Protein AF-A0A815UBK5-F1 (afdb_monomer_lite)

Radius of gyration: 27.31 Å; chains: 1; bounding box: 58×76×91 Å

pLDDT: mean 83.79, std 19.72, range [23.56, 98.69]

Sequence (539 aa):
SSTKTDGIHIIHLRDVESFDSLILNPIPQLNQYRNLRLEEVIRASEMRSKLSLESMNLNDQDMEIVVKLGIVEKQCMILNLTDNAITSVGASILSQVFLDNQTFKSLILDRNRILDAGVEFIARGLANANLCFRTLYLDSVGMSDTSCEYLAEMIRRNHGIIYLWLNNNEISDRGVQVLFETIKSCDCGIVMITLSGNTLITDASVDIICSAMFENRAFHQIHICNCGLSTAGKERLQVAAQQTSFILYVISQQVIKQLLPKNSVNLSSISDKATSTLKKSFKLISWNIDAFDTRNPKIFNERINGVVNVIKQEKPDAIFFQEVIPTLLDILKTHLCDYDFYAGNLKNYFVTIFTRRDVFQIQNHSVLSYPWTTMNKNLLTVNGIYRNSIEIDLMTSHLESCDSAVKERIQQLKFCFQKMMNAPKNRIVLFDGDLNLHDHELQQAGNIPAGIYDLWVEMGKKEEYTYTWDMQTNTNLNSSFPRNGFLPRHRFDRLYFRPATTSKIDFKPISFKLQGREMIQPIQRFCSDHWAIQVEFQL

Secondary structure (DSSP, 8-state):
------------TTS-S-GGGS-----S---S---HHHHHHHHHSPTTSEEE-TTS---TTHHHHIIIIIIIIS--SEEE--SS--BHHHHHHHHTTTTT-SS--EEE-TTSB-HHHHHHHHHHHHSSS--S--EEE-TTS--BHHHHHHHHHHHHH-SS--EEE-TTSB--HHHHHHHHHHHHHS-----EEE-TT-TT--GGGHHHHHHHHHH-SS--EEE-TTSS--HHHHHHHHHHHHHHT-EEE---SS--------------------------EEEEEEEE--TT-TTSHHHHHHHHHHHHHHHHHH--SEEEEEEE-HHHHHHHHHH-TTEEEEES-SSSSEEEEEEETTTEEEEEEEEEE-TT-SS--EEEEEEEEETTTEEEEEEEEEPPPSGGGHHHHHHHHHHHHHHHHHS-TTSEEEEEEE----HHHHHHTTSSPTT-EEHHHHTT--GGGS-SEETTT--TTTTTS-SSS---EE--EEEEEE--SS-----EEEEEEEE--SPBTTTTB-S-SBPEEEEEEE-

InterPro domains:
  IPR001611 Leucine-rich repeat [PF13516] (78-92)
  IPR001611 Leucine-rich repeat [PF13516] (101-123)
  IPR005135 Endonuclease/exonuclease/phosphatase [PF03372] (285-530)
  IPR032675 Leucine-rich repeat domain superfamily [G3DSA:3.80.10.10] (13-277)
  IPR036691 Endonuclease/exonuclease/phosphatase superfamily [G3DSA:3.60.10.10] (279-539)
  IPR036691 Endonuclease/exonuclease/phosphatase superfamily [SSF56219] (273-539)
  IPR051547 Tyrosyl-DNA phosphodiesterase 2-like [PTHR15822] (233-538)

Foldseek 3Di:
DDDDDDDDDDDDPVPDPDPPPPPDDDDPDDDDDDDPVLLVLLVPDAALEERACAPVQDELVCLLVCCVRVCPVSVHQEYHHAQYAYELNSLLSNLVPLQPRQRHAEYAHHNYQHELSSLLSNLVSQLHDRLRHEEYACAHNQYELSSLQSNLSSQQRHQNYAEYEHEQYQYALNSLLSNLVSLLPHQHNHQEYEHANNQRYELSNLVSLLSSLPRHPNHAEYAHEAYVYDPVSVVSNVVSCVVRVGHYHYYHPDDDDDDDDDDDDDDDDDDDDDDDPDQDKAKEKEDAQQQPPCVDVVVNVLLLVLVLVLCVVVVHQKYKYWFDAQVSVVVCCVSVVQWDKDWLDHHGTTMMMTGRPVFWDWPDKDWAFQPPDPPRKTKIWIWTGGNNAATEIEIEIQADADPVCLVRLLVVVLVVLVVCVPPDLSYKYKYKYLSNDDPVSCVVSVHRDPQKDWVCVVVPVDVQQAFQQWQVQFPQCCVVPPPPDDTDTHPRITMMIHDRPPDPDPWAWDDWDWDQSDQRPPVRHTSHSGTMIMIMTGD

Structure (mmCIF, N/CA/C/O backbone):
data_AF-A0A815UBK5-F1
#
_entry.id   AF-A0A815UBK5-F1
#
loop_
_atom_site.group_PDB
_atom_site.id
_atom_site.type_symbol
_atom_site.label_atom_id
_atom_site.label_alt_id
_atom_site.label_comp_id
_atom_site.label_asym_id
_atom_site.label_entity_id
_atom_site.label_seq_id
_atom_site.pdbx_PDB_ins_code
_atom_site.Cartn_x
_atom_site.Cartn_y
_atom_site.Cartn_z
_atom_site.occupancy
_atom_site.B_iso_or_equiv
_atom_site.auth_seq_id
_atom_site.auth_comp_id
_atom_site.auth_asym_id
_atom_site.auth_atom_id
_atom_site.pdbx_PDB_model_num
ATOM 1 N N . SER A 1 1 ? 8.873 -41.253 -50.469 1.00 33.25 1 SER A N 1
ATOM 2 C CA . SER A 1 1 ? 7.427 -40.963 -50.443 1.00 33.25 1 SER A CA 1
ATOM 3 C C . SER A 1 1 ? 7.086 -40.403 -49.076 1.00 33.25 1 SER A C 1
ATOM 5 O O . SER A 1 1 ? 7.572 -40.900 -48.072 1.00 33.25 1 SER A O 1
ATOM 7 N N . SER A 1 2 ? 6.365 -39.290 -49.073 1.00 37.53 2 SER A N 1
ATOM 8 C CA . SER A 1 2 ? 5.993 -38.466 -47.924 1.00 37.53 2 SER A CA 1
ATOM 9 C C . SER A 1 2 ? 5.093 -39.173 -46.910 1.00 37.53 2 SER A C 1
ATOM 11 O O . SER A 1 2 ? 4.140 -39.811 -47.340 1.00 37.53 2 SER A O 1
ATOM 13 N N . THR A 1 3 ? 5.276 -38.869 -45.623 1.00 29.05 3 THR A N 1
ATOM 14 C CA . THR A 1 3 ? 4.242 -38.220 -44.787 1.00 29.05 3 THR A CA 1
ATOM 15 C C . THR A 1 3 ? 4.910 -37.508 -43.609 1.00 29.05 3 THR A C 1
ATOM 17 O O . THR A 1 3 ? 5.535 -38.142 -42.766 1.00 29.05 3 THR A O 1
ATOM 20 N N . LYS A 1 4 ? 4.780 -36.176 -43.593 1.00 39.66 4 LYS A N 1
ATOM 21 C CA . LYS A 1 4 ? 5.020 -35.301 -42.443 1.00 39.66 4 LYS A CA 1
ATOM 22 C C . LYS A 1 4 ? 3.903 -35.504 -41.419 1.00 39.66 4 LYS A C 1
ATOM 24 O O . LYS A 1 4 ? 2.737 -35.453 -41.801 1.00 39.66 4 LYS A O 1
ATOM 29 N N . THR A 1 5 ? 4.267 -35.589 -40.148 1.00 29.84 5 THR A N 1
ATOM 30 C CA . THR A 1 5 ? 3.458 -35.079 -39.036 1.00 29.84 5 THR A CA 1
ATOM 31 C C . THR A 1 5 ? 4.419 -34.398 -38.074 1.00 29.84 5 THR A C 1
ATOM 33 O O . THR A 1 5 ? 5.302 -35.054 -37.522 1.00 29.84 5 THR A O 1
ATOM 36 N N . ASP A 1 6 ? 4.274 -33.080 -37.948 1.00 37.19 6 ASP A N 1
ATOM 37 C CA . ASP A 1 6 ? 4.970 -32.238 -36.981 1.00 37.19 6 ASP A CA 1
ATOM 38 C C . ASP A 1 6 ? 4.629 -32.725 -35.565 1.00 37.19 6 ASP A C 1
ATOM 40 O O . ASP A 1 6 ? 3.493 -32.606 -35.108 1.00 37.19 6 ASP A O 1
ATOM 44 N N . GLY A 1 7 ? 5.604 -33.343 -34.901 1.00 26.84 7 GLY A N 1
ATOM 45 C CA . GLY A 1 7 ? 5.496 -33.816 -33.527 1.00 26.84 7 GLY A CA 1
ATOM 46 C C . GLY A 1 7 ? 6.380 -32.969 -32.626 1.00 26.84 7 GLY A C 1
ATOM 47 O O . GLY A 1 7 ? 7.603 -33.058 -32.694 1.00 26.84 7 GLY A O 1
ATOM 48 N N . ILE A 1 8 ? 5.759 -32.156 -31.774 1.00 28.23 8 ILE A N 1
ATOM 49 C CA . ILE A 1 8 ? 6.412 -31.574 -30.601 1.00 28.23 8 ILE A CA 1
ATOM 50 C C . ILE A 1 8 ? 6.897 -32.751 -29.745 1.00 28.23 8 ILE A C 1
ATOM 52 O O . ILE A 1 8 ? 6.090 -33.532 -29.240 1.00 28.23 8 ILE A O 1
ATOM 56 N N . HIS A 1 9 ? 8.214 -32.911 -29.618 1.00 25.73 9 HIS A N 1
ATOM 57 C CA . HIS A 1 9 ? 8.801 -33.886 -28.707 1.00 25.73 9 HIS A CA 1
ATOM 58 C C . HIS A 1 9 ? 8.561 -33.422 -27.266 1.00 25.73 9 HIS A C 1
ATOM 60 O O . HIS A 1 9 ? 9.238 -32.525 -26.770 1.00 25.73 9 HIS A O 1
ATOM 66 N N . ILE A 1 10 ? 7.583 -34.034 -26.596 1.00 31.75 10 ILE A N 1
ATOM 67 C CA . ILE A 1 10 ? 7.387 -33.902 -25.150 1.00 31.75 10 ILE A CA 1
ATOM 68 C C . ILE A 1 10 ? 8.516 -34.686 -24.473 1.00 31.75 10 ILE A C 1
ATOM 70 O O . ILE A 1 10 ? 8.535 -35.915 -24.517 1.00 31.75 10 ILE A O 1
ATOM 74 N N . ILE A 1 11 ? 9.473 -33.975 -23.877 1.00 29.89 11 ILE A N 1
ATOM 75 C CA . ILE A 1 11 ? 10.521 -34.567 -23.038 1.00 29.89 11 ILE A CA 1
ATOM 76 C C . ILE A 1 11 ? 10.026 -34.512 -21.590 1.00 29.89 11 ILE A C 1
ATOM 78 O O . ILE A 1 11 ? 9.785 -33.430 -21.055 1.00 29.89 11 ILE A O 1
ATOM 82 N N . HIS A 1 12 ? 9.854 -35.673 -20.956 1.00 31.09 12 HIS A N 1
ATOM 83 C CA . HIS A 1 12 ? 9.477 -35.760 -19.547 1.00 31.09 12 HIS A CA 1
ATOM 84 C C . HIS A 1 12 ? 10.667 -35.417 -18.633 1.00 31.09 12 HIS A C 1
ATOM 86 O O . HIS A 1 12 ? 11.776 -35.917 -18.794 1.00 31.09 12 HIS A O 1
ATOM 92 N N . LEU A 1 13 ? 10.410 -34.594 -17.613 1.00 37.12 13 LEU A N 1
ATOM 93 C CA . LEU A 1 13 ? 11.385 -34.043 -16.655 1.00 37.12 13 LEU A CA 1
ATOM 94 C C . LEU A 1 13 ? 12.160 -35.064 -15.799 1.00 37.12 13 LEU A C 1
ATOM 96 O O . LEU A 1 13 ? 13.042 -34.664 -15.042 1.00 37.12 13 LEU A O 1
ATOM 100 N N . ARG A 1 14 ? 11.855 -36.363 -15.886 1.00 34.41 14 ARG A N 1
ATOM 101 C CA . ARG A 1 14 ? 12.592 -37.405 -15.149 1.00 34.41 14 ARG A CA 1
ATOM 102 C C . ARG A 1 14 ? 13.853 -37.889 -15.871 1.00 34.41 14 ARG A C 1
ATOM 104 O O . ARG A 1 14 ? 14.652 -38.564 -15.239 1.00 34.41 14 ARG A O 1
ATOM 111 N N . ASP A 1 15 ? 14.055 -37.490 -17.128 1.00 33.88 15 ASP A N 1
ATOM 112 C CA . ASP A 1 15 ? 15.105 -38.052 -17.990 1.00 33.88 15 ASP A CA 1
ATOM 113 C C . ASP A 1 15 ? 16.275 -37.084 -18.276 1.00 33.88 15 ASP A C 1
ATOM 115 O O . ASP A 1 15 ? 17.105 -37.354 -19.142 1.00 33.88 15 ASP A O 1
ATOM 119 N N . VAL A 1 16 ? 16.375 -35.945 -17.575 1.00 38.38 16 VAL A N 1
ATOM 120 C CA . VAL A 1 16 ? 17.451 -34.955 -17.793 1.00 38.38 16 VAL A CA 1
ATOM 121 C C . VAL A 1 16 ? 18.429 -34.965 -16.615 1.00 38.38 16 VAL A C 1
ATOM 123 O O . VAL A 1 16 ? 18.288 -34.187 -15.674 1.00 38.38 16 VAL A O 1
ATOM 126 N N . GLU A 1 17 ? 19.424 -35.858 -16.663 1.00 34.22 17 GLU A N 1
ATOM 127 C CA . GLU A 1 17 ? 20.476 -35.974 -15.634 1.00 34.22 17 GLU A CA 1
ATOM 128 C C . GLU A 1 17 ? 21.618 -34.948 -15.772 1.00 34.22 17 GLU A C 1
ATOM 130 O O . GLU A 1 17 ? 22.369 -34.746 -14.820 1.00 34.22 17 GLU A O 1
ATOM 135 N N . SER A 1 18 ? 21.749 -34.226 -16.889 1.00 38.25 18 SER A N 1
ATOM 136 C CA . SER A 1 18 ? 22.650 -33.069 -16.969 1.00 38.25 18 SER A CA 1
ATOM 137 C C . SER A 1 18 ? 22.278 -32.121 -18.111 1.00 38.25 18 SER A C 1
ATOM 139 O O . SER A 1 18 ? 21.811 -32.531 -19.174 1.00 38.25 18 SER A O 1
ATOM 141 N N . PHE A 1 19 ? 22.479 -30.821 -17.879 1.00 36.62 19 PHE A N 1
ATOM 142 C CA . PHE A 1 19 ? 22.160 -29.738 -18.819 1.00 36.62 19 PHE A CA 1
ATOM 143 C C . PHE A 1 19 ? 23.211 -29.566 -19.934 1.00 36.62 19 PHE A C 1
ATOM 145 O O . PHE A 1 19 ? 23.045 -28.720 -20.811 1.00 36.62 19 PHE A O 1
ATOM 152 N N . ASP A 1 20 ? 24.273 -30.377 -19.936 1.00 36.56 20 ASP A N 1
ATOM 153 C CA . ASP A 1 20 ? 25.423 -30.204 -20.833 1.00 36.56 20 ASP A CA 1
ATOM 154 C C . ASP A 1 20 ? 25.115 -30.519 -22.307 1.00 36.56 20 ASP A C 1
ATOM 156 O O . ASP A 1 20 ? 25.893 -30.165 -23.188 1.00 36.56 20 ASP A O 1
ATOM 160 N N . SER A 1 21 ? 23.978 -31.154 -22.611 1.00 33.16 21 SER A N 1
ATOM 161 C CA . SER A 1 21 ? 23.647 -31.611 -23.972 1.00 33.16 21 SER A CA 1
ATOM 162 C C . SER A 1 21 ? 22.614 -30.760 -24.724 1.00 33.16 21 SER A C 1
ATOM 164 O O . SER A 1 21 ? 22.373 -31.015 -25.902 1.00 33.16 21 SER A O 1
ATOM 166 N N . LEU A 1 22 ? 22.035 -29.726 -24.096 1.00 36.78 22 LEU A N 1
ATOM 167 C CA . LEU A 1 22 ? 21.108 -28.784 -24.757 1.00 36.78 22 LEU A CA 1
ATOM 168 C C . LEU A 1 22 ? 21.723 -27.410 -25.050 1.00 36.78 22 LEU A C 1
ATOM 170 O O . LEU A 1 22 ? 21.086 -26.568 -25.683 1.00 36.78 22 LEU A O 1
ATOM 174 N N . ILE A 1 23 ? 22.989 -27.202 -24.687 1.00 47.25 23 ILE A N 1
ATOM 175 C CA . ILE A 1 23 ? 23.801 -26.176 -25.334 1.00 47.25 23 ILE A CA 1
ATOM 176 C C . ILE A 1 23 ? 24.146 -26.729 -26.711 1.00 47.25 23 ILE A C 1
ATOM 178 O O . ILE A 1 23 ? 25.115 -27.462 -26.815 1.00 47.25 23 ILE A O 1
ATOM 182 N N . LEU A 1 24 ? 23.350 -26.435 -27.741 1.00 38.69 24 LEU A N 1
ATOM 183 C CA . LEU A 1 24 ? 23.782 -26.453 -29.145 1.00 38.69 24 LEU A CA 1
ATOM 184 C C . LEU A 1 24 ? 22.654 -25.944 -30.051 1.00 38.69 24 LEU A C 1
ATOM 186 O O . LEU A 1 24 ? 21.791 -26.687 -30.508 1.00 38.69 24 LEU A O 1
ATOM 190 N N . ASN A 1 25 ? 22.709 -24.655 -30.366 1.00 28.88 25 ASN A N 1
ATOM 191 C CA . ASN A 1 25 ? 23.180 -24.252 -31.687 1.00 28.88 25 ASN A CA 1
ATOM 192 C C . ASN A 1 25 ? 23.743 -22.824 -31.596 1.00 28.88 25 ASN A C 1
ATOM 194 O O . ASN A 1 25 ? 23.091 -21.958 -31.011 1.00 28.88 25 ASN A O 1
ATOM 198 N N . PRO A 1 26 ? 24.937 -22.546 -32.153 1.00 35.50 26 PRO A N 1
ATOM 199 C CA . PRO A 1 26 ? 25.364 -21.174 -32.386 1.00 35.50 26 PRO A CA 1
ATOM 200 C C . PRO A 1 26 ? 24.273 -20.475 -33.194 1.00 35.50 26 PRO A C 1
ATOM 202 O O . PRO A 1 26 ? 23.787 -21.049 -34.172 1.00 35.50 26 PRO A O 1
ATOM 205 N N . ILE A 1 27 ? 23.902 -19.264 -32.771 1.00 39.62 27 ILE A N 1
ATOM 206 C CA . ILE A 1 27 ? 22.969 -18.376 -33.474 1.00 39.62 27 ILE A CA 1
ATOM 207 C C . ILE A 1 27 ? 23.257 -18.482 -34.983 1.00 39.62 27 ILE A C 1
ATOM 209 O O . ILE A 1 27 ? 24.378 -18.154 -35.397 1.00 39.62 27 ILE A O 1
ATOM 213 N N . PRO A 1 28 ? 22.311 -18.979 -35.806 1.00 36.09 28 PRO A N 1
ATOM 214 C CA . PRO A 1 28 ? 22.480 -19.013 -37.249 1.00 36.09 28 PRO A CA 1
ATOM 215 C C . PRO A 1 28 ? 22.823 -17.602 -37.721 1.00 36.09 28 PRO A C 1
ATOM 217 O O . PRO A 1 28 ? 22.098 -16.665 -37.406 1.00 36.09 28 PRO A O 1
ATOM 220 N N . GLN A 1 29 ? 23.973 -17.474 -38.388 1.00 38.41 29 GLN A N 1
ATOM 221 C CA . GLN A 1 29 ? 24.566 -16.256 -38.953 1.00 38.41 29 GLN A CA 1
ATOM 222 C C . GLN A 1 29 ? 23.706 -14.985 -38.823 1.00 38.41 29 GLN A C 1
ATOM 224 O O . GLN A 1 29 ? 22.768 -14.777 -39.592 1.00 38.41 29 GLN A O 1
ATOM 229 N N . LEU A 1 30 ? 24.100 -14.112 -37.883 1.00 42.03 30 LEU A N 1
ATOM 230 C CA . LEU A 1 30 ? 23.620 -12.735 -37.777 1.00 42.03 30 LEU A CA 1
ATOM 231 C C . LEU A 1 30 ? 23.659 -12.060 -39.150 1.00 42.03 30 LEU A C 1
ATOM 233 O O . LEU A 1 30 ? 24.739 -11.745 -39.648 1.00 42.03 30 LEU A O 1
ATOM 237 N N . ASN A 1 31 ? 22.492 -11.761 -39.710 1.00 48.78 31 ASN A N 1
ATOM 238 C CA . ASN A 1 31 ? 22.325 -10.640 -40.621 1.00 48.78 31 ASN A CA 1
ATOM 239 C C . ASN A 1 31 ? 20.870 -10.133 -40.606 1.00 48.78 31 ASN A C 1
ATOM 241 O O . ASN A 1 31 ? 19.940 -10.884 -40.874 1.00 48.78 31 ASN A O 1
ATOM 245 N N . GLN A 1 32 ? 20.747 -8.818 -40.364 1.00 58.00 32 GLN A N 1
ATOM 246 C CA . GLN A 1 32 ? 19.681 -7.870 -40.748 1.00 58.00 32 GLN A CA 1
ATOM 247 C C . GLN A 1 32 ? 18.592 -7.392 -39.771 1.00 58.00 32 GLN A C 1
ATOM 249 O O . GLN A 1 32 ? 18.001 -6.360 -40.092 1.00 58.00 32 GLN A O 1
ATOM 254 N N . TYR A 1 33 ? 18.350 -7.969 -38.589 1.00 74.94 33 TYR A N 1
ATOM 255 C CA . TYR A 1 33 ? 17.406 -7.316 -37.663 1.00 74.94 33 TYR A CA 1
ATOM 256 C C . TYR A 1 33 ? 18.089 -6.214 -36.845 1.00 74.94 33 TYR A C 1
ATOM 258 O O . TYR A 1 33 ? 19.048 -6.467 -36.116 1.00 74.94 33 TYR A O 1
ATOM 266 N N . ARG A 1 34 ? 17.609 -4.973 -36.976 1.00 81.94 34 ARG A N 1
ATOM 267 C CA . ARG A 1 34 ? 18.038 -3.840 -36.149 1.00 81.94 34 ARG A CA 1
ATOM 268 C C . ARG A 1 34 ? 16.855 -2.974 -35.763 1.00 81.94 34 ARG A C 1
ATOM 270 O O . ARG A 1 34 ? 16.088 -2.544 -36.619 1.00 81.94 34 ARG A O 1
ATOM 277 N N . ASN A 1 35 ? 16.807 -2.617 -34.488 1.00 90.44 35 ASN A N 1
ATOM 278 C CA . ASN A 1 35 ? 15.912 -1.604 -33.956 1.00 90.44 35 ASN A CA 1
ATOM 279 C C . ASN A 1 35 ? 16.760 -0.464 -33.379 1.00 90.44 35 ASN A C 1
ATOM 281 O O . ASN A 1 35 ? 17.141 -0.477 -32.211 1.00 90.44 35 ASN A O 1
ATOM 285 N N . LEU A 1 36 ? 17.103 0.513 -34.228 1.00 92.00 36 LEU A N 1
ATOM 286 C CA . LEU A 1 36 ? 18.008 1.614 -33.865 1.00 92.00 36 LEU A CA 1
ATOM 287 C C . LEU A 1 36 ? 17.514 2.395 -32.649 1.00 92.00 36 LEU A C 1
ATOM 289 O O . LEU A 1 36 ? 18.303 2.707 -31.764 1.00 92.00 36 LEU A O 1
ATOM 293 N N . ARG A 1 37 ? 16.203 2.645 -32.581 1.00 94.69 37 ARG A N 1
ATOM 294 C CA . ARG A 1 37 ? 15.581 3.357 -31.464 1.00 94.69 37 ARG A CA 1
ATOM 295 C C . ARG A 1 37 ? 15.763 2.595 -30.153 1.00 94.69 37 ARG A C 1
ATOM 297 O O . ARG A 1 37 ? 16.124 3.198 -29.148 1.00 94.69 37 ARG A O 1
ATOM 304 N N . LEU A 1 38 ? 15.528 1.283 -30.157 1.00 96.56 38 LEU A N 1
ATOM 305 C CA . LEU A 1 38 ? 15.757 0.439 -28.984 1.00 96.56 38 LEU A CA 1
ATOM 306 C C . LEU A 1 38 ? 17.233 0.453 -28.574 1.00 96.56 38 LEU A C 1
ATOM 308 O O . LEU A 1 38 ? 17.546 0.648 -27.402 1.00 96.56 38 LEU A O 1
ATOM 312 N N . GLU A 1 39 ? 18.144 0.291 -29.535 1.00 95.38 39 GLU A N 1
ATOM 313 C CA . GLU A 1 39 ? 19.577 0.326 -29.251 1.00 95.38 39 GLU A CA 1
ATOM 314 C C . GLU A 1 39 ? 20.022 1.672 -28.658 1.00 95.38 39 GLU A C 1
ATOM 316 O O . GLU A 1 39 ? 20.823 1.687 -27.728 1.00 95.38 39 GLU A O 1
ATOM 321 N N . GLU A 1 40 ? 19.523 2.797 -29.174 1.00 94.38 40 GLU A N 1
ATOM 322 C CA . GLU A 1 40 ? 19.809 4.139 -28.652 1.00 94.38 40 GLU A CA 1
ATOM 323 C C . GLU A 1 40 ? 19.308 4.305 -27.217 1.00 94.38 40 GLU A C 1
ATOM 325 O O . GLU A 1 40 ? 20.066 4.757 -26.358 1.00 94.38 40 GLU A O 1
ATOM 330 N N . VAL A 1 41 ? 18.073 3.874 -26.934 1.00 95.81 41 VAL A N 1
ATOM 331 C CA . VAL A 1 41 ? 17.493 3.913 -25.582 1.00 95.81 41 VAL A CA 1
ATOM 332 C C . VAL A 1 41 ? 18.330 3.088 -24.604 1.00 95.81 41 VAL A C 1
ATOM 334 O O . VAL A 1 41 ? 18.673 3.576 -23.527 1.00 95.81 41 VAL A O 1
ATOM 337 N N . ILE A 1 42 ? 18.724 1.867 -24.981 1.00 95.69 42 ILE A N 1
ATOM 338 C CA . ILE A 1 42 ? 19.561 1.018 -24.125 1.00 95.69 42 ILE A CA 1
ATOM 339 C C . ILE A 1 42 ? 20.961 1.621 -23.965 1.00 95.69 42 ILE A C 1
ATOM 341 O O . ILE A 1 42 ? 21.503 1.649 -22.865 1.00 95.69 42 ILE A O 1
ATOM 345 N N . ARG A 1 43 ? 21.575 2.147 -25.031 1.00 93.81 43 ARG A N 1
ATOM 346 C CA . ARG A 1 43 ? 22.909 2.765 -24.937 1.00 93.81 43 ARG A CA 1
ATOM 347 C C . ARG A 1 43 ? 22.914 4.004 -24.050 1.00 93.81 43 ARG A C 1
ATOM 349 O O . ARG A 1 43 ? 23.898 4.200 -23.334 1.00 93.81 43 ARG A O 1
ATOM 356 N N . ALA A 1 44 ? 21.839 4.785 -24.065 1.00 93.12 44 ALA A N 1
ATOM 357 C CA . ALA A 1 44 ? 21.658 5.939 -23.193 1.00 93.12 44 ALA A CA 1
ATOM 358 C C . ALA A 1 44 ? 21.387 5.552 -21.728 1.00 93.12 44 ALA A C 1
ATOM 360 O O . ALA A 1 44 ? 21.581 6.383 -20.844 1.00 93.12 44 ALA A O 1
ATOM 361 N N . SER A 1 45 ? 20.972 4.310 -21.448 1.00 91.06 45 SER A N 1
ATOM 362 C CA . SER A 1 45 ? 20.707 3.867 -20.079 1.00 91.06 45 SER A CA 1
ATOM 363 C C . SER A 1 45 ? 21.992 3.691 -19.268 1.00 91.06 45 SER A C 1
ATOM 365 O O . SER A 1 45 ? 23.058 3.333 -19.785 1.00 91.06 45 SER A O 1
ATOM 367 N N . GLU A 1 46 ? 21.884 3.886 -17.958 1.00 91.00 46 GLU A N 1
ATOM 368 C CA . GLU A 1 46 ? 22.991 3.668 -17.031 1.00 91.00 46 GLU A CA 1
ATOM 369 C C . GLU A 1 46 ? 23.315 2.173 -16.882 1.00 91.00 46 GLU A C 1
ATOM 371 O O . GLU A 1 46 ? 22.432 1.312 -16.954 1.00 91.00 46 GLU A O 1
ATOM 376 N N . MET A 1 47 ? 24.590 1.861 -16.645 1.00 92.44 47 MET A N 1
ATOM 377 C CA . MET A 1 47 ? 25.038 0.509 -16.295 1.00 92.44 47 MET A CA 1
ATOM 378 C C . MET A 1 47 ? 24.435 0.082 -14.952 1.00 92.44 47 MET A C 1
ATOM 380 O O . MET A 1 47 ? 24.335 0.901 -14.042 1.00 92.44 47 MET A O 1
ATOM 384 N N . ARG A 1 48 ? 24.099 -1.204 -14.791 1.00 89.06 48 ARG A N 1
ATOM 385 C CA . ARG A 1 48 ? 23.618 -1.781 -13.517 1.00 89.06 48 ARG A CA 1
ATOM 386 C C . ARG A 1 48 ? 22.441 -1.020 -12.907 1.00 89.06 48 ARG A C 1
ATOM 388 O O . ARG A 1 48 ? 22.328 -0.882 -11.694 1.00 89.06 48 ARG A O 1
ATOM 395 N N . SER A 1 49 ? 21.557 -0.523 -13.761 1.00 87.25 49 SER A N 1
ATOM 396 C CA . SER A 1 49 ? 20.396 0.265 -13.365 1.00 87.25 49 SER A CA 1
ATOM 397 C C . SER A 1 49 ? 19.094 -0.455 -13.727 1.00 87.25 49 SER A C 1
ATOM 399 O O . SER A 1 49 ? 19.095 -1.600 -14.200 1.00 87.25 49 SER A O 1
ATOM 401 N N . LYS A 1 50 ? 17.963 0.208 -13.472 1.00 90.81 50 LYS A N 1
ATOM 402 C CA . LYS A 1 50 ? 16.667 -0.198 -14.016 1.00 90.81 50 LYS A CA 1
ATOM 403 C C . LYS A 1 50 ? 16.600 0.220 -15.486 1.00 90.81 50 LYS A C 1
ATOM 405 O O . LYS A 1 50 ? 16.680 1.406 -15.789 1.00 90.81 50 LYS A O 1
ATOM 410 N N . LEU A 1 51 ? 16.359 -0.740 -16.372 1.00 94.56 51 LEU A N 1
ATOM 411 C CA . LEU A 1 51 ? 16.077 -0.513 -17.783 1.00 94.56 51 LEU A CA 1
ATOM 412 C C . LEU A 1 51 ? 14.567 -0.641 -18.017 1.00 94.56 51 LEU A C 1
ATOM 414 O O . LEU A 1 51 ? 13.997 -1.719 -17.848 1.00 94.56 51 LEU A O 1
ATOM 418 N N . SER A 1 52 ? 13.912 0.469 -18.365 1.00 94.88 52 SER A N 1
ATOM 419 C CA . SER A 1 52 ? 12.473 0.489 -18.646 1.00 94.88 52 SER A CA 1
ATOM 420 C C . SER A 1 52 ? 12.208 0.639 -20.136 1.00 94.88 52 SER A C 1
ATOM 422 O O . SER A 1 52 ? 12.579 1.650 -20.722 1.00 94.88 52 SER A O 1
ATOM 424 N N . LEU A 1 53 ? 11.550 -0.363 -20.713 1.00 96.38 53 LEU A N 1
ATOM 425 C CA . LEU A 1 53 ? 11.186 -0.485 -22.125 1.00 96.38 53 LEU A CA 1
ATOM 426 C C . LEU A 1 53 ? 9.671 -0.727 -22.286 1.00 96.38 53 LEU A C 1
ATOM 428 O O . LEU A 1 53 ? 9.222 -1.459 -23.166 1.00 96.38 53 LEU A O 1
ATOM 432 N N . GLU A 1 54 ? 8.883 -0.152 -21.380 1.00 94.94 54 GLU A N 1
ATOM 433 C CA . GLU A 1 54 ? 7.426 -0.293 -21.338 1.00 94.94 54 GLU A CA 1
ATOM 434 C C . GLU A 1 54 ? 6.751 0.421 -22.514 1.00 94.94 54 GLU A C 1
ATOM 436 O O . GLU A 1 54 ? 7.159 1.526 -22.885 1.00 94.94 54 GLU A O 1
ATOM 441 N N . SER A 1 55 ? 5.725 -0.214 -23.090 1.00 93.25 55 SER A N 1
ATOM 442 C CA . SER A 1 55 ? 4.903 0.345 -24.174 1.00 93.25 55 SER A CA 1
ATOM 443 C C . SER A 1 55 ? 5.718 0.851 -25.373 1.00 93.25 55 SER A C 1
ATOM 445 O O . SER A 1 55 ? 5.371 1.840 -26.023 1.00 93.25 55 SER A O 1
ATOM 447 N N . MET A 1 56 ? 6.827 0.172 -25.686 1.00 94.56 56 MET A N 1
ATOM 448 C CA . MET A 1 56 ? 7.715 0.520 -26.800 1.00 94.56 56 MET A CA 1
ATOM 449 C C . MET A 1 56 ? 7.360 -0.199 -28.108 1.00 94.56 56 MET A C 1
ATOM 451 O O . MET A 1 56 ? 8.040 0.012 -29.114 1.00 94.56 56 MET A O 1
ATOM 455 N N . ASN A 1 57 ? 6.286 -0.996 -28.109 1.00 93.88 57 ASN A N 1
ATOM 456 C CA . ASN A 1 57 ? 5.855 -1.824 -29.236 1.00 93.88 57 ASN A CA 1
ATOM 457 C C . ASN A 1 57 ? 6.958 -2.799 -29.699 1.00 93.88 57 ASN A C 1
ATOM 459 O O . ASN A 1 57 ? 7.180 -2.988 -30.895 1.00 93.88 57 ASN A O 1
ATOM 463 N N . LEU A 1 58 ? 7.678 -3.376 -28.733 1.00 96.69 58 LEU A N 1
ATOM 464 C CA . LEU A 1 58 ? 8.715 -4.378 -28.976 1.00 96.69 58 LEU A CA 1
ATOM 465 C C . LEU A 1 58 ? 8.092 -5.732 -29.318 1.00 96.69 58 LEU A C 1
ATOM 467 O O . LEU A 1 58 ? 7.043 -6.082 -28.783 1.00 96.69 58 LEU A O 1
ATOM 471 N N . ASN A 1 59 ? 8.755 -6.502 -30.174 1.00 94.50 59 ASN A N 1
ATOM 472 C CA . ASN A 1 59 ? 8.369 -7.867 -30.543 1.00 94.50 59 ASN A CA 1
ATOM 473 C C . ASN A 1 59 ? 9.453 -8.880 -30.125 1.00 94.50 59 ASN A C 1
ATOM 475 O O . ASN A 1 59 ? 10.462 -8.523 -29.520 1.00 94.50 59 ASN A O 1
ATOM 479 N N . ASP A 1 60 ? 9.268 -10.154 -30.465 1.00 94.56 60 ASP A N 1
ATOM 480 C CA . ASP A 1 60 ? 10.195 -11.224 -30.077 1.00 94.56 60 ASP A CA 1
ATOM 481 C C . ASP A 1 60 ? 11.632 -11.030 -30.597 1.00 94.56 60 ASP A C 1
ATOM 483 O O . ASP A 1 60 ? 12.580 -11.334 -29.876 1.00 94.56 60 ASP A O 1
ATOM 487 N N . GLN A 1 61 ? 11.824 -10.475 -31.801 1.00 92.31 61 GLN A N 1
ATOM 488 C CA . GLN A 1 61 ? 13.159 -10.243 -32.377 1.00 92.31 61 GLN A CA 1
ATOM 489 C C . GLN A 1 61 ? 13.931 -9.153 -31.622 1.00 92.31 61 GLN A C 1
ATOM 491 O O . GLN A 1 61 ? 15.156 -9.209 -31.513 1.00 92.31 61 GLN A O 1
ATOM 496 N N . ASP A 1 62 ? 13.225 -8.182 -31.035 1.00 96.38 62 ASP A N 1
ATOM 497 C CA . ASP A 1 62 ? 13.842 -7.147 -30.203 1.00 96.38 62 ASP A CA 1
ATOM 498 C C . ASP A 1 62 ? 14.500 -7.731 -28.948 1.00 96.38 62 ASP A C 1
ATOM 500 O O . ASP A 1 62 ? 15.439 -7.136 -28.411 1.00 96.38 62 ASP A O 1
ATOM 504 N N . MET A 1 63 ? 14.055 -8.903 -28.480 1.00 96.06 63 MET A N 1
ATOM 505 C CA . MET A 1 63 ? 14.597 -9.518 -27.269 1.00 96.06 63 MET A CA 1
ATOM 506 C C . MET A 1 63 ? 16.058 -9.930 -27.435 1.00 96.06 63 MET A C 1
ATOM 508 O O . MET A 1 63 ? 16.797 -9.889 -26.456 1.00 96.06 63 MET A O 1
ATOM 512 N N . GLU A 1 64 ? 16.528 -10.211 -28.654 1.00 92.38 64 GLU A N 1
ATOM 513 C CA . GLU A 1 64 ? 17.957 -10.433 -28.908 1.00 92.38 64 GLU A CA 1
ATOM 514 C C . GLU A 1 64 ? 18.785 -9.175 -28.601 1.00 92.38 64 GLU A C 1
ATOM 516 O O . GLU A 1 64 ? 19.850 -9.249 -27.981 1.00 92.38 64 GLU A O 1
ATOM 521 N N . ILE A 1 65 ? 18.273 -7.998 -28.978 1.00 93.62 65 ILE A N 1
ATOM 522 C CA . ILE A 1 65 ? 18.910 -6.705 -28.701 1.00 93.62 65 ILE A CA 1
ATOM 523 C C . ILE A 1 65 ? 18.847 -6.403 -27.201 1.00 93.62 65 ILE A C 1
ATOM 525 O O . ILE A 1 65 ? 19.851 -5.982 -26.624 1.00 93.62 65 ILE A O 1
ATOM 529 N N . VAL A 1 66 ? 17.701 -6.641 -26.555 1.00 95.81 66 VAL A N 1
ATOM 530 C CA . VAL A 1 66 ? 17.531 -6.442 -25.104 1.00 95.81 66 VAL A CA 1
ATOM 531 C C . VAL A 1 66 ? 18.472 -7.343 -24.310 1.00 95.81 66 VAL A C 1
ATOM 533 O O . VAL A 1 66 ? 19.130 -6.872 -23.382 1.00 95.81 66 VAL A O 1
ATOM 536 N N . VAL A 1 67 ? 18.590 -8.615 -24.690 1.00 92.25 67 VAL A N 1
ATOM 537 C CA . VAL A 1 67 ? 19.515 -9.560 -24.063 1.00 92.25 67 VAL A CA 1
ATOM 538 C C . VAL A 1 67 ? 20.952 -9.084 -24.238 1.00 92.25 67 VAL A C 1
ATOM 540 O O . VAL A 1 67 ? 21.669 -8.913 -23.250 1.00 92.25 67 VAL A O 1
ATOM 543 N N . LYS A 1 68 ? 21.368 -8.807 -25.477 1.00 90.69 68 LYS A N 1
ATOM 544 C CA . LYS A 1 68 ? 22.749 -8.427 -25.778 1.00 90.69 68 LYS A CA 1
ATOM 545 C C . LYS A 1 68 ? 23.138 -7.101 -25.126 1.00 90.69 68 LYS A C 1
ATOM 547 O O . LYS A 1 68 ? 24.114 -7.033 -24.386 1.00 90.69 68 LYS A O 1
ATOM 552 N N . LEU A 1 69 ? 22.387 -6.039 -25.397 1.00 93.44 69 LEU A N 1
ATOM 553 C CA . LEU A 1 69 ? 22.757 -4.696 -24.961 1.00 93.44 69 LEU A CA 1
ATOM 554 C C . LEU A 1 69 ? 22.296 -4.417 -23.527 1.00 93.44 69 LEU A C 1
ATOM 556 O O . LEU A 1 69 ? 23.044 -3.843 -22.745 1.00 93.44 69 LEU A O 1
ATOM 560 N N . GLY A 1 70 ? 21.074 -4.805 -23.163 1.00 92.06 70 GLY A N 1
ATOM 561 C CA . GLY A 1 70 ? 20.483 -4.476 -21.863 1.00 92.06 70 GLY A CA 1
ATOM 562 C C . GLY A 1 70 ? 20.972 -5.383 -20.735 1.00 92.06 70 GLY A C 1
ATOM 563 O O . GLY A 1 70 ? 21.448 -4.906 -19.703 1.00 92.06 70 GLY A O 1
ATOM 564 N N . ILE A 1 71 ? 20.874 -6.698 -20.932 1.00 90.12 71 ILE A N 1
ATOM 565 C CA . ILE A 1 71 ? 21.188 -7.674 -19.881 1.00 90.12 71 ILE A CA 1
ATOM 566 C C . ILE A 1 71 ? 22.692 -7.964 -19.821 1.00 90.12 71 ILE A C 1
ATOM 568 O O . ILE A 1 71 ? 23.258 -7.961 -18.728 1.00 90.12 71 ILE A O 1
ATOM 572 N N . VAL A 1 72 ? 23.348 -8.198 -20.961 1.00 87.81 72 VAL A N 1
ATOM 573 C CA . VAL A 1 72 ? 24.769 -8.586 -20.996 1.00 87.81 72 VAL A CA 1
ATOM 574 C C . VAL A 1 72 ? 25.690 -7.369 -20.905 1.00 87.81 72 VAL A C 1
ATOM 576 O O . VAL A 1 72 ? 26.485 -7.285 -19.970 1.00 87.81 72 VAL A O 1
ATOM 579 N N . GLU A 1 73 ? 25.583 -6.407 -21.827 1.00 89.25 73 GLU A N 1
ATOM 580 C CA . GLU A 1 73 ? 26.481 -5.241 -21.837 1.00 89.25 73 GLU A CA 1
ATOM 581 C C . GLU A 1 73 ? 26.169 -4.265 -20.696 1.00 89.25 73 GLU A C 1
ATOM 583 O O . GLU A 1 73 ? 27.053 -3.936 -19.907 1.00 89.25 73 GLU A O 1
ATOM 588 N N . LYS A 1 74 ? 24.912 -3.819 -20.565 1.00 90.56 74 LYS A N 1
ATOM 589 C CA . LYS A 1 74 ? 24.509 -2.854 -19.529 1.00 90.56 74 LYS A CA 1
ATOM 590 C C . LYS A 1 74 ? 24.352 -3.470 -18.142 1.00 90.56 74 LYS A C 1
ATOM 592 O O . LYS A 1 74 ? 24.262 -2.718 -17.169 1.00 90.56 74 LYS A O 1
ATOM 597 N N . GLN A 1 75 ? 24.353 -4.801 -18.025 1.00 89.56 75 GLN A N 1
ATOM 598 C CA . GLN A 1 75 ? 24.167 -5.519 -16.758 1.00 89.56 75 GLN A CA 1
ATOM 599 C C . GLN A 1 75 ? 22.941 -5.017 -15.984 1.00 89.56 75 GLN A C 1
ATOM 601 O O . GLN A 1 75 ? 23.021 -4.798 -14.772 1.00 89.56 75 GLN A O 1
ATOM 606 N N . CYS A 1 76 ? 21.829 -4.739 -16.680 1.00 90.25 76 CYS A N 1
ATOM 607 C CA . CYS A 1 76 ? 20.651 -4.159 -16.042 1.00 90.25 76 CYS A CA 1
ATOM 608 C C . CYS A 1 76 ? 20.189 -5.027 -14.862 1.00 90.25 76 CYS A C 1
ATOM 610 O O . CYS A 1 76 ? 20.173 -6.255 -14.938 1.00 90.25 76 CYS A O 1
ATOM 612 N N . MET A 1 77 ? 19.804 -4.386 -13.761 1.00 90.38 77 MET A N 1
ATOM 613 C CA . MET A 1 77 ? 19.378 -5.093 -12.550 1.00 90.38 77 MET A CA 1
ATOM 614 C C . MET A 1 77 ? 17.872 -5.353 -12.540 1.00 90.38 77 MET A C 1
ATOM 616 O O . MET A 1 77 ? 17.414 -6.321 -11.940 1.00 90.38 77 MET A O 1
ATOM 620 N N . ILE A 1 78 ? 17.099 -4.478 -13.183 1.00 92.19 78 ILE A N 1
ATOM 621 C CA . ILE A 1 78 ? 15.642 -4.573 -13.294 1.00 92.19 78 ILE A CA 1
ATOM 622 C C . ILE A 1 78 ? 15.283 -4.274 -14.742 1.00 92.19 78 ILE A C 1
ATOM 624 O O . ILE A 1 78 ? 15.679 -3.226 -15.249 1.00 92.19 78 ILE A O 1
ATOM 628 N N . LEU A 1 79 ? 14.521 -5.157 -15.379 1.00 95.69 79 LEU A N 1
ATOM 629 C CA . LEU A 1 79 ? 14.066 -4.993 -16.755 1.00 95.69 79 LEU A CA 1
ATOM 630 C C . LEU A 1 79 ? 12.541 -4.910 -16.774 1.00 95.69 79 LEU A C 1
ATOM 632 O O . LEU A 1 79 ? 11.864 -5.848 -16.353 1.00 95.69 79 LEU A O 1
ATOM 636 N N . ASN A 1 80 ? 12.016 -3.779 -17.245 1.00 96.94 80 ASN A N 1
ATOM 637 C CA . ASN A 1 80 ? 10.586 -3.581 -17.450 1.00 96.94 80 ASN A CA 1
ATOM 638 C C . ASN A 1 80 ? 10.248 -3.672 -18.938 1.00 96.94 80 ASN A C 1
ATOM 640 O O . ASN A 1 80 ? 10.641 -2.792 -19.697 1.00 96.94 80 ASN A O 1
ATOM 644 N N . LEU A 1 81 ? 9.521 -4.717 -19.328 1.00 97.81 81 LEU A N 1
ATOM 645 C CA . LEU A 1 81 ? 9.050 -4.977 -20.691 1.00 97.81 81 LEU A CA 1
ATOM 646 C C . LEU A 1 81 ? 7.521 -4.944 -20.787 1.00 97.81 81 LEU A C 1
ATOM 648 O O . LEU A 1 81 ? 6.945 -5.479 -21.734 1.00 97.81 81 LEU A O 1
ATOM 652 N N . THR A 1 82 ? 6.865 -4.324 -19.810 1.00 96.19 82 THR A N 1
ATOM 653 C CA . THR A 1 82 ? 5.407 -4.257 -19.729 1.00 96.19 82 THR A CA 1
ATOM 654 C C . THR A 1 82 ? 4.776 -3.717 -21.015 1.00 96.19 82 THR A C 1
ATOM 656 O O . THR A 1 82 ? 5.308 -2.782 -21.612 1.00 96.19 82 THR A O 1
ATOM 659 N N . ASP A 1 83 ? 3.622 -4.265 -21.400 1.00 91.38 83 ASP A N 1
ATOM 660 C CA . ASP A 1 83 ? 2.782 -3.746 -22.492 1.00 91.38 83 ASP A CA 1
ATOM 661 C C . ASP A 1 83 ? 3.516 -3.673 -23.846 1.00 91.38 83 ASP A C 1
ATOM 663 O O . ASP A 1 83 ? 3.579 -2.638 -24.506 1.00 91.38 83 ASP A O 1
ATOM 667 N N . ASN A 1 84 ? 4.122 -4.788 -24.256 1.00 96.88 84 ASN A N 1
ATOM 668 C CA . ASN A 1 84 ? 4.740 -4.962 -25.570 1.00 96.88 84 ASN A CA 1
ATOM 669 C C . ASN A 1 84 ? 4.077 -6.140 -26.318 1.00 96.88 84 ASN A C 1
ATOM 671 O O . ASN A 1 84 ? 3.102 -6.736 -25.861 1.00 96.88 84 ASN A O 1
ATOM 675 N N . ALA A 1 85 ? 4.591 -6.478 -27.500 1.00 96.12 85 ALA A N 1
ATOM 676 C CA . ALA A 1 85 ? 4.135 -7.602 -28.315 1.00 96.12 85 ALA A CA 1
ATOM 677 C C . ALA A 1 85 ? 5.045 -8.836 -28.151 1.00 96.12 85 ALA A C 1
ATOM 679 O O . ALA A 1 85 ? 5.334 -9.532 -29.125 1.00 96.12 85 ALA A O 1
ATOM 680 N N . ILE A 1 86 ? 5.519 -9.094 -26.927 1.00 97.06 86 ILE A N 1
ATOM 681 C CA . ILE A 1 86 ? 6.376 -10.244 -26.620 1.00 97.06 86 ILE A CA 1
ATOM 682 C C . ILE A 1 86 ? 5.499 -11.487 -26.447 1.00 97.06 86 ILE A C 1
ATOM 684 O O . ILE A 1 86 ? 4.477 -11.459 -25.755 1.00 97.06 86 ILE A O 1
ATOM 688 N N . THR A 1 87 ? 5.903 -12.584 -27.076 1.00 97.06 87 THR A N 1
ATOM 689 C CA . THR A 1 87 ? 5.240 -13.886 -27.001 1.00 97.06 87 THR A CA 1
ATOM 690 C C . THR A 1 87 ? 6.122 -14.918 -26.297 1.00 97.06 87 THR A C 1
ATOM 692 O O . THR A 1 87 ? 7.202 -14.613 -25.781 1.00 97.06 87 THR A O 1
ATOM 695 N N . SER A 1 88 ? 5.685 -16.180 -26.289 1.00 94.00 88 SER A N 1
ATOM 696 C CA . SER A 1 88 ? 6.507 -17.311 -25.838 1.00 94.00 88 SER A CA 1
ATOM 697 C C . SER A 1 88 ? 7.896 -17.382 -26.497 1.00 94.00 88 SER A C 1
ATOM 699 O O . SER A 1 88 ? 8.851 -17.809 -25.848 1.00 94.00 88 SER A O 1
ATOM 701 N N . VAL A 1 89 ? 8.047 -16.911 -27.744 1.00 93.62 89 VAL A N 1
ATOM 702 C CA . VAL A 1 89 ? 9.342 -16.895 -28.443 1.00 93.62 89 VAL A CA 1
ATOM 703 C C . VAL A 1 89 ? 10.291 -15.887 -27.798 1.00 93.62 89 VAL A C 1
ATOM 705 O O . VAL A 1 89 ? 11.406 -16.257 -27.435 1.00 93.62 89 VAL A O 1
ATOM 708 N N . GLY A 1 90 ? 9.858 -14.646 -27.570 1.00 94.06 90 GLY A N 1
ATOM 709 C CA . GLY A 1 90 ? 10.677 -13.647 -26.888 1.00 94.06 90 GLY A CA 1
ATOM 710 C C . GLY A 1 90 ? 10.996 -14.044 -25.445 1.00 94.06 90 GLY A C 1
ATOM 711 O O . GLY A 1 90 ? 12.126 -13.855 -24.998 1.00 94.06 90 GLY A O 1
ATOM 712 N N . ALA A 1 91 ? 10.061 -14.695 -24.742 1.00 95.25 91 ALA A N 1
ATOM 713 C CA . ALA A 1 91 ? 10.320 -15.273 -23.421 1.00 95.25 91 ALA A CA 1
ATOM 714 C C . ALA A 1 91 ? 11.431 -16.342 -23.448 1.00 95.25 91 ALA A C 1
ATOM 716 O O . ALA A 1 91 ? 12.296 -16.340 -22.571 1.00 95.25 91 ALA A O 1
ATOM 717 N N . SER A 1 92 ? 11.462 -17.196 -24.478 1.00 93.31 92 SER A N 1
ATOM 718 C CA . SER A 1 92 ? 12.522 -18.199 -24.670 1.00 93.31 92 SER A CA 1
ATOM 719 C C . SER A 1 92 ? 13.899 -17.584 -24.949 1.00 93.31 92 SER A C 1
ATOM 721 O O . SER A 1 92 ? 14.923 -18.144 -24.558 1.00 93.31 92 SER A O 1
ATOM 723 N N . ILE A 1 93 ? 13.946 -16.417 -25.600 1.00 92.25 93 ILE A N 1
ATOM 724 C CA . ILE A 1 93 ? 15.189 -15.669 -25.837 1.00 92.25 93 ILE A CA 1
ATOM 725 C C . ILE A 1 93 ? 15.683 -15.070 -24.517 1.00 92.25 93 ILE A C 1
ATOM 727 O O . ILE A 1 93 ? 16.852 -15.217 -24.162 1.00 92.25 93 ILE A O 1
ATOM 731 N N . LEU A 1 94 ? 14.782 -14.454 -23.746 1.00 91.69 94 LEU A N 1
ATOM 732 C CA . LEU A 1 94 ? 15.104 -13.878 -22.439 1.00 91.69 94 LEU A CA 1
ATOM 733 C C . LEU A 1 94 ? 15.597 -14.937 -21.440 1.00 91.69 94 LEU A C 1
ATOM 735 O O . LEU A 1 94 ? 16.522 -14.664 -20.678 1.00 91.69 94 LEU A O 1
ATOM 739 N N . SER A 1 95 ? 15.023 -16.145 -21.443 1.00 88.94 95 SER A N 1
ATOM 740 C CA . SER A 1 95 ? 15.356 -17.177 -20.453 1.00 88.94 95 SER A CA 1
ATOM 741 C C . SER A 1 95 ? 16.773 -17.735 -20.568 1.00 88.94 95 SER A C 1
ATOM 743 O O . SER A 1 95 ? 17.314 -18.241 -19.586 1.00 88.94 95 SER A O 1
ATOM 745 N N . GLN A 1 96 ? 17.395 -17.627 -21.744 1.00 82.81 96 GLN A N 1
ATOM 746 C CA . GLN A 1 96 ? 18.733 -18.172 -22.003 1.00 82.81 96 GLN A CA 1
ATOM 747 C C . GLN A 1 96 ? 19.829 -17.509 -21.161 1.00 82.81 96 GLN A C 1
ATOM 749 O O . GLN A 1 96 ? 20.867 -18.118 -20.926 1.00 82.81 96 GLN A O 1
ATOM 754 N N . VAL A 1 97 ? 19.606 -16.285 -20.675 1.00 80.56 97 VAL A N 1
ATOM 755 C CA . VAL A 1 97 ? 20.618 -15.528 -19.920 1.00 80.56 97 VAL A CA 1
ATOM 756 C C . VAL A 1 97 ? 20.444 -15.577 -18.406 1.00 80.56 97 VAL A C 1
ATOM 758 O O . VAL A 1 97 ? 21.199 -14.926 -17.688 1.00 80.56 97 VAL A O 1
ATOM 761 N N . PHE A 1 98 ? 19.479 -16.339 -17.889 1.00 80.25 98 PHE A N 1
ATOM 762 C CA . PHE A 1 98 ? 19.229 -16.395 -16.446 1.00 80.25 98 PHE A CA 1
ATOM 763 C C . PHE A 1 98 ? 20.249 -17.239 -15.676 1.00 80.25 98 PHE A C 1
ATOM 765 O O . PHE A 1 98 ? 20.527 -16.908 -14.525 1.00 80.25 98 PHE A O 1
ATOM 772 N N . LEU A 1 99 ? 20.836 -18.269 -16.294 1.00 71.88 99 LEU A N 1
ATOM 773 C CA . LEU A 1 99 ? 21.728 -19.215 -15.611 1.00 71.88 99 LEU A CA 1
ATOM 774 C C . LEU A 1 99 ? 22.996 -18.541 -15.054 1.00 71.88 99 LEU A C 1
ATOM 776 O O . LEU A 1 99 ? 23.340 -18.740 -13.892 1.00 71.88 99 LEU A O 1
ATOM 780 N N . ASP A 1 100 ? 23.637 -17.684 -15.853 1.00 70.56 100 ASP A N 1
ATOM 781 C CA . ASP A 1 100 ? 24.956 -17.118 -15.532 1.00 70.56 100 ASP A CA 1
ATOM 782 C C . ASP A 1 100 ? 24.912 -15.650 -15.068 1.00 70.56 100 ASP A C 1
ATOM 784 O O . ASP A 1 100 ? 25.945 -15.045 -14.760 1.00 70.56 100 ASP A O 1
ATOM 788 N N . ASN A 1 101 ? 23.726 -15.032 -15.001 1.00 73.25 101 ASN A N 1
ATOM 789 C CA . ASN A 1 101 ? 23.614 -13.609 -14.684 1.00 73.25 101 ASN A CA 1
ATOM 790 C C . ASN A 1 101 ? 23.523 -13.336 -13.174 1.00 73.25 101 ASN A C 1
ATOM 792 O O . ASN A 1 101 ? 22.478 -13.496 -12.554 1.00 73.25 101 ASN A O 1
ATOM 796 N N . GLN A 1 102 ? 24.600 -12.806 -12.598 1.00 78.56 102 GLN A N 1
ATOM 797 C CA . GLN A 1 102 ? 24.699 -12.496 -11.162 1.00 78.56 102 GLN A CA 1
ATOM 798 C C . GLN A 1 102 ? 24.176 -11.097 -10.775 1.00 78.56 102 GLN A C 1
ATOM 800 O O . GLN A 1 102 ? 24.249 -10.687 -9.617 1.00 78.56 102 GLN A O 1
ATOM 805 N N . THR A 1 103 ? 23.685 -10.310 -11.734 1.00 80.81 103 THR A N 1
ATOM 806 C CA . THR A 1 103 ? 23.245 -8.920 -11.503 1.00 80.81 103 THR A CA 1
ATOM 807 C C . THR A 1 103 ? 21.742 -8.724 -11.634 1.00 80.81 103 THR A C 1
ATOM 809 O O . THR A 1 103 ? 21.200 -7.781 -11.055 1.00 80.81 103 THR A O 1
ATOM 812 N N . PHE A 1 104 ? 21.067 -9.599 -12.376 1.00 84.94 104 PHE A N 1
ATOM 813 C CA . PHE A 1 104 ? 19.678 -9.432 -12.765 1.00 84.94 104 PHE A CA 1
ATOM 814 C C . PHE A 1 104 ? 18.736 -9.874 -11.643 1.00 84.94 104 PHE A C 1
ATOM 816 O O . PHE A 1 104 ? 18.718 -11.032 -11.235 1.00 84.94 104 PHE A O 1
ATOM 823 N N . LYS A 1 105 ? 17.976 -8.917 -11.104 1.00 88.75 105 LYS A N 1
ATOM 824 C CA . LYS A 1 105 ? 17.161 -9.087 -9.894 1.00 88.75 105 LYS A CA 1
ATOM 825 C C . LYS A 1 105 ? 15.673 -9.196 -10.181 1.00 88.75 105 LYS A C 1
ATOM 827 O O . LYS A 1 105 ? 14.975 -9.861 -9.415 1.00 88.75 105 LYS A O 1
ATOM 832 N N . SER A 1 106 ? 15.182 -8.520 -11.219 1.00 92.25 106 SER A N 1
ATOM 833 C CA . SER A 1 106 ? 13.745 -8.473 -11.487 1.00 92.25 106 SER A CA 1
ATOM 834 C C . SER A 1 106 ? 13.413 -8.363 -12.968 1.00 92.25 106 SER A C 1
ATOM 836 O O . SER A 1 106 ? 13.979 -7.523 -13.671 1.00 92.25 106 SER A O 1
ATOM 838 N N . LEU A 1 107 ? 12.414 -9.134 -13.393 1.00 95.69 107 LEU A N 1
ATOM 839 C CA . LEU A 1 107 ? 11.830 -9.089 -14.733 1.00 95.69 107 LEU A CA 1
ATOM 840 C C . LEU A 1 107 ? 10.338 -8.773 -14.633 1.00 95.69 107 LEU A C 1
ATOM 842 O O . LEU A 1 107 ? 9.619 -9.455 -13.900 1.00 95.69 107 LEU A O 1
ATOM 846 N N . ILE A 1 108 ? 9.893 -7.754 -15.368 1.00 97.31 108 ILE A N 1
ATOM 847 C CA . ILE A 1 108 ? 8.484 -7.371 -15.478 1.00 97.31 108 ILE A CA 1
ATOM 848 C C . ILE A 1 108 ? 8.030 -7.618 -16.918 1.00 97.31 108 ILE A C 1
ATOM 850 O O . ILE A 1 108 ? 8.527 -6.954 -17.830 1.00 97.31 108 ILE A O 1
ATOM 854 N N . LEU A 1 109 ? 7.118 -8.574 -17.115 1.00 97.44 109 LEU A N 1
ATOM 855 C CA . LEU A 1 109 ? 6.563 -8.957 -18.423 1.00 97.44 109 LEU A CA 1
ATOM 856 C C . LEU A 1 109 ? 5.060 -8.685 -18.534 1.00 97.44 109 LEU A C 1
ATOM 858 O O . LEU A 1 109 ? 4.416 -9.165 -19.467 1.00 97.44 109 LEU A O 1
ATOM 862 N N . ASP A 1 110 ? 4.504 -7.920 -17.600 1.00 95.81 110 ASP A N 1
ATOM 863 C CA . ASP A 1 110 ? 3.069 -7.681 -17.500 1.00 95.81 110 ASP A CA 1
ATOM 864 C C . ASP A 1 110 ? 2.459 -7.229 -18.835 1.00 95.81 110 ASP A C 1
ATOM 866 O O . ASP A 1 110 ? 3.085 -6.509 -19.617 1.00 95.81 110 ASP A O 1
ATOM 870 N N . ARG A 1 111 ? 1.214 -7.631 -19.101 1.00 91.94 111 ARG A N 1
ATOM 871 C CA . ARG A 1 111 ? 0.471 -7.250 -20.319 1.00 91.94 111 ARG A CA 1
ATOM 872 C C . ARG A 1 111 ? 1.175 -7.636 -21.638 1.00 91.94 111 ARG A C 1
ATOM 874 O O . ARG A 1 111 ? 1.035 -6.937 -22.635 1.00 91.94 111 ARG A O 1
ATOM 881 N N . ASN A 1 112 ? 1.911 -8.748 -21.661 1.00 96.50 112 ASN A N 1
ATOM 882 C CA . ASN A 1 112 ? 2.429 -9.385 -22.882 1.00 96.50 112 ASN A CA 1
ATOM 883 C C . ASN A 1 112 ? 1.764 -10.749 -23.093 1.00 96.50 112 ASN A C 1
ATOM 885 O O . ASN A 1 112 ? 1.362 -11.393 -22.134 1.00 96.50 112 ASN A O 1
ATOM 889 N N . ARG A 1 113 ? 1.696 -11.265 -24.323 1.00 95.50 113 ARG A N 1
ATOM 890 C CA . ARG A 1 113 ? 1.048 -12.562 -24.602 1.00 95.50 113 ARG A CA 1
ATOM 891 C C . ARG A 1 113 ? 2.028 -13.734 -24.456 1.00 95.50 113 ARG A C 1
ATOM 893 O O . ARG A 1 113 ? 2.295 -14.453 -25.418 1.00 95.50 113 ARG A O 1
ATOM 900 N N . ILE A 1 114 ? 2.573 -13.912 -23.253 1.00 97.81 114 ILE A N 1
ATOM 901 C CA . ILE A 1 114 ? 3.614 -14.914 -22.961 1.00 97.81 114 ILE A CA 1
ATOM 902 C C . ILE A 1 114 ? 3.059 -16.346 -23.023 1.00 97.81 114 ILE A C 1
ATOM 904 O O . ILE A 1 114 ? 3.709 -17.213 -23.610 1.00 97.81 114 ILE A O 1
ATOM 908 N N . LEU A 1 115 ? 1.840 -16.562 -22.504 1.00 97.56 115 LEU A N 1
ATOM 909 C CA . LEU A 1 115 ? 1.149 -17.860 -22.430 1.00 97.56 115 LEU A CA 1
ATOM 910 C C . LEU A 1 115 ? 1.947 -18.946 -21.680 1.00 97.56 115 LEU A C 1
ATOM 912 O O . LEU A 1 115 ? 3.075 -18.728 -21.236 1.00 97.56 115 LEU A O 1
ATOM 916 N N . ASP A 1 116 ? 1.372 -20.145 -21.563 1.00 98.00 116 ASP A N 1
ATOM 917 C CA . ASP A 1 116 ? 1.982 -21.238 -20.794 1.00 98.00 116 ASP A CA 1
ATOM 918 C C . ASP A 1 116 ? 3.367 -21.656 -21.296 1.00 98.00 116 ASP A C 1
ATOM 920 O O . ASP A 1 116 ? 4.285 -21.844 -20.501 1.00 98.00 116 ASP A O 1
ATOM 924 N N . ALA A 1 117 ? 3.552 -21.723 -22.617 1.00 95.62 117 ALA A N 1
ATOM 925 C CA . ALA A 1 117 ? 4.840 -22.074 -23.210 1.00 95.62 117 ALA A CA 1
ATOM 926 C C . ALA A 1 117 ? 5.940 -21.057 -22.856 1.00 95.62 117 ALA A C 1
ATOM 928 O O . ALA A 1 117 ? 7.077 -21.433 -22.586 1.00 95.62 117 ALA A O 1
ATOM 929 N N . GLY A 1 118 ? 5.618 -19.760 -22.827 1.00 96.81 118 GLY A N 1
ATOM 930 C CA . GLY A 1 118 ? 6.585 -18.734 -22.445 1.00 96.81 118 GLY A CA 1
ATOM 931 C C . GLY A 1 118 ? 6.929 -18.778 -20.955 1.00 96.81 118 GLY A C 1
ATOM 932 O O . GLY A 1 118 ? 8.097 -18.623 -20.592 1.00 96.81 118 GLY A O 1
ATOM 933 N N . VAL A 1 119 ? 5.938 -19.040 -20.095 1.00 98.12 119 VAL A N 1
ATOM 934 C CA . VAL A 1 119 ? 6.166 -19.216 -18.654 1.00 98.12 119 VAL A CA 1
ATOM 935 C C . VAL A 1 119 ? 7.008 -20.461 -18.380 1.00 98.12 119 VAL A C 1
ATOM 937 O O . VAL A 1 119 ? 7.881 -20.394 -17.519 1.00 98.12 119 VAL A O 1
ATOM 940 N N . GLU A 1 120 ? 6.837 -21.550 -19.138 1.00 97.38 120 GLU A N 1
ATOM 941 C CA . GLU A 1 120 ? 7.713 -22.726 -19.059 1.00 97.38 120 GLU A CA 1
ATOM 942 C C . GLU A 1 120 ? 9.184 -22.342 -19.262 1.00 97.38 120 GLU A C 1
ATOM 944 O O . GLU A 1 120 ? 10.030 -22.672 -18.429 1.00 97.38 120 GLU A O 1
ATOM 949 N N . PHE A 1 121 ? 9.502 -21.620 -20.343 1.00 94.94 121 PHE A N 1
ATOM 950 C CA . PHE A 1 121 ? 10.878 -21.206 -20.631 1.00 94.94 121 PHE A CA 1
ATOM 951 C C . PHE A 1 121 ? 11.467 -20.353 -19.505 1.00 94.94 121 PHE A C 1
ATOM 953 O O . PHE A 1 121 ? 12.590 -20.601 -19.060 1.00 94.94 121 PHE A O 1
ATOM 960 N N . ILE A 1 122 ? 10.695 -19.387 -19.000 1.00 94.44 122 ILE A N 1
ATOM 961 C CA . ILE A 1 122 ? 11.111 -18.525 -17.888 1.00 94.44 122 ILE A CA 1
ATOM 962 C C . ILE A 1 122 ? 11.341 -19.354 -16.620 1.00 94.44 122 ILE A C 1
ATOM 964 O O . ILE A 1 122 ? 12.400 -19.243 -16.003 1.00 94.44 122 ILE A O 1
ATOM 968 N N . ALA A 1 123 ? 10.384 -20.208 -16.252 1.00 93.88 123 ALA A N 1
ATOM 969 C CA . ALA A 1 123 ? 10.451 -21.047 -15.062 1.00 93.88 123 ALA A CA 1
ATOM 970 C C . ALA A 1 123 ? 11.651 -22.001 -15.117 1.00 93.88 123 ALA A C 1
ATOM 972 O O . ALA A 1 123 ? 12.397 -22.104 -14.146 1.00 93.88 123 ALA A O 1
ATOM 973 N N . ARG A 1 124 ? 11.901 -22.636 -16.269 1.00 89.12 124 ARG A N 1
ATOM 974 C CA . ARG A 1 124 ? 13.061 -23.516 -16.481 1.00 89.12 124 ARG A CA 1
ATOM 975 C C . ARG A 1 124 ? 14.382 -22.759 -16.419 1.00 89.12 124 ARG A C 1
ATOM 977 O O . ARG A 1 124 ? 15.318 -23.245 -15.791 1.00 89.12 124 ARG A O 1
ATOM 984 N N . GLY A 1 125 ? 14.457 -21.573 -17.025 1.00 87.69 125 GLY A N 1
ATOM 985 C CA . GLY A 1 125 ? 15.648 -20.723 -16.961 1.00 87.69 125 GLY A CA 1
ATOM 986 C C . GLY A 1 125 ? 15.966 -20.263 -15.535 1.00 87.69 125 GLY A C 1
ATOM 987 O O . GLY A 1 125 ? 17.132 -20.193 -15.156 1.00 87.69 125 GLY A O 1
ATOM 988 N N . LEU A 1 126 ? 14.936 -20.000 -14.725 1.00 88.69 126 LEU A N 1
ATOM 989 C CA . LEU A 1 126 ? 15.080 -19.596 -13.326 1.00 88.69 126 LEU A CA 1
ATOM 990 C C . LEU A 1 126 ? 15.236 -20.774 -12.356 1.00 88.69 126 LEU A C 1
ATOM 992 O O . LEU A 1 126 ? 15.733 -20.573 -11.254 1.00 88.69 126 LEU A O 1
ATOM 996 N N . ALA A 1 127 ? 14.853 -21.997 -12.722 1.00 86.00 127 ALA A N 1
ATOM 997 C CA . ALA A 1 127 ? 14.923 -23.160 -11.835 1.00 86.00 127 ALA A CA 1
ATOM 998 C C . ALA A 1 127 ? 16.357 -23.502 -11.380 1.00 86.00 127 ALA A C 1
ATOM 1000 O O . ALA A 1 127 ? 16.538 -24.138 -10.343 1.00 86.00 127 ALA A O 1
ATOM 1001 N N . ASN A 1 128 ? 17.379 -23.062 -12.120 1.00 71.00 128 ASN A N 1
ATOM 1002 C CA . ASN A 1 128 ? 18.779 -23.357 -11.832 1.00 71.00 128 ASN A CA 1
ATOM 1003 C C . ASN A 1 128 ? 19.465 -22.191 -11.093 1.00 71.00 128 ASN A C 1
ATOM 1005 O O . ASN A 1 128 ? 19.693 -21.143 -11.685 1.00 71.00 128 ASN A O 1
ATOM 1009 N N . ALA A 1 129 ? 19.788 -22.408 -9.808 1.00 55.66 129 ALA A N 1
ATOM 1010 C CA . ALA A 1 129 ? 20.788 -21.767 -8.923 1.00 55.66 129 ALA A CA 1
ATOM 1011 C C . ALA A 1 129 ? 21.075 -20.241 -8.981 1.00 55.66 129 ALA A C 1
ATOM 1013 O O . ALA A 1 129 ? 21.983 -19.777 -8.285 1.00 55.66 129 ALA A O 1
ATOM 1014 N N . ASN A 1 130 ? 20.320 -19.422 -9.715 1.00 63.03 130 ASN A N 1
ATOM 1015 C CA . ASN A 1 130 ? 20.471 -17.972 -9.676 1.00 63.03 130 ASN A CA 1
ATOM 1016 C C . ASN A 1 130 ? 19.806 -17.408 -8.413 1.00 63.03 130 ASN A C 1
ATOM 1018 O O . ASN A 1 130 ? 18.609 -17.112 -8.375 1.00 63.03 130 ASN A O 1
ATOM 1022 N N . LEU A 1 131 ? 20.614 -17.246 -7.365 1.00 65.31 131 LEU A N 1
ATOM 1023 C CA . LEU A 1 131 ? 20.204 -16.665 -6.090 1.00 65.31 131 LEU A CA 1
ATOM 1024 C C . LEU A 1 131 ? 20.185 -15.131 -6.099 1.00 65.31 131 LEU A C 1
ATOM 1026 O O . LEU A 1 131 ? 19.981 -14.547 -5.037 1.00 65.31 131 LEU A O 1
ATOM 1030 N N . CYS A 1 132 ? 20.404 -14.450 -7.225 1.00 78.31 132 CYS A N 1
ATOM 1031 C CA . CYS A 1 132 ? 20.317 -12.987 -7.318 1.00 78.31 132 CYS A CA 1
ATOM 1032 C C . CYS A 1 132 ? 18.941 -12.509 -7.788 1.00 78.31 132 CYS A C 1
ATOM 1034 O O . CYS A 1 132 ? 18.519 -11.413 -7.405 1.00 78.31 132 CYS A O 1
ATOM 1036 N N . PHE A 1 133 ? 18.232 -13.334 -8.558 1.00 86.56 133 PHE A N 1
ATOM 1037 C CA . PHE A 1 133 ? 16.887 -13.038 -9.029 1.00 86.56 133 PHE A CA 1
ATOM 1038 C C . PHE A 1 133 ? 15.886 -13.085 -7.867 1.00 86.56 133 PHE A C 1
ATOM 1040 O O . PHE A 1 133 ? 15.869 -14.039 -7.096 1.00 86.56 133 PHE A O 1
ATOM 1047 N N . ARG A 1 134 ? 15.074 -12.035 -7.700 1.00 87.44 134 ARG A N 1
ATOM 1048 C CA . ARG A 1 134 ? 14.212 -11.809 -6.524 1.00 87.44 134 ARG A CA 1
ATOM 1049 C C . ARG A 1 134 ? 12.738 -11.669 -6.871 1.00 87.44 134 ARG A C 1
ATOM 1051 O O . ARG A 1 134 ? 11.906 -12.067 -6.059 1.00 87.44 134 ARG A O 1
ATOM 1058 N N . THR A 1 135 ? 12.406 -11.048 -8.004 1.00 88.19 135 THR A N 1
ATOM 1059 C CA . THR A 1 135 ? 11.012 -10.702 -8.332 1.00 88.19 135 THR A CA 1
ATOM 1060 C C . THR A 1 135 ? 10.667 -11.000 -9.781 1.00 88.19 135 THR A C 1
ATOM 1062 O O . THR A 1 135 ? 11.330 -10.494 -10.684 1.00 88.19 135 THR A O 1
ATOM 1065 N N . LEU A 1 136 ? 9.586 -11.744 -9.995 1.00 95.94 136 LEU A N 1
ATOM 1066 C CA . LEU A 1 136 ? 9.028 -12.009 -11.317 1.00 95.94 136 LEU A CA 1
ATOM 1067 C C . LEU A 1 136 ? 7.607 -11.443 -11.392 1.00 95.94 136 LEU A C 1
ATOM 1069 O O . LEU A 1 136 ? 6.790 -11.751 -10.521 1.00 95.94 136 LEU A O 1
ATOM 1073 N N . TYR A 1 137 ? 7.332 -10.630 -12.415 1.00 97.06 137 TYR A N 1
ATOM 1074 C CA . TYR A 1 137 ? 5.985 -10.135 -12.700 1.00 97.06 137 TYR A CA 1
ATOM 1075 C C . TYR A 1 137 ? 5.452 -10.721 -14.010 1.00 97.06 137 TYR A C 1
ATOM 1077 O O . TYR A 1 137 ? 6.096 -10.599 -15.057 1.00 97.06 137 TYR A O 1
ATOM 1085 N N . LEU A 1 138 ? 4.303 -11.389 -13.908 1.00 97.88 138 LEU A N 1
ATOM 1086 C CA . LEU A 1 138 ? 3.576 -12.083 -14.968 1.00 97.88 138 LEU A CA 1
ATOM 1087 C C . LEU A 1 138 ? 2.081 -11.721 -14.902 1.00 97.88 138 LEU A C 1
ATOM 1089 O O . LEU A 1 138 ? 1.209 -12.576 -15.076 1.00 97.88 138 LEU A O 1
ATOM 1093 N N . ASP A 1 139 ? 1.758 -10.458 -14.630 1.00 95.06 139 ASP A N 1
ATOM 1094 C CA . ASP A 1 139 ? 0.369 -10.015 -14.576 1.00 95.06 139 ASP A CA 1
ATOM 1095 C C . ASP A 1 139 ? -0.219 -9.915 -15.994 1.00 95.06 139 ASP A C 1
ATOM 1097 O O . ASP A 1 139 ? 0.348 -9.278 -16.883 1.00 95.06 139 ASP A O 1
ATOM 1101 N N . SER A 1 140 ? -1.412 -10.476 -16.209 1.00 94.69 140 SER A N 1
ATOM 1102 C CA . SER A 1 140 ? -2.121 -10.440 -17.502 1.00 94.69 140 SER A CA 1
ATOM 1103 C C . SER A 1 140 ? -1.303 -11.000 -18.672 1.00 94.69 140 SER A C 1
ATOM 1105 O O . SER A 1 140 ? -1.279 -10.398 -19.748 1.00 94.69 140 SER A O 1
ATOM 1107 N N . VAL A 1 141 ? -0.622 -12.136 -18.470 1.00 96.75 141 VAL A N 1
ATOM 1108 C CA . VAL A 1 141 ? 0.207 -12.765 -19.515 1.00 96.75 141 VAL A CA 1
ATOM 1109 C C . VAL A 1 141 ? -0.466 -13.919 -20.262 1.00 96.75 141 VAL A C 1
ATOM 1111 O O . VAL A 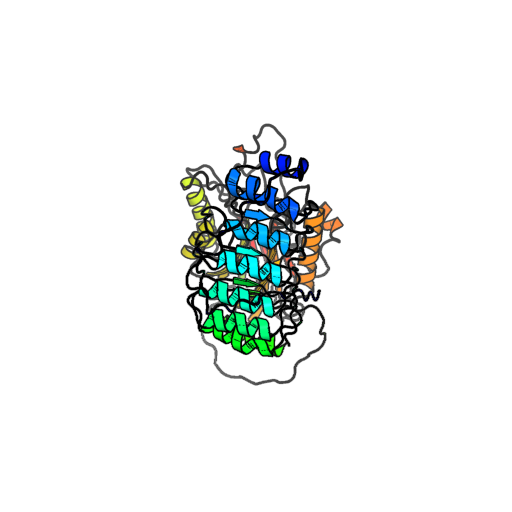1 141 ? 0.123 -14.510 -21.173 1.00 96.75 141 VAL A O 1
ATOM 1114 N N . GLY A 1 142 ? -1.708 -14.233 -19.884 1.00 95.75 142 GLY A N 1
ATOM 1115 C CA . GLY A 1 142 ? -2.504 -15.312 -20.472 1.00 95.75 142 GLY A CA 1
ATOM 1116 C C . GLY A 1 142 ? -2.023 -16.703 -20.060 1.00 95.75 142 GLY A C 1
ATOM 1117 O O . GLY A 1 142 ? -2.078 -17.626 -20.867 1.00 95.75 142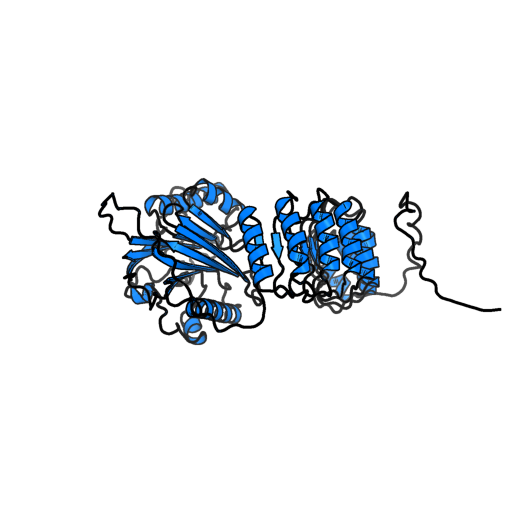 GLY A O 1
ATOM 1118 N N . MET A 1 143 ? -1.489 -16.837 -18.843 1.00 97.62 143 MET A N 1
ATOM 1119 C CA . MET A 1 143 ? -1.119 -18.139 -18.278 1.00 97.62 143 MET A CA 1
ATOM 1120 C C . MET A 1 143 ? -2.317 -18.850 -17.634 1.00 97.62 143 MET A C 1
ATOM 1122 O O . MET A 1 143 ? -3.233 -18.194 -17.135 1.00 97.62 143 MET A O 1
ATOM 1126 N N . SER A 1 144 ? -2.271 -20.181 -17.610 1.00 97.56 144 SER A N 1
ATOM 1127 C CA . SER A 1 144 ? -3.276 -21.076 -17.029 1.00 97.56 144 SER A CA 1
ATOM 1128 C C . SER A 1 144 ? -2.689 -21.944 -15.903 1.00 97.56 144 SER A C 1
ATOM 1130 O O . SER A 1 144 ? -1.540 -21.767 -15.486 1.00 97.56 144 SER A O 1
ATOM 1132 N N . ASP A 1 145 ? -3.456 -22.928 -15.423 1.00 98.31 145 ASP A N 1
ATOM 1133 C CA . ASP A 1 145 ? -2.997 -23.920 -14.440 1.00 98.31 145 ASP A CA 1
ATOM 1134 C C . ASP A 1 145 ? -1.750 -24.696 -14.894 1.00 98.31 145 ASP A C 1
ATOM 1136 O O . ASP A 1 145 ? -0.958 -25.124 -14.055 1.00 98.31 145 ASP A O 1
ATOM 1140 N N . THR A 1 146 ? -1.528 -24.860 -16.204 1.00 98.00 146 THR A N 1
ATOM 1141 C CA . THR A 1 146 ? -0.314 -25.509 -16.723 1.00 98.00 146 THR A CA 1
ATOM 1142 C C . THR A 1 146 ? 0.941 -24.725 -16.337 1.00 98.00 146 THR A C 1
ATOM 1144 O O . THR A 1 146 ? 1.926 -25.310 -15.890 1.00 98.00 146 THR A O 1
ATOM 1147 N N . SER A 1 147 ? 0.899 -23.393 -16.394 1.00 98.06 147 SER A N 1
ATOM 1148 C CA . SER A 1 147 ? 2.004 -22.562 -15.908 1.00 98.06 147 SER A CA 1
ATOM 1149 C C . SER A 1 147 ? 2.265 -22.711 -14.412 1.00 98.06 147 SER A C 1
ATOM 1151 O O . SER A 1 147 ? 3.414 -22.608 -13.979 1.00 98.06 147 SER A O 1
ATOM 1153 N N . CYS A 1 148 ? 1.232 -22.968 -13.606 1.00 98.31 148 CYS A N 1
ATOM 1154 C CA . CYS A 1 148 ? 1.394 -23.218 -12.175 1.00 98.31 148 CYS A CA 1
ATOM 1155 C C . CYS A 1 148 ? 2.233 -24.478 -11.901 1.00 98.31 148 CYS A C 1
ATOM 1157 O O . CYS A 1 148 ? 2.999 -24.483 -10.939 1.00 98.31 148 CYS A O 1
ATOM 1159 N N . GLU A 1 149 ? 2.158 -25.507 -12.755 1.00 97.62 149 GLU A N 1
ATOM 1160 C CA . GLU A 1 149 ? 2.998 -26.712 -12.655 1.00 97.62 149 GLU A CA 1
ATOM 1161 C C . GLU A 1 149 ? 4.484 -26.382 -12.884 1.00 97.62 149 GLU A C 1
ATOM 1163 O O . GLU A 1 149 ? 5.340 -26.786 -12.088 1.00 97.62 149 GLU A O 1
ATOM 1168 N N . TYR A 1 150 ? 4.791 -25.566 -13.897 1.00 97.62 150 TYR A N 1
ATOM 1169 C CA . TYR A 1 150 ? 6.158 -25.110 -14.175 1.00 97.62 150 TYR A CA 1
ATOM 1170 C C . TYR A 1 150 ? 6.707 -24.187 -13.082 1.00 97.62 150 TYR A C 1
ATOM 1172 O O . TYR A 1 150 ? 7.844 -24.349 -12.631 1.00 97.62 150 TYR A O 1
ATOM 1180 N N . LEU A 1 151 ? 5.896 -23.240 -12.604 1.00 97.62 151 LEU A N 1
ATOM 1181 C CA . LEU A 1 151 ? 6.274 -22.351 -11.505 1.00 97.62 151 LEU A CA 1
ATOM 1182 C C . LEU A 1 151 ? 6.491 -23.125 -10.201 1.00 97.62 151 LEU A C 1
ATOM 1184 O O . LEU A 1 151 ? 7.434 -22.827 -9.474 1.00 97.62 151 LEU A O 1
ATOM 1188 N N . ALA A 1 152 ? 5.680 -24.145 -9.913 1.00 96.62 152 ALA A N 1
ATOM 1189 C CA . ALA A 1 152 ? 5.885 -25.020 -8.764 1.00 96.62 152 ALA A CA 1
ATOM 1190 C C . ALA A 1 152 ? 7.226 -25.765 -8.844 1.00 96.62 152 ALA A C 1
ATOM 1192 O O . ALA A 1 152 ? 7.955 -25.854 -7.856 1.00 96.62 152 ALA A O 1
ATOM 1193 N N . GLU A 1 153 ? 7.602 -26.275 -10.017 1.00 93.75 153 GLU A N 1
ATOM 1194 C CA . GLU A 1 153 ? 8.922 -26.882 -10.183 1.00 93.75 153 GLU A CA 1
ATOM 1195 C C . GLU A 1 153 ? 10.065 -25.877 -9.987 1.00 93.75 153 GLU A C 1
ATOM 1197 O O . GLU A 1 153 ? 11.042 -26.192 -9.305 1.00 93.75 153 GLU A O 1
ATOM 1202 N N . MET A 1 154 ? 9.925 -24.662 -10.516 1.00 94.00 154 MET A N 1
ATOM 1203 C CA . MET A 1 154 ? 10.885 -23.583 -10.286 1.00 94.00 154 MET A CA 1
ATOM 1204 C C . MET A 1 154 ? 11.012 -23.256 -8.789 1.00 94.00 154 MET A C 1
ATOM 1206 O O . MET A 1 154 ? 12.130 -23.175 -8.289 1.00 94.00 154 MET A O 1
ATOM 1210 N N . ILE A 1 155 ? 9.899 -23.126 -8.059 1.00 93.25 155 ILE A N 1
ATOM 1211 C CA . ILE A 1 155 ? 9.877 -22.840 -6.611 1.00 93.25 155 ILE A CA 1
ATOM 1212 C C . ILE A 1 155 ? 10.582 -23.943 -5.806 1.00 93.25 155 ILE A C 1
ATOM 1214 O O . ILE A 1 155 ? 11.277 -23.636 -4.840 1.00 93.25 155 ILE A O 1
ATOM 1218 N N . ARG A 1 156 ? 10.461 -25.217 -6.214 1.00 91.19 156 ARG A N 1
ATOM 1219 C CA . ARG A 1 156 ? 11.162 -26.338 -5.555 1.00 91.19 156 ARG A CA 1
ATOM 1220 C C . ARG A 1 156 ? 12.682 -26.258 -5.665 1.00 91.19 156 ARG A C 1
ATOM 1222 O O . ARG A 1 156 ? 13.370 -26.804 -4.809 1.00 91.19 156 ARG A O 1
ATOM 1229 N N . ARG A 1 157 ? 13.200 -25.656 -6.739 1.00 88.50 157 ARG A N 1
ATOM 1230 C CA . ARG A 1 157 ? 14.636 -25.655 -7.062 1.00 88.50 157 ARG A CA 1
ATOM 1231 C C . ARG A 1 157 ? 15.309 -24.304 -6.799 1.00 88.50 157 ARG A C 1
ATOM 1233 O O . ARG A 1 157 ? 16.507 -24.263 -6.529 1.00 88.50 157 ARG A O 1
ATOM 1240 N N . ASN A 1 158 ? 14.560 -23.202 -6.867 1.00 85.44 158 ASN A N 1
ATOM 1241 C CA . ASN A 1 158 ? 15.074 -21.847 -6.697 1.00 85.44 158 ASN A CA 1
ATOM 1242 C C . ASN A 1 158 ? 14.596 -21.218 -5.375 1.00 85.44 158 ASN A C 1
ATOM 1244 O O . ASN A 1 158 ? 13.416 -20.926 -5.190 1.00 85.44 158 ASN A O 1
ATOM 1248 N N . HIS A 1 159 ? 15.552 -20.915 -4.491 1.00 84.81 159 HIS A N 1
ATOM 1249 C CA . HIS A 1 159 ? 15.314 -20.246 -3.202 1.00 84.81 159 HIS A CA 1
ATOM 1250 C C . HIS A 1 159 ? 15.613 -18.733 -3.218 1.00 84.81 159 HIS A C 1
ATOM 1252 O O . HIS A 1 159 ? 15.512 -18.063 -2.194 1.00 84.81 159 HIS A O 1
ATOM 1258 N N . GLY A 1 160 ? 16.024 -18.183 -4.361 1.00 84.44 160 GLY A N 1
ATOM 1259 C CA . GLY A 1 160 ? 16.308 -16.762 -4.550 1.00 84.44 160 GLY A CA 1
ATOM 1260 C C . GLY A 1 160 ? 15.067 -15.918 -4.845 1.00 84.44 160 GLY A C 1
ATOM 1261 O O . GLY A 1 160 ? 15.049 -14.735 -4.492 1.00 84.44 160 GLY A O 1
ATOM 1262 N N . ILE A 1 161 ? 14.038 -16.500 -5.465 1.00 89.75 161 ILE A N 1
ATOM 1263 C CA . ILE A 1 161 ? 12.796 -15.793 -5.795 1.00 89.75 161 ILE A CA 1
ATOM 1264 C C . ILE A 1 161 ? 11.986 -15.560 -4.519 1.00 89.75 161 ILE A C 1
ATOM 1266 O O . ILE A 1 161 ? 11.697 -16.493 -3.777 1.00 89.75 161 ILE A O 1
ATOM 1270 N N . ILE A 1 162 ? 11.607 -14.301 -4.293 1.00 88.62 162 ILE A N 1
ATOM 1271 C CA . ILE A 1 162 ? 10.902 -13.841 -3.089 1.00 88.62 162 ILE A CA 1
ATOM 1272 C C . ILE A 1 162 ? 9.478 -13.379 -3.408 1.00 88.62 162 ILE A C 1
ATOM 1274 O O . ILE A 1 162 ? 8.567 -13.568 -2.601 1.00 88.62 162 ILE A O 1
ATOM 1278 N N . TYR A 1 163 ? 9.282 -12.762 -4.574 1.00 88.38 163 TYR A N 1
ATOM 1279 C CA . TYR A 1 163 ? 8.029 -12.113 -4.952 1.00 88.38 163 TYR A CA 1
ATOM 1280 C C . TYR A 1 163 ? 7.561 -12.622 -6.322 1.00 88.38 163 TYR A C 1
ATOM 1282 O O . TYR A 1 163 ? 8.290 -12.481 -7.309 1.00 88.38 163 TYR A O 1
ATOM 1290 N N . LEU A 1 164 ? 6.342 -13.162 -6.385 1.00 96.06 164 LEU A N 1
ATOM 1291 C CA . LEU A 1 164 ? 5.694 -13.596 -7.628 1.00 96.06 164 LEU A CA 1
ATOM 1292 C C . LEU A 1 164 ? 4.390 -12.833 -7.857 1.00 96.06 164 LEU A C 1
ATOM 1294 O O . LEU A 1 164 ? 3.507 -12.837 -6.995 1.00 96.06 164 LEU A O 1
ATOM 1298 N N . TRP A 1 165 ? 4.267 -12.208 -9.029 1.00 95.56 165 TRP A N 1
ATOM 1299 C CA . TRP A 1 165 ? 3.048 -11.521 -9.448 1.00 95.56 165 TRP A CA 1
ATOM 1300 C C . TRP A 1 165 ? 2.375 -12.258 -10.595 1.00 95.56 165 TRP A C 1
ATOM 1302 O O . TRP A 1 165 ? 2.994 -12.441 -11.638 1.00 95.56 165 TRP A O 1
ATOM 1312 N N . LEU A 1 166 ? 1.152 -12.739 -10.357 1.00 98.00 166 LEU A N 1
ATOM 1313 C CA . LEU A 1 166 ? 0.395 -13.626 -11.243 1.00 98.00 166 LEU A CA 1
ATOM 1314 C C . LEU A 1 166 ? -1.048 -13.117 -11.452 1.00 98.00 166 LEU A C 1
ATOM 1316 O O . LEU A 1 166 ? -1.966 -13.907 -11.690 1.00 98.00 166 LEU A O 1
ATOM 1320 N N . ASN A 1 167 ? -1.284 -11.811 -11.317 1.00 93.81 167 ASN A N 1
ATOM 1321 C CA . ASN A 1 167 ? -2.622 -11.223 -11.362 1.00 93.81 167 ASN A CA 1
ATOM 1322 C C . ASN A 1 167 ? -3.269 -11.327 -12.743 1.00 93.81 167 ASN A C 1
ATOM 1324 O O . ASN A 1 167 ? -2.590 -11.272 -13.765 1.00 93.81 167 ASN A O 1
ATOM 1328 N N . ASN A 1 168 ? -4.603 -11.343 -12.767 1.00 93.62 168 ASN A N 1
ATOM 1329 C CA . ASN A 1 168 ? -5.425 -11.254 -13.976 1.00 93.62 168 ASN A CA 1
ATOM 1330 C C . ASN A 1 168 ? -5.026 -12.285 -15.051 1.00 93.62 168 ASN A C 1
ATOM 1332 O O . ASN A 1 168 ? -4.878 -11.942 -16.223 1.00 93.62 168 ASN A O 1
ATOM 1336 N N . ASN A 1 169 ? -4.822 -13.535 -14.643 1.00 97.75 169 ASN A N 1
ATOM 1337 C CA . ASN A 1 169 ? -4.574 -14.666 -15.532 1.00 97.75 169 ASN A CA 1
ATOM 1338 C C . ASN A 1 169 ? -5.762 -15.649 -15.482 1.00 97.75 169 ASN A C 1
ATOM 1340 O O . ASN A 1 169 ? -6.826 -15.339 -14.938 1.00 97.75 169 ASN A O 1
ATOM 1344 N N . GLU A 1 170 ? -5.594 -16.833 -16.068 1.00 97.06 170 GLU A N 1
ATOM 1345 C CA . GLU A 1 170 ? -6.605 -17.894 -16.125 1.00 97.06 170 GLU A CA 1
ATOM 1346 C C . GLU A 1 170 ? -6.311 -19.003 -15.096 1.00 97.06 170 GLU A C 1
ATOM 1348 O O . GLU A 1 170 ? -6.517 -20.186 -15.359 1.00 97.06 170 GLU A O 1
ATOM 1353 N N . ILE A 1 171 ? -5.803 -18.626 -13.915 1.00 98.44 171 ILE A N 1
ATOM 1354 C CA . ILE A 1 171 ? -5.485 -19.570 -12.835 1.00 98.44 171 ILE A CA 1
ATOM 1355 C C . ILE A 1 171 ? -6.777 -19.975 -12.117 1.00 98.44 171 ILE A C 1
ATOM 1357 O O . ILE A 1 171 ? -7.544 -19.116 -11.673 1.00 98.44 171 ILE A O 1
ATOM 1361 N N . SER A 1 172 ? -7.003 -21.281 -11.983 1.00 98.56 172 SER A N 1
ATOM 1362 C CA . SER A 1 172 ? -8.129 -21.870 -11.259 1.00 98.56 172 SER A CA 1
ATOM 1363 C C . SER A 1 172 ? -7.707 -22.432 -9.899 1.00 98.56 172 SER A C 1
ATOM 1365 O O . SER A 1 172 ? -6.535 -22.388 -9.511 1.00 98.56 172 SER A O 1
ATOM 1367 N N . ASP A 1 173 ? -8.663 -23.018 -9.174 1.00 98.62 173 ASP A N 1
ATOM 1368 C CA . ASP A 1 173 ? -8.385 -23.768 -7.947 1.00 98.62 173 ASP A CA 1
ATOM 1369 C C . ASP A 1 173 ? -7.316 -24.858 -8.127 1.00 98.62 173 ASP A C 1
ATOM 1371 O O . ASP A 1 173 ? -6.525 -25.103 -7.216 1.00 98.62 173 ASP A O 1
ATOM 1375 N N . ARG A 1 174 ? -7.228 -25.485 -9.311 1.00 98.44 174 ARG A N 1
ATOM 1376 C CA . ARG A 1 174 ? -6.191 -26.488 -9.596 1.00 98.44 174 ARG A CA 1
ATOM 1377 C C . ARG A 1 174 ? -4.796 -25.863 -9.598 1.00 98.44 174 ARG A C 1
ATOM 1379 O O . ARG A 1 174 ? -3.882 -26.433 -9.003 1.00 98.44 174 ARG A O 1
ATOM 1386 N N . GLY A 1 175 ? -4.613 -24.716 -10.250 1.00 98.38 175 GLY A N 1
ATOM 1387 C CA . GLY A 1 175 ? -3.328 -24.020 -10.271 1.00 98.38 175 GLY A CA 1
ATOM 1388 C C . GLY A 1 175 ? -2.904 -23.552 -8.878 1.00 98.38 175 GLY A C 1
ATOM 1389 O O . GLY A 1 175 ? -1.741 -23.708 -8.496 1.00 98.38 175 GLY A O 1
ATOM 1390 N N . VAL A 1 176 ? -3.857 -23.063 -8.075 1.00 98.56 176 VAL A N 1
ATOM 1391 C CA . VAL A 1 176 ? -3.616 -22.709 -6.667 1.00 98.56 176 VAL A CA 1
ATOM 1392 C C . VAL A 1 176 ? -3.208 -23.931 -5.849 1.00 98.56 176 VAL A C 1
ATOM 1394 O O . VAL A 1 176 ? -2.220 -23.853 -5.121 1.00 98.56 176 VAL A O 1
ATOM 1397 N N . GLN A 1 177 ? -3.897 -25.065 -6.003 1.00 98.38 177 GLN A N 1
ATOM 1398 C CA . GLN A 1 177 ? -3.545 -26.310 -5.317 1.00 98.38 177 GLN A CA 1
ATOM 1399 C C . GLN A 1 177 ? -2.078 -26.684 -5.568 1.00 98.38 177 GLN A C 1
ATOM 1401 O O . GLN A 1 177 ? -1.322 -26.879 -4.620 1.00 98.38 177 GLN A O 1
ATOM 1406 N N . VAL A 1 178 ? -1.646 -26.696 -6.832 1.00 98.12 178 VAL A N 1
ATOM 1407 C CA . VAL A 1 178 ? -0.273 -27.059 -7.221 1.00 98.12 178 VAL A CA 1
ATOM 1408 C C . VAL A 1 178 ? 0.772 -26.110 -6.621 1.00 98.12 178 VAL A C 1
ATOM 1410 O O . VAL A 1 178 ? 1.788 -26.558 -6.073 1.00 98.12 178 VAL A O 1
ATOM 1413 N N . LEU A 1 179 ? 0.536 -24.795 -6.700 1.00 97.69 179 LEU A N 1
ATOM 1414 C CA . LEU A 1 179 ? 1.457 -23.796 -6.153 1.00 97.69 179 LEU A CA 1
ATOM 1415 C C . LEU A 1 179 ? 1.553 -23.895 -4.628 1.00 97.69 179 LEU A C 1
ATOM 1417 O O . LEU A 1 179 ? 2.655 -23.901 -4.080 1.00 97.69 179 LEU A O 1
ATOM 1421 N N . PHE A 1 180 ? 0.420 -23.994 -3.935 1.00 97.00 180 PHE A N 1
ATOM 1422 C CA . PHE A 1 180 ? 0.382 -23.914 -2.477 1.00 97.00 180 PHE A CA 1
ATOM 1423 C C . PHE A 1 180 ? 0.716 -25.238 -1.793 1.00 97.00 180 PHE A C 1
ATOM 1425 O O . PHE A 1 180 ? 1.322 -25.201 -0.726 1.00 97.00 180 PHE A O 1
ATOM 1432 N N . GLU A 1 181 ? 0.457 -26.396 -2.409 1.00 97.00 181 GLU A N 1
ATOM 1433 C CA . GLU A 1 181 ? 1.053 -27.667 -1.966 1.00 97.00 181 GLU A CA 1
ATOM 1434 C C . GLU A 1 181 ? 2.579 -27.604 -2.022 1.00 97.00 181 GLU A C 1
ATOM 1436 O O . GLU A 1 181 ? 3.270 -28.075 -1.116 1.00 97.00 181 GLU A O 1
ATOM 1441 N N . THR A 1 182 ? 3.119 -26.975 -3.066 1.00 95.88 182 THR A N 1
ATOM 1442 C CA . THR A 1 182 ? 4.562 -26.803 -3.215 1.00 95.88 182 THR A CA 1
ATOM 1443 C C . THR A 1 182 ? 5.119 -25.859 -2.155 1.00 95.88 182 THR A C 1
ATOM 1445 O O . THR A 1 182 ? 6.047 -26.236 -1.448 1.00 95.88 182 THR A O 1
ATOM 1448 N N . ILE A 1 183 ? 4.529 -24.674 -1.981 1.00 94.50 183 ILE A N 1
ATOM 1449 C CA . ILE A 1 183 ? 4.951 -23.708 -0.952 1.00 94.50 183 ILE A CA 1
ATOM 1450 C C . ILE A 1 183 ? 4.851 -24.334 0.438 1.00 94.50 183 ILE A C 1
ATOM 1452 O O . ILE A 1 183 ? 5.786 -24.250 1.218 1.00 94.50 183 ILE A O 1
ATOM 1456 N N . LYS A 1 184 ? 3.758 -25.033 0.744 1.00 92.81 184 LYS A N 1
ATOM 1457 C CA . LYS A 1 184 ? 3.592 -25.753 2.011 1.00 92.81 184 LYS A CA 1
ATOM 1458 C C . LYS A 1 184 ? 4.704 -26.782 2.261 1.00 92.81 184 LYS A C 1
ATOM 1460 O O . LYS A 1 184 ? 5.139 -26.928 3.397 1.00 92.81 184 LYS A O 1
ATOM 1465 N N . SER A 1 185 ? 5.132 -27.519 1.234 1.00 89.06 185 SER A N 1
ATOM 1466 C CA . SER A 1 185 ? 5.999 -28.699 1.390 1.00 89.06 185 SER A CA 1
ATOM 1467 C C . SER A 1 185 ? 7.499 -28.444 1.230 1.00 89.06 185 SER A C 1
ATOM 1469 O O . SER A 1 185 ? 8.286 -29.330 1.567 1.00 89.06 185 SER A O 1
ATOM 1471 N N . CYS A 1 186 ? 7.917 -27.278 0.732 1.00 85.94 186 CYS A N 1
ATOM 1472 C CA . CYS A 1 186 ? 9.333 -26.959 0.542 1.00 85.94 186 CYS A CA 1
ATOM 1473 C C . CYS A 1 186 ? 9.757 -25.663 1.244 1.00 85.94 186 CYS A C 1
ATOM 1475 O O . CYS A 1 186 ? 8.990 -24.706 1.346 1.00 85.94 186 CYS A O 1
ATOM 1477 N N . ASP A 1 187 ? 11.019 -25.612 1.677 1.00 82.19 187 ASP A N 1
ATOM 1478 C CA . ASP A 1 187 ? 11.658 -24.407 2.218 1.00 82.19 187 ASP A CA 1
ATOM 1479 C C . ASP A 1 187 ? 12.002 -23.423 1.082 1.00 82.19 187 ASP A C 1
ATOM 1481 O O . ASP A 1 187 ? 13.164 -23.156 0.773 1.00 82.19 187 ASP A O 1
ATOM 1485 N N . CYS A 1 188 ? 10.986 -22.909 0.388 1.00 84.69 188 CYS A N 1
ATOM 1486 C CA . CYS A 1 188 ? 11.162 -21.935 -0.686 1.00 84.69 188 CYS A CA 1
ATOM 1487 C C . CYS A 1 188 ? 11.428 -20.515 -0.158 1.00 84.69 188 CYS A C 1
ATOM 1489 O O . CYS A 1 188 ? 11.013 -20.155 0.941 1.00 84.69 188 CYS A O 1
ATOM 1491 N N . GLY A 1 189 ? 12.051 -19.667 -0.985 1.00 85.38 189 GLY A N 1
ATOM 1492 C CA . GLY A 1 189 ? 12.296 -18.250 -0.669 1.00 85.38 189 GLY A CA 1
ATOM 1493 C C . GLY A 1 189 ? 11.080 -17.329 -0.826 1.00 85.38 189 GLY A C 1
ATOM 1494 O O . GLY A 1 189 ? 11.189 -16.127 -0.579 1.00 85.38 189 GLY A O 1
ATOM 1495 N N . ILE A 1 190 ? 9.932 -17.868 -1.248 1.00 92.31 190 ILE A N 1
ATOM 1496 C CA . ILE A 1 190 ? 8.735 -17.093 -1.572 1.00 92.31 190 ILE A CA 1
ATOM 1497 C C . ILE A 1 190 ? 8.145 -16.471 -0.307 1.00 92.31 190 ILE A C 1
ATOM 1499 O O . ILE A 1 190 ? 7.625 -17.166 0.559 1.00 92.31 190 ILE A O 1
ATOM 1503 N N . VAL A 1 191 ? 8.166 -15.141 -0.245 1.00 88.06 191 VAL A N 1
ATOM 1504 C CA . VAL A 1 191 ? 7.535 -14.358 0.826 1.00 88.06 191 VAL A CA 1
ATOM 1505 C C . VAL A 1 191 ? 6.146 -13.889 0.417 1.00 88.06 191 VAL A C 1
ATOM 1507 O O . VAL A 1 191 ? 5.254 -13.814 1.263 1.00 88.06 191 VAL A O 1
ATOM 1510 N N . MET A 1 192 ? 5.950 -13.585 -0.871 1.00 87.88 192 MET A N 1
ATOM 1511 C CA . MET A 1 192 ? 4.702 -13.027 -1.380 1.00 87.88 192 MET A CA 1
ATOM 1512 C C . MET A 1 192 ? 4.299 -13.607 -2.734 1.00 87.88 192 MET A C 1
ATOM 1514 O O . MET A 1 192 ? 5.100 -13.612 -3.672 1.00 87.88 192 MET A O 1
ATOM 1518 N N . ILE A 1 193 ? 3.018 -13.964 -2.853 1.00 95.44 193 ILE A N 1
ATOM 1519 C CA . ILE A 1 193 ? 2.359 -14.247 -4.133 1.00 95.44 193 ILE A CA 1
ATOM 1520 C C . ILE A 1 193 ? 1.123 -13.359 -4.285 1.00 95.44 193 ILE A C 1
ATOM 1522 O O . ILE A 1 193 ? 0.345 -13.193 -3.345 1.00 95.44 193 ILE A O 1
ATOM 1526 N N . THR A 1 194 ? 0.918 -12.806 -5.479 1.00 90.50 194 THR A N 1
ATOM 1527 C CA . THR A 1 194 ? -0.331 -12.127 -5.836 1.00 90.50 194 THR A CA 1
ATOM 1528 C C . THR A 1 194 ? -1.046 -12.834 -6.985 1.00 90.50 194 THR A C 1
ATOM 1530 O O . THR A 1 194 ? -0.444 -13.160 -8.001 1.00 90.50 194 THR A O 1
ATOM 1533 N N . LEU A 1 195 ? -2.327 -13.124 -6.765 1.00 96.69 195 LEU A N 1
ATOM 1534 C CA . LEU A 1 195 ? -3.256 -13.889 -7.601 1.00 96.69 195 LEU A CA 1
ATOM 1535 C C . LEU A 1 195 ? -4.529 -13.081 -7.887 1.00 96.69 195 LEU A C 1
ATOM 1537 O O . LEU A 1 195 ? -5.547 -13.634 -8.300 1.00 96.69 195 LEU A O 1
ATOM 1541 N N . SER A 1 196 ? -4.513 -11.774 -7.644 1.00 89.50 196 SER A N 1
ATOM 1542 C CA . SER A 1 196 ? -5.705 -10.944 -7.763 1.00 89.50 196 SER A CA 1
ATOM 1543 C C . SER A 1 196 ? -6.251 -10.939 -9.193 1.00 89.50 196 SER A C 1
ATOM 1545 O O . SER A 1 196 ? -5.495 -10.895 -10.154 1.00 89.50 196 SER A O 1
ATOM 1547 N N . GLY A 1 197 ? -7.572 -10.969 -9.352 1.00 86.31 197 GLY A N 1
ATOM 1548 C CA . GLY A 1 197 ? -8.239 -10.973 -10.657 1.00 86.31 197 GLY A CA 1
ATOM 1549 C C . GLY A 1 197 ? -8.285 -12.330 -11.365 1.00 86.31 197 GLY A C 1
ATOM 1550 O O . GLY A 1 197 ? -8.849 -12.413 -12.452 1.00 86.31 197 GLY A O 1
ATOM 1551 N N . ASN A 1 198 ? -7.760 -13.402 -10.760 1.00 94.56 198 ASN A N 1
ATOM 1552 C CA . ASN A 1 198 ? -7.967 -14.770 -11.241 1.00 94.56 198 ASN A CA 1
ATOM 1553 C C . ASN A 1 198 ? -9.353 -15.263 -10.786 1.00 94.56 198 ASN A C 1
ATOM 1555 O O . ASN A 1 198 ? -9.534 -15.832 -9.710 1.00 94.56 198 ASN A O 1
ATOM 1559 N N . THR A 1 199 ? -10.372 -14.976 -11.595 1.00 93.94 199 THR A N 1
ATOM 1560 C CA . THR A 1 199 ? -11.786 -15.192 -11.224 1.00 93.94 199 THR A CA 1
ATOM 1561 C C . THR A 1 199 ? -12.179 -16.661 -11.032 1.00 93.94 199 THR A C 1
ATOM 1563 O O . THR A 1 199 ? -13.183 -16.925 -10.374 1.00 93.94 199 THR A O 1
ATOM 1566 N N . LEU A 1 200 ? -11.382 -17.606 -11.544 1.00 97.19 200 LEU A N 1
ATOM 1567 C CA . LEU A 1 200 ? -11.598 -19.052 -11.413 1.00 97.19 200 LEU A CA 1
ATOM 1568 C C . LEU A 1 200 ? -11.106 -19.632 -10.074 1.00 97.19 200 LEU A C 1
ATOM 1570 O O . LEU A 1 200 ? -11.283 -20.823 -9.836 1.00 97.19 200 LEU A O 1
ATOM 1574 N N . ILE A 1 201 ? -10.498 -18.817 -9.205 1.00 97.62 201 ILE A N 1
ATOM 1575 C CA . ILE A 1 201 ? -10.117 -19.218 -7.845 1.00 97.62 201 ILE A CA 1
ATOM 1576 C C . ILE A 1 201 ? -11.330 -19.071 -6.923 1.00 97.62 201 ILE A C 1
ATOM 1578 O O . ILE A 1 201 ? -11.810 -17.956 -6.703 1.00 97.62 201 ILE A O 1
ATOM 1582 N N . THR A 1 202 ? -11.810 -20.179 -6.367 1.00 97.12 202 THR A N 1
ATOM 1583 C CA . THR A 1 202 ? -13.019 -20.263 -5.540 1.00 97.12 202 THR A CA 1
ATOM 1584 C C . THR A 1 202 ? -12.710 -20.755 -4.124 1.00 97.12 202 THR A C 1
ATOM 1586 O O . THR A 1 202 ? -11.556 -20.877 -3.709 1.00 97.12 202 THR A O 1
ATOM 1589 N N . ASP A 1 203 ? -13.754 -21.023 -3.335 1.00 96.75 203 ASP A N 1
ATOM 1590 C CA . ASP A 1 203 ? -13.623 -21.516 -1.961 1.00 96.75 203 ASP A CA 1
ATOM 1591 C C . ASP A 1 203 ? -12.891 -22.865 -1.865 1.00 96.75 203 ASP A C 1
ATOM 1593 O O . ASP A 1 203 ? -12.372 -23.191 -0.797 1.00 96.75 203 ASP A O 1
ATOM 1597 N N . ALA A 1 204 ? -12.796 -23.624 -2.964 1.00 97.56 204 ALA A N 1
ATOM 1598 C CA . ALA A 1 204 ? -12.022 -24.864 -3.011 1.00 97.56 204 ALA A CA 1
ATOM 1599 C C . ALA A 1 204 ? -10.523 -24.638 -2.727 1.00 97.56 204 ALA A C 1
ATOM 1601 O O . ALA A 1 204 ? -9.869 -25.513 -2.167 1.00 97.56 204 ALA A O 1
ATOM 1602 N N . SER A 1 205 ? -9.996 -23.446 -3.022 1.00 97.69 205 SER A N 1
ATOM 1603 C CA . SER A 1 205 ? -8.609 -23.066 -2.726 1.00 97.69 205 SER A CA 1
ATOM 1604 C C . SER A 1 205 ? -8.347 -22.667 -1.268 1.00 97.69 205 SER A C 1
ATOM 1606 O O . SER A 1 205 ? -7.193 -22.535 -0.859 1.00 97.69 205 SER A O 1
ATOM 1608 N N . VAL A 1 206 ? -9.386 -22.424 -0.462 1.00 96.06 206 VAL A N 1
ATOM 1609 C CA . VAL A 1 206 ? -9.221 -21.826 0.877 1.00 96.06 206 VAL A CA 1
ATOM 1610 C C . VAL A 1 206 ? -8.397 -22.719 1.798 1.00 96.06 206 VAL A C 1
ATOM 1612 O O . VAL A 1 206 ? -7.526 -22.222 2.509 1.00 96.06 206 VAL A O 1
ATOM 1615 N N . ASP A 1 207 ? -8.642 -24.027 1.775 1.00 96.25 207 ASP A N 1
ATOM 1616 C CA . ASP A 1 207 ? -7.992 -24.967 2.691 1.00 96.25 207 ASP A CA 1
ATOM 1617 C C . ASP A 1 207 ? -6.485 -25.035 2.446 1.00 96.25 207 ASP A C 1
ATOM 1619 O O . ASP A 1 207 ? -5.701 -24.932 3.391 1.00 96.25 207 ASP A O 1
ATOM 1623 N N . ILE A 1 208 ? -6.073 -25.136 1.179 1.00 97.88 208 ILE A N 1
ATOM 1624 C CA . ILE A 1 208 ? -4.657 -25.236 0.829 1.00 97.88 208 ILE A CA 1
ATOM 1625 C C . ILE A 1 208 ? -3.909 -23.924 1.091 1.00 97.88 208 ILE A C 1
ATOM 1627 O O . ILE A 1 208 ? -2.778 -23.950 1.582 1.00 97.88 208 ILE A O 1
ATOM 1631 N N . ILE A 1 209 ? -4.557 -22.776 0.854 1.00 96.56 209 ILE A N 1
ATOM 1632 C CA . ILE A 1 209 ? -3.994 -21.462 1.180 1.00 96.56 209 ILE A CA 1
ATOM 1633 C C . ILE A 1 209 ? -3.795 -21.334 2.694 1.00 96.56 209 ILE A C 1
ATOM 1635 O O . ILE A 1 209 ? -2.706 -20.963 3.132 1.00 96.56 209 ILE A O 1
ATOM 1639 N N . CYS A 1 210 ? -4.808 -21.683 3.495 1.00 92.12 210 CYS A N 1
ATOM 1640 C CA . CYS A 1 210 ? -4.704 -21.690 4.953 1.00 92.12 210 CYS A CA 1
ATOM 1641 C C . CYS A 1 210 ? -3.557 -22.592 5.420 1.00 92.12 210 CYS A C 1
ATOM 1643 O O . CYS A 1 210 ? -2.713 -22.145 6.191 1.00 92.12 210 CYS A O 1
ATOM 1645 N N . SER A 1 211 ? -3.475 -23.836 4.935 1.00 93.38 211 SER A N 1
ATOM 1646 C CA . SER A 1 211 ? -2.381 -24.742 5.303 1.00 93.38 211 SER A CA 1
ATOM 1647 C C . SER A 1 211 ? -1.005 -24.146 5.005 1.00 93.38 211 SER A C 1
ATOM 1649 O O . SER A 1 211 ? -0.125 -24.208 5.858 1.00 93.38 211 SER A O 1
ATOM 1651 N N . ALA A 1 212 ? -0.815 -23.513 3.845 1.00 92.81 212 ALA A N 1
ATOM 1652 C CA . ALA A 1 212 ? 0.452 -22.861 3.525 1.00 92.81 212 ALA A CA 1
ATOM 1653 C C . ALA A 1 212 ? 0.783 -21.695 4.479 1.00 92.81 212 ALA A C 1
ATOM 1655 O O . ALA A 1 212 ? 1.946 -21.544 4.842 1.00 92.81 212 ALA A O 1
ATOM 1656 N N . MET A 1 213 ? -0.213 -20.911 4.920 1.00 88.44 213 MET A N 1
ATOM 1657 C CA . MET A 1 213 ? -0.022 -19.827 5.903 1.00 88.44 213 MET A CA 1
ATOM 1658 C C . MET A 1 213 ? 0.455 -20.338 7.269 1.00 88.44 213 MET A C 1
ATOM 1660 O O . MET A 1 213 ? 1.201 -19.643 7.952 1.00 88.44 213 MET A O 1
ATOM 1664 N N . PHE A 1 214 ? -0.008 -21.517 7.695 1.00 83.00 214 PHE A N 1
ATOM 1665 C CA . PHE A 1 214 ? 0.361 -22.096 8.992 1.00 83.00 214 PHE A CA 1
ATOM 1666 C C . PHE A 1 214 ? 1.679 -22.872 8.951 1.00 83.00 214 PHE A C 1
ATOM 1668 O O . PHE A 1 214 ? 2.394 -22.919 9.951 1.00 83.00 214 PHE A O 1
ATOM 1675 N N . GLU A 1 215 ? 1.974 -23.532 7.831 1.00 87.69 215 GLU A N 1
ATOM 1676 C CA . GLU A 1 215 ? 3.047 -24.527 7.758 1.00 87.69 215 GLU A CA 1
ATOM 1677 C C . GLU A 1 215 ? 4.341 -23.979 7.143 1.00 87.69 215 GLU A C 1
ATOM 1679 O O . GLU A 1 215 ? 5.425 -24.422 7.528 1.00 87.69 215 GLU A O 1
ATOM 1684 N N . ASN A 1 216 ? 4.266 -22.996 6.236 1.00 84.88 216 ASN A N 1
ATOM 1685 C CA . ASN A 1 216 ? 5.460 -22.406 5.635 1.00 84.88 216 ASN A CA 1
ATOM 1686 C C . ASN A 1 216 ? 5.971 -21.207 6.459 1.00 84.88 216 ASN A C 1
ATOM 1688 O O . ASN A 1 216 ? 5.222 -20.297 6.795 1.00 84.88 216 ASN A O 1
ATOM 1692 N N . ARG A 1 217 ? 7.277 -21.188 6.760 1.00 81.19 217 ARG A N 1
ATOM 1693 C CA . ARG A 1 217 ? 7.916 -20.157 7.605 1.00 81.19 217 ARG A CA 1
ATOM 1694 C C . ARG A 1 217 ? 8.381 -18.909 6.859 1.00 81.19 217 ARG A C 1
ATOM 1696 O O . ARG A 1 217 ? 8.727 -17.926 7.504 1.00 81.19 217 ARG A O 1
ATOM 1703 N N . ALA A 1 218 ? 8.504 -18.973 5.539 1.00 79.12 218 ALA A N 1
ATOM 1704 C CA . ALA A 1 218 ? 8.996 -17.884 4.698 1.00 79.12 218 ALA A CA 1
ATOM 1705 C C . ALA A 1 218 ? 7.854 -17.123 4.014 1.00 79.12 218 ALA A C 1
ATOM 1707 O O . ALA A 1 218 ? 7.986 -15.928 3.752 1.00 79.12 218 ALA A O 1
ATOM 1708 N N . PHE A 1 219 ? 6.732 -17.789 3.762 1.00 86.06 219 PHE A N 1
ATOM 1709 C CA . PHE A 1 219 ? 5.551 -17.225 3.136 1.00 86.06 219 PHE A CA 1
ATOM 1710 C C . PHE A 1 219 ? 4.758 -16.403 4.153 1.00 86.06 219 PHE A C 1
ATOM 1712 O O . PHE A 1 219 ? 4.320 -16.928 5.170 1.00 86.06 219 PHE A O 1
ATOM 1719 N N . HIS A 1 220 ? 4.580 -15.108 3.885 1.00 80.06 220 HIS A N 1
ATOM 1720 C CA . HIS A 1 220 ? 3.938 -14.183 4.831 1.00 80.06 220 HIS A CA 1
ATOM 1721 C C . HIS A 1 220 ? 2.871 -13.294 4.196 1.00 80.06 220 HIS A C 1
ATOM 1723 O O . HIS A 1 220 ? 2.185 -12.572 4.919 1.00 80.06 220 HIS A O 1
ATOM 1729 N N . GLN A 1 221 ? 2.749 -13.275 2.864 1.00 79.94 221 GLN A N 1
ATOM 1730 C CA . GLN A 1 221 ? 1.855 -12.344 2.189 1.00 79.94 221 GLN A CA 1
ATOM 1731 C C . GLN A 1 221 ? 1.160 -12.953 0.968 1.00 79.94 221 GLN A C 1
ATOM 1733 O O . GLN A 1 221 ? 1.801 -13.492 0.068 1.00 79.94 221 GLN A O 1
ATOM 1738 N N . ILE A 1 222 ? -0.161 -12.784 0.891 1.00 88.25 222 ILE A N 1
ATOM 1739 C CA . ILE A 1 222 ? -0.964 -13.173 -0.272 1.00 88.25 222 ILE A CA 1
ATOM 1740 C C . ILE A 1 222 ? -1.935 -12.063 -0.658 1.00 88.25 222 ILE A C 1
ATOM 1742 O O . ILE A 1 222 ? -2.573 -11.429 0.185 1.00 88.25 222 ILE A O 1
ATOM 1746 N N . HIS A 1 223 ? -2.048 -11.824 -1.958 1.00 83.00 223 HIS A N 1
ATOM 1747 C CA . HIS A 1 223 ? -3.051 -10.940 -2.542 1.00 83.00 223 HIS A CA 1
ATOM 1748 C C . HIS A 1 223 ? -3.964 -11.775 -3.435 1.00 83.00 223 HIS A C 1
ATOM 1750 O O . HIS A 1 223 ? -3.497 -12.391 -4.382 1.00 83.00 223 HIS A O 1
ATOM 1756 N N . ILE A 1 224 ? -5.256 -11.811 -3.139 1.00 89.12 224 ILE A N 1
ATOM 1757 C CA . ILE A 1 224 ? -6.256 -12.651 -3.816 1.00 89.12 224 ILE A CA 1
ATOM 1758 C C . ILE A 1 224 ? -7.563 -11.865 -4.033 1.00 89.12 224 ILE A C 1
ATOM 1760 O O . ILE A 1 224 ? -8.683 -12.375 -3.962 1.00 89.12 224 ILE A O 1
ATOM 1764 N N . CYS A 1 225 ? -7.430 -10.558 -4.272 1.00 82.44 225 CYS A N 1
ATOM 1765 C CA . CYS A 1 225 ? -8.557 -9.677 -4.562 1.00 82.44 225 CYS A CA 1
ATOM 1766 C C . CYS A 1 225 ? -9.222 -10.060 -5.891 1.00 82.44 225 CYS A C 1
ATOM 1768 O O . CYS A 1 225 ? -8.569 -10.541 -6.804 1.00 82.44 225 CYS A O 1
ATOM 1770 N N . ASN A 1 226 ? -10.519 -9.807 -6.044 1.00 81.19 226 ASN A N 1
ATOM 1771 C CA . ASN A 1 226 ? -11.276 -10.029 -7.281 1.00 81.19 226 ASN A CA 1
ATOM 1772 C C . ASN A 1 226 ? -11.197 -11.471 -7.823 1.00 81.19 226 ASN A C 1
ATOM 1774 O O . ASN A 1 226 ? -11.287 -11.683 -9.027 1.00 81.19 226 ASN A O 1
ATOM 1778 N N . CYS A 1 227 ? -11.038 -12.449 -6.929 1.00 90.06 227 CYS A N 1
ATOM 1779 C CA . CYS A 1 227 ? -11.190 -13.874 -7.223 1.00 90.06 227 CYS A CA 1
ATOM 1780 C C . CYS A 1 227 ? -12.637 -14.331 -6.971 1.00 90.06 227 CYS A C 1
ATOM 1782 O O . CYS A 1 227 ? -13.409 -13.630 -6.307 1.00 90.06 227 CYS A O 1
ATOM 1784 N N . GLY A 1 228 ? -12.992 -15.524 -7.444 1.00 90.06 228 GLY A N 1
ATOM 1785 C CA . GLY A 1 228 ? -14.297 -16.176 -7.264 1.00 90.06 228 GLY A CA 1
ATOM 1786 C C . GLY A 1 228 ? -14.601 -16.677 -5.841 1.00 90.06 228 GLY A C 1
ATOM 1787 O O . GLY A 1 228 ? -15.422 -17.575 -5.672 1.00 90.06 228 GLY A O 1
ATOM 1788 N N . LEU A 1 229 ? -13.962 -16.110 -4.812 1.00 87.56 229 LEU A N 1
ATOM 1789 C CA . LEU A 1 229 ? -14.161 -16.468 -3.405 1.00 87.56 229 LEU A CA 1
ATOM 1790 C C . LEU A 1 229 ? -15.502 -15.942 -2.870 1.00 87.56 229 LEU A C 1
ATOM 1792 O O . LEU A 1 229 ? -15.810 -14.742 -2.973 1.00 87.56 229 LEU A O 1
ATOM 1796 N N . SER A 1 230 ? -16.261 -16.818 -2.213 1.00 88.06 230 SER A N 1
ATOM 1797 C CA . SER A 1 230 ? -17.471 -16.454 -1.479 1.00 88.06 230 SER A CA 1
ATOM 1798 C C . SER A 1 230 ? -17.130 -15.618 -0.240 1.00 88.06 230 SER A C 1
ATOM 1800 O O . SER A 1 230 ? -15.981 -15.548 0.197 1.00 88.06 230 SER A O 1
ATOM 1802 N N . THR A 1 231 ? -18.126 -14.967 0.365 1.00 78.56 231 THR A N 1
ATOM 1803 C CA . THR A 1 231 ? -17.929 -14.255 1.640 1.00 78.56 231 THR A CA 1
ATOM 1804 C C . THR A 1 231 ? -17.409 -15.191 2.733 1.00 78.56 231 THR A C 1
ATOM 1806 O O . THR A 1 231 ? -16.474 -14.824 3.437 1.00 78.56 231 THR A O 1
ATOM 1809 N N . ALA A 1 232 ? -17.936 -16.417 2.814 1.00 76.38 232 ALA A N 1
ATOM 1810 C CA . ALA A 1 232 ? -17.492 -17.403 3.796 1.00 76.38 232 ALA A CA 1
ATOM 1811 C C . ALA A 1 232 ? -16.034 -17.826 3.553 1.00 76.38 232 ALA A C 1
ATOM 1813 O O . ALA A 1 232 ? -15.250 -17.907 4.497 1.00 76.38 232 ALA A O 1
ATOM 1814 N N . GLY A 1 233 ? -15.633 -18.033 2.293 1.00 81.19 233 GLY A N 1
ATOM 1815 C CA . GLY A 1 233 ? -14.241 -18.323 1.943 1.00 81.19 233 GLY A CA 1
ATOM 1816 C C . GLY A 1 233 ? -13.288 -17.195 2.345 1.00 81.19 233 GLY A C 1
ATOM 1817 O O . GLY A 1 233 ? -12.243 -17.444 2.948 1.00 81.19 233 GLY A O 1
ATOM 1818 N N . LYS A 1 234 ? -13.679 -15.939 2.095 1.00 81.31 234 LYS A N 1
ATOM 1819 C CA . LYS A 1 234 ? -12.913 -14.748 2.503 1.00 81.31 234 LYS A CA 1
ATOM 1820 C C . LYS A 1 234 ? -12.774 -14.642 4.022 1.00 81.31 234 LYS A C 1
ATOM 1822 O O . LYS A 1 234 ? -11.672 -14.398 4.504 1.00 81.31 234 LYS A O 1
ATOM 1827 N N . GLU A 1 235 ? -13.859 -14.850 4.765 1.00 72.19 235 GLU A N 1
ATOM 1828 C CA . GLU A 1 235 ? -13.852 -14.840 6.234 1.00 72.19 235 GLU A CA 1
ATOM 1829 C C . GLU A 1 235 ? -12.919 -15.919 6.796 1.00 72.19 235 GLU A C 1
ATOM 1831 O O . GLU A 1 235 ? -12.119 -15.641 7.688 1.00 72.19 235 GLU A O 1
ATOM 1836 N N . ARG A 1 236 ? -12.946 -17.134 6.235 1.00 83.44 236 ARG A N 1
ATOM 1837 C CA . ARG A 1 236 ? -12.039 -18.218 6.647 1.00 83.44 236 ARG A CA 1
ATOM 1838 C C . ARG A 1 236 ? -10.568 -17.857 6.443 1.00 83.44 236 ARG A C 1
ATOM 1840 O O . ARG A 1 236 ? -9.767 -18.072 7.350 1.00 83.44 236 ARG A O 1
ATOM 1847 N N . LEU A 1 237 ? -10.222 -17.273 5.295 1.00 77.56 237 LEU A N 1
ATOM 1848 C CA . LEU A 1 237 ? -8.862 -16.797 5.025 1.00 77.56 237 LEU A CA 1
ATOM 1849 C C . LEU A 1 237 ? -8.447 -15.685 5.999 1.00 77.56 237 LEU A C 1
ATOM 1851 O O . LEU A 1 237 ? -7.319 -15.684 6.484 1.00 77.56 237 LEU A O 1
ATOM 1855 N N . GLN A 1 238 ? -9.354 -14.759 6.320 1.00 75.62 238 GLN A N 1
ATOM 1856 C CA . GLN A 1 238 ? -9.093 -13.687 7.286 1.00 75.62 238 GLN A CA 1
ATOM 1857 C C . GLN A 1 238 ? -8.834 -14.230 8.692 1.00 75.62 238 GLN A C 1
ATOM 1859 O O . GLN A 1 238 ? -7.878 -13.799 9.335 1.00 75.62 238 GLN A O 1
ATOM 1864 N N . VAL A 1 239 ? -9.636 -15.196 9.152 1.00 66.06 239 VAL A N 1
ATOM 1865 C CA . VAL A 1 239 ? -9.428 -15.855 10.450 1.00 66.06 239 VAL A CA 1
ATOM 1866 C C . VAL A 1 239 ? -8.070 -16.557 10.486 1.00 66.06 239 VAL A C 1
ATOM 1868 O O . VAL A 1 239 ? -7.325 -16.390 11.451 1.00 66.06 239 VAL A O 1
ATOM 1871 N N . ALA A 1 240 ? -7.715 -17.298 9.433 1.00 69.62 240 ALA A N 1
ATOM 1872 C CA . ALA A 1 240 ? -6.419 -17.969 9.349 1.00 69.62 240 ALA A CA 1
ATOM 1873 C C . ALA A 1 240 ? -5.248 -16.973 9.378 1.00 69.62 240 ALA A C 1
ATOM 1875 O O . ALA A 1 240 ? -4.296 -17.163 10.132 1.00 69.62 240 ALA A O 1
ATOM 1876 N N . ALA A 1 241 ? -5.347 -15.874 8.626 1.00 65.75 241 ALA A N 1
ATOM 1877 C CA . ALA A 1 241 ? -4.312 -14.847 8.569 1.00 65.75 241 ALA A CA 1
ATOM 1878 C C . ALA A 1 241 ? -4.110 -14.117 9.911 1.00 65.75 241 ALA A C 1
ATOM 1880 O O . ALA A 1 241 ? -2.980 -13.825 10.305 1.00 65.75 241 ALA A O 1
ATOM 1881 N N . GLN A 1 242 ? -5.195 -13.870 10.655 1.00 62.03 242 GLN A N 1
ATOM 1882 C CA . GLN A 1 242 ? -5.131 -13.289 12.002 1.00 62.03 242 GLN A CA 1
ATOM 1883 C C . GLN A 1 242 ? -4.386 -14.190 12.995 1.00 62.03 242 GLN A C 1
ATOM 1885 O O . GLN A 1 242 ? -3.671 -13.686 13.858 1.00 62.03 242 GLN A O 1
ATOM 1890 N N . GLN A 1 243 ? -4.526 -15.513 12.873 1.00 55.81 243 GLN A N 1
ATOM 1891 C CA . GLN A 1 243 ? -3.870 -16.473 13.767 1.00 55.81 243 GLN A CA 1
ATOM 1892 C C . GLN A 1 243 ? -2.357 -16.587 13.528 1.00 55.81 243 GLN A C 1
ATOM 1894 O O . GLN A 1 243 ? -1.630 -16.996 14.430 1.00 55.81 243 GLN A O 1
ATOM 1899 N N . THR A 1 244 ? -1.877 -16.209 12.342 1.00 53.22 244 THR A N 1
ATOM 1900 C CA . THR A 1 244 ? -0.477 -16.373 11.911 1.00 53.22 244 THR A CA 1
ATOM 1901 C C . THR A 1 244 ? 0.274 -15.054 11.728 1.00 53.22 244 THR A C 1
ATOM 1903 O O . THR A 1 244 ? 1.440 -15.069 11.348 1.00 53.22 244 THR A O 1
ATOM 1906 N N . SER A 1 245 ? -0.351 -13.903 12.015 1.00 56.19 245 SER A N 1
ATOM 1907 C CA . SER A 1 245 ? 0.183 -12.572 11.653 1.00 56.19 245 SER A CA 1
ATOM 1908 C C . SER A 1 245 ? 0.515 -12.446 10.155 1.00 56.19 245 SER A C 1
ATOM 1910 O O . SER A 1 245 ? 1.420 -11.710 9.764 1.00 56.19 245 SER A O 1
ATOM 1912 N N . PHE A 1 246 ? -0.218 -13.181 9.317 1.00 62.41 246 PHE A N 1
ATOM 1913 C CA . PHE A 1 246 ? -0.022 -13.250 7.875 1.00 62.41 246 PHE A CA 1
ATOM 1914 C C . PHE A 1 246 ? -0.723 -12.076 7.180 1.00 62.41 246 PHE A C 1
ATOM 1916 O O . PHE A 1 246 ? -1.834 -11.683 7.542 1.00 62.41 246 PHE A O 1
ATOM 1923 N N . ILE A 1 247 ? -0.090 -11.501 6.159 1.00 60.09 247 ILE A N 1
ATOM 1924 C CA . ILE A 1 247 ? -0.609 -10.339 5.438 1.00 60.09 247 ILE A CA 1
ATOM 1925 C C . ILE A 1 247 ? -1.529 -10.812 4.301 1.00 60.09 247 ILE A C 1
ATOM 1927 O O . ILE A 1 247 ? -1.076 -11.333 3.281 1.00 60.09 247 ILE A O 1
ATOM 1931 N N . LEU A 1 248 ? -2.837 -10.598 4.454 1.00 62.41 248 LEU A N 1
ATOM 1932 C CA . LEU A 1 248 ? -3.859 -11.007 3.487 1.00 62.41 248 LEU A CA 1
ATOM 1933 C C . LEU A 1 248 ? -4.540 -9.797 2.835 1.00 62.41 248 LEU A C 1
ATOM 1935 O O . LEU A 1 248 ? -5.149 -8.976 3.518 1.00 62.41 248 LEU A O 1
ATOM 1939 N N . TYR A 1 249 ? -4.532 -9.745 1.502 1.00 68.31 249 TYR A N 1
ATOM 1940 C CA . TYR A 1 249 ? -5.331 -8.799 0.721 1.00 68.31 249 TYR A CA 1
ATOM 1941 C C . TYR A 1 249 ? -6.425 -9.552 -0.038 1.00 68.31 249 TYR A C 1
ATOM 1943 O O . TYR A 1 249 ? -6.148 -10.223 -1.029 1.00 68.31 249 TYR A O 1
ATOM 1951 N N . VAL A 1 250 ? -7.673 -9.441 0.423 1.00 63.03 250 VAL A N 1
ATOM 1952 C CA . VAL A 1 250 ? -8.841 -10.073 -0.205 1.00 63.03 250 VAL A CA 1
ATOM 1953 C C . VAL A 1 250 ? -10.020 -9.089 -0.247 1.00 63.03 250 VAL A C 1
ATOM 1955 O O . VAL A 1 250 ? -10.592 -8.732 0.777 1.00 63.03 250 VAL A O 1
ATOM 1958 N N . ILE A 1 251 ? -10.369 -8.582 -1.432 1.00 54.97 251 ILE A N 1
ATOM 1959 C CA . ILE A 1 251 ? -11.499 -7.654 -1.664 1.00 54.97 251 ILE A CA 1
ATOM 1960 C C . ILE A 1 251 ? -12.186 -8.058 -2.974 1.00 54.97 251 ILE A C 1
ATOM 1962 O O . ILE A 1 251 ? -11.478 -8.391 -3.915 1.00 54.97 251 ILE A O 1
ATOM 1966 N N . SER A 1 252 ? -13.523 -8.033 -3.078 1.00 39.84 252 SER A N 1
ATOM 1967 C CA . SER A 1 252 ? -14.226 -8.247 -4.360 1.00 39.84 252 SER A CA 1
ATOM 1968 C C . SER A 1 252 ? -14.762 -6.965 -4.993 1.00 39.84 252 SER A C 1
ATOM 1970 O O . SER A 1 252 ? -15.208 -6.045 -4.306 1.00 39.84 252 SER A O 1
ATOM 1972 N N . GLN A 1 253 ? -14.813 -6.957 -6.326 1.00 34.91 253 GLN A N 1
ATOM 1973 C CA . GLN A 1 253 ? -15.783 -6.181 -7.089 1.00 34.91 253 GLN A CA 1
ATOM 1974 C C . GLN A 1 253 ? -17.179 -6.837 -6.966 1.00 34.91 253 GLN A C 1
ATOM 1976 O O . GLN A 1 253 ? -17.299 -8.051 -7.077 1.00 34.91 253 GLN A O 1
ATOM 1981 N N . GLN A 1 254 ? -18.212 -6.005 -6.764 1.00 29.56 254 GLN A N 1
ATOM 1982 C CA . GLN A 1 254 ? -19.672 -6.272 -6.779 1.00 29.56 254 GLN A CA 1
ATOM 1983 C C . GLN A 1 254 ? -20.410 -6.682 -5.468 1.00 29.56 254 GLN A C 1
ATOM 1985 O O . GLN A 1 254 ? -20.425 -7.834 -5.062 1.00 29.56 254 GLN A O 1
ATOM 1990 N N . VAL A 1 255 ? -21.110 -5.661 -4.922 1.00 32.03 255 VAL A N 1
ATOM 1991 C CA . VAL A 1 255 ? -22.436 -5.568 -4.237 1.00 32.03 255 VAL A CA 1
ATOM 1992 C C . VAL A 1 255 ? -22.715 -6.301 -2.907 1.00 32.03 255 VAL A C 1
ATOM 1994 O O . VAL A 1 255 ? -22.478 -7.491 -2.792 1.00 32.03 255 VAL A O 1
ATOM 1997 N N . ILE A 1 256 ? -23.332 -5.554 -1.957 1.00 27.84 256 ILE A N 1
ATOM 1998 C CA . ILE A 1 256 ? -24.503 -5.852 -1.060 1.00 27.84 256 ILE A CA 1
ATOM 1999 C C . ILE A 1 256 ? -24.435 -4.822 0.098 1.00 27.84 256 ILE A C 1
ATOM 2001 O O . ILE A 1 256 ? -23.399 -4.696 0.734 1.00 27.84 256 ILE A O 1
ATOM 2005 N N . LYS A 1 257 ? -25.382 -3.927 0.435 1.00 30.94 257 LYS A N 1
ATOM 2006 C CA . LYS A 1 257 ? -26.859 -3.850 0.399 1.00 30.94 257 LYS A CA 1
ATOM 2007 C C . LYS A 1 257 ? -27.565 -5.050 1.042 1.00 30.94 257 LYS A C 1
ATOM 2009 O O . LYS A 1 257 ? -27.849 -6.015 0.359 1.00 30.94 257 LYS A O 1
ATOM 2014 N N . GLN A 1 258 ? -27.955 -4.844 2.307 1.00 31.61 258 GLN A N 1
ATOM 2015 C CA . GLN A 1 258 ? -28.704 -5.707 3.237 1.00 31.61 258 GLN A CA 1
ATOM 2016 C C . GLN A 1 258 ? -27.858 -6.687 4.052 1.00 31.61 258 GLN A C 1
ATOM 2018 O O . GLN A 1 258 ? -27.396 -7.690 3.536 1.00 31.61 258 GLN A O 1
ATOM 2023 N N . LEU A 1 259 ? -27.753 -6.399 5.354 1.00 23.84 259 LEU A N 1
ATOM 2024 C CA . LEU A 1 259 ? -28.186 -7.285 6.441 1.00 23.84 259 LEU A CA 1
ATOM 2025 C C . LEU A 1 259 ? -28.272 -6.449 7.735 1.00 23.84 259 LEU A C 1
ATOM 2027 O O . LEU A 1 259 ? -27.271 -6.012 8.293 1.00 23.84 259 LEU A O 1
ATOM 2031 N N . LEU A 1 260 ? -29.506 -6.163 8.158 1.00 23.56 260 LEU A N 1
ATOM 2032 C CA . LEU A 1 260 ? -29.841 -5.740 9.522 1.00 23.56 260 LEU A CA 1
ATOM 2033 C C . LEU A 1 260 ? -29.901 -6.984 10.435 1.00 23.56 260 LEU A C 1
ATOM 2035 O O . LEU A 1 260 ? -30.083 -8.096 9.934 1.00 23.56 260 LEU A O 1
ATOM 2039 N N . PRO A 1 261 ? -29.753 -6.814 11.761 1.00 31.50 261 PRO A N 1
ATOM 2040 C CA . PRO A 1 261 ? -29.325 -7.866 12.672 1.00 31.50 261 PRO A CA 1
ATOM 2041 C C . PRO A 1 261 ? -30.482 -8.741 13.161 1.00 31.50 261 PRO A C 1
ATOM 2043 O O . PRO A 1 261 ? -31.588 -8.257 13.406 1.00 31.50 261 PRO A O 1
ATOM 2046 N N . LYS A 1 262 ? -30.191 -10.019 13.419 1.00 28.02 262 LYS A N 1
ATOM 2047 C CA . LYS A 1 262 ? -30.978 -10.871 14.320 1.00 28.02 262 LYS A CA 1
ATOM 2048 C C . LYS A 1 262 ? -30.050 -11.749 15.150 1.00 28.02 262 LYS A C 1
ATOM 2050 O O . LYS A 1 262 ? -29.619 -12.800 14.699 1.00 28.02 262 LYS A O 1
ATOM 2055 N N . ASN A 1 263 ? -29.756 -11.290 16.360 1.00 27.66 263 ASN A N 1
ATOM 2056 C CA . ASN A 1 263 ? -30.129 -11.954 17.612 1.00 27.66 263 ASN A CA 1
ATOM 2057 C C . ASN A 1 263 ? -29.175 -11.541 18.732 1.00 27.66 263 ASN A C 1
ATOM 2059 O O . ASN A 1 263 ? -27.969 -11.757 18.695 1.00 27.66 263 ASN A O 1
ATOM 2063 N N . SER A 1 264 ? -29.794 -10.934 19.735 1.00 27.48 264 SER A N 1
ATOM 2064 C CA . SER A 1 264 ? -29.281 -10.652 21.063 1.00 27.48 264 SER A CA 1
ATOM 2065 C C . SER A 1 264 ? -28.771 -11.916 21.754 1.00 27.48 264 SER A C 1
ATOM 2067 O O . SER A 1 264 ? -29.540 -12.861 21.937 1.00 27.48 264 SER A O 1
ATOM 2069 N N . VAL A 1 265 ? -27.532 -11.879 22.244 1.00 26.45 265 VAL A N 1
ATOM 2070 C CA . VAL A 1 265 ? -27.122 -12.685 23.396 1.00 26.45 265 VAL A CA 1
ATOM 2071 C C . VAL A 1 265 ? -26.741 -11.733 24.521 1.00 26.45 265 VAL A C 1
ATOM 2073 O O . VAL A 1 265 ? -25.981 -10.784 24.352 1.00 26.45 265 VAL A O 1
ATOM 2076 N N . ASN A 1 266 ? -27.384 -11.982 25.651 1.00 27.36 266 ASN A N 1
ATOM 2077 C CA . ASN A 1 266 ? -27.354 -11.225 26.883 1.00 27.36 266 ASN A CA 1
ATOM 2078 C C . ASN A 1 266 ? -26.103 -11.634 27.678 1.00 27.36 266 ASN A C 1
ATOM 2080 O O . ASN A 1 266 ? -25.957 -12.810 27.999 1.00 27.36 266 ASN A O 1
ATOM 2084 N N . LEU A 1 267 ? -25.220 -10.690 28.005 1.00 26.38 267 LEU A N 1
ATOM 2085 C CA . LEU A 1 267 ? -24.121 -10.889 28.959 1.00 26.38 267 LEU A CA 1
ATOM 2086 C C . LEU A 1 267 ? -24.130 -9.738 29.967 1.00 26.38 267 LEU A C 1
ATOM 2088 O O . LEU A 1 267 ? -23.293 -8.840 29.968 1.00 26.38 267 LEU A O 1
ATOM 2092 N N . SER A 1 268 ? -25.135 -9.773 30.837 1.00 25.61 268 SER A N 1
ATOM 2093 C CA . SER A 1 268 ? -25.107 -9.083 32.118 1.00 25.61 268 SER A CA 1
ATOM 2094 C C . SER A 1 268 ? -24.290 -9.913 33.106 1.00 25.61 268 SER A C 1
ATOM 2096 O O . SER A 1 268 ? -24.791 -10.926 33.583 1.00 25.61 268 SER A O 1
ATOM 2098 N N . SER A 1 269 ? -23.062 -9.482 33.398 1.00 28.20 269 SER A N 1
ATOM 2099 C CA . SER A 1 269 ? -22.441 -9.464 34.736 1.00 28.20 269 SER A CA 1
ATOM 2100 C C . SER A 1 269 ? -20.920 -9.539 34.615 1.00 28.20 269 SER A C 1
ATOM 2102 O O . SER A 1 269 ? -20.385 -10.609 34.356 1.00 28.20 269 SER A O 1
ATOM 2104 N N . ILE A 1 270 ? -20.234 -8.424 34.858 1.00 29.44 270 ILE A N 1
ATOM 2105 C CA . ILE A 1 270 ? -19.114 -8.329 35.805 1.00 29.44 270 ILE A CA 1
ATOM 2106 C C . ILE A 1 270 ? -19.061 -6.860 36.231 1.00 29.44 270 ILE A C 1
ATOM 2108 O O . ILE A 1 270 ? -19.043 -5.943 35.414 1.00 29.44 270 ILE A O 1
ATOM 2112 N N . SER A 1 271 ? -19.160 -6.680 37.539 1.00 29.73 271 SER A N 1
ATOM 2113 C CA . SER A 1 271 ? -19.305 -5.432 38.273 1.00 29.73 271 SER A CA 1
ATOM 2114 C C . SER A 1 271 ? -18.072 -4.534 38.222 1.00 29.73 271 SER A C 1
ATOM 2116 O O . SER A 1 271 ? -16.938 -5.009 38.284 1.00 29.73 271 SER A O 1
ATOM 2118 N N . ASP A 1 272 ? -18.351 -3.234 38.253 1.00 31.89 272 ASP A N 1
ATOM 2119 C CA . ASP A 1 272 ? -17.439 -2.123 38.500 1.00 31.89 272 ASP A CA 1
ATOM 2120 C C . ASP A 1 272 ? -16.491 -2.324 39.690 1.00 31.89 272 ASP A C 1
ATOM 2122 O O . ASP A 1 272 ? -16.909 -2.751 40.770 1.00 31.89 272 ASP A O 1
ATOM 2126 N N . LYS A 1 273 ? -15.244 -1.858 39.522 1.00 30.30 273 LYS A N 1
ATOM 2127 C CA . LYS A 1 273 ? -14.532 -1.029 40.514 1.00 30.30 273 LYS A CA 1
ATOM 2128 C C . LYS A 1 273 ? -13.225 -0.471 39.942 1.00 30.30 273 LYS A C 1
ATOM 2130 O O . LYS A 1 273 ? -12.242 -1.191 39.831 1.00 30.30 273 LYS A O 1
ATOM 2135 N N . ALA A 1 274 ? -13.226 0.829 39.641 1.00 29.45 274 ALA A N 1
ATOM 2136 C CA . ALA A 1 274 ? -12.208 1.807 40.053 1.00 29.45 274 ALA A CA 1
ATOM 2137 C C . ALA A 1 274 ? -12.504 3.155 39.374 1.00 29.45 274 ALA A C 1
ATOM 2139 O O . ALA A 1 274 ? -12.115 3.419 38.237 1.00 29.45 274 ALA A O 1
ATOM 2140 N N . THR A 1 275 ? -13.212 4.023 40.091 1.00 35.47 275 THR A N 1
ATOM 2141 C CA . THR A 1 275 ? -13.330 5.450 39.787 1.00 35.47 275 THR A CA 1
ATOM 2142 C C . THR A 1 275 ? -11.961 6.117 39.873 1.00 35.47 275 THR A C 1
ATOM 2144 O O . THR A 1 275 ? -11.432 6.340 40.958 1.00 35.47 275 THR A O 1
ATOM 2147 N N . SER A 1 276 ? -11.429 6.478 38.712 1.00 34.62 276 SER A N 1
ATOM 2148 C CA . SER A 1 276 ? -10.446 7.539 38.535 1.00 34.62 276 SER A CA 1
ATOM 2149 C C . SER A 1 276 ? -11.066 8.534 37.558 1.00 34.62 276 SER A C 1
ATOM 2151 O O . SER A 1 276 ? -11.316 8.225 36.391 1.00 34.62 276 SER A O 1
ATOM 2153 N N . THR A 1 277 ? -11.396 9.718 38.064 1.00 40.91 277 THR A N 1
ATOM 2154 C CA . THR A 1 277 ? -11.869 10.888 37.318 1.00 40.91 277 THR A CA 1
ATOM 2155 C C . THR A 1 277 ? -10.714 11.497 36.517 1.00 40.91 277 THR A C 1
ATOM 2157 O O . THR A 1 277 ? -10.350 12.657 36.686 1.00 40.91 277 THR A O 1
ATOM 2160 N N . LEU A 1 278 ? -10.114 10.715 35.617 1.00 44.38 278 LEU A N 1
ATOM 2161 C CA . LEU A 1 278 ? -9.348 11.280 34.515 1.00 44.38 278 LEU A CA 1
ATOM 2162 C C . LEU A 1 278 ? -10.358 11.858 33.525 1.00 44.38 278 LEU A C 1
ATOM 2164 O O . LEU A 1 278 ? -11.228 11.129 33.044 1.00 44.38 278 LEU A O 1
ATOM 2168 N N . LYS A 1 279 ? -10.232 13.148 33.191 1.00 49.41 279 LYS A N 1
ATOM 2169 C CA . LYS A 1 279 ? -10.808 13.678 31.948 1.00 49.41 279 LYS A CA 1
ATOM 2170 C C . LYS A 1 279 ? -10.352 12.745 30.829 1.00 49.41 279 LYS A C 1
ATOM 2172 O O . LYS A 1 279 ? -9.160 12.678 30.536 1.00 49.41 279 LYS A O 1
ATOM 2177 N N . LYS A 1 280 ? -11.269 11.953 30.278 1.00 76.19 280 LYS A N 1
ATOM 2178 C CA . LYS A 1 280 ? -10.949 11.056 29.174 1.00 76.19 280 LYS A CA 1
ATOM 2179 C C . LYS A 1 280 ? -10.940 11.935 27.930 1.00 76.19 280 LYS A C 1
ATOM 2181 O O . LYS A 1 280 ? -12.002 12.283 27.434 1.00 76.19 280 LYS A O 1
ATOM 2186 N N . SER A 1 281 ? -9.765 12.373 27.500 1.00 91.62 281 SER A N 1
ATOM 2187 C CA . SER A 1 281 ? -9.585 12.997 26.193 1.00 91.62 281 SER A CA 1
ATOM 2188 C C . SER A 1 281 ? -8.951 12.005 25.226 1.00 91.62 281 SER A C 1
ATOM 2190 O O . SER A 1 281 ? -8.268 11.070 25.652 1.00 91.62 281 SER A O 1
ATOM 2192 N N . PHE A 1 282 ? -9.228 12.191 23.937 1.00 96.06 282 PHE A N 1
ATOM 2193 C CA . PHE A 1 282 ? -8.532 11.520 22.847 1.00 96.06 282 PHE A CA 1
ATOM 2194 C C . PHE A 1 282 ? -7.525 12.487 22.228 1.00 96.06 282 PHE A C 1
ATOM 2196 O O . PHE A 1 282 ? -7.911 13.578 21.805 1.00 96.06 282 PHE A O 1
ATOM 2203 N N . LYS A 1 283 ? -6.248 12.105 22.157 1.00 97.56 283 LYS A N 1
ATOM 2204 C CA . LYS A 1 283 ? -5.188 12.947 21.574 1.00 97.56 283 LYS A CA 1
ATOM 2205 C C . LYS A 1 283 ? -4.574 12.296 20.339 1.00 97.56 283 LYS A C 1
ATOM 2207 O O . LYS A 1 283 ? -4.247 11.112 20.363 1.00 97.56 283 LYS A O 1
ATOM 2212 N N . LEU A 1 284 ? -4.349 13.088 19.295 1.00 98.44 284 LEU A N 1
ATOM 2213 C CA . LEU A 1 284 ? -3.754 12.635 18.038 1.00 98.44 284 LEU A CA 1
ATOM 2214 C C . LEU A 1 284 ? -2.672 13.603 17.566 1.00 98.44 284 LEU A C 1
ATOM 2216 O O . LEU A 1 284 ? -2.862 14.818 17.647 1.00 98.44 284 LEU A O 1
ATOM 2220 N N . ILE A 1 285 ? -1.553 13.058 17.080 1.00 98.69 285 ILE A N 1
ATOM 2221 C CA . ILE A 1 285 ? -0.488 13.812 16.401 1.00 98.69 285 ILE A CA 1
ATOM 2222 C C . ILE A 1 285 ? -0.335 13.308 14.960 1.00 98.69 285 ILE A C 1
ATOM 2224 O O . ILE A 1 285 ? -0.231 12.106 14.753 1.00 98.69 285 ILE A O 1
ATOM 2228 N N . SER A 1 286 ? -0.313 14.217 13.986 1.00 98.50 286 SER A N 1
ATOM 2229 C CA . SER A 1 286 ? -0.049 13.950 12.565 1.00 98.50 286 SER A CA 1
ATOM 2230 C C . SER A 1 286 ? 1.209 14.687 12.131 1.00 98.50 286 SER A C 1
ATOM 2232 O O . SER A 1 286 ? 1.325 15.883 12.411 1.00 98.50 286 SER A O 1
ATOM 2234 N N . TRP A 1 287 ? 2.142 14.009 11.462 1.00 98.38 287 TRP A N 1
ATOM 2235 C CA . TRP A 1 287 ? 3.424 14.607 11.100 1.00 98.38 287 TRP A CA 1
ATOM 2236 C C . TRP A 1 287 ? 4.070 13.977 9.860 1.00 98.38 287 TRP A C 1
ATOM 2238 O O . TRP A 1 287 ? 4.466 12.809 9.886 1.00 98.38 287 TRP A O 1
ATOM 2248 N N . ASN A 1 288 ? 4.299 14.774 8.815 1.00 97.50 288 ASN A N 1
ATOM 2249 C CA . ASN A 1 288 ? 5.315 14.446 7.821 1.00 97.50 288 ASN A CA 1
ATOM 2250 C C . ASN A 1 288 ? 6.703 14.660 8.448 1.00 97.50 288 ASN A C 1
ATOM 2252 O O . ASN A 1 288 ? 7.041 15.773 8.854 1.00 97.50 288 ASN A O 1
ATOM 2256 N N . ILE A 1 289 ? 7.491 13.592 8.596 1.00 94.00 289 ILE A N 1
ATOM 2257 C CA . ILE A 1 289 ? 8.755 13.632 9.350 1.00 94.00 289 ILE A CA 1
ATOM 2258 C C . ILE A 1 289 ? 10.008 13.783 8.479 1.00 94.00 289 ILE A C 1
ATOM 2260 O O . ILE A 1 289 ? 11.102 13.831 9.045 1.00 94.00 289 ILE A O 1
ATOM 2264 N N . ASP A 1 290 ? 9.861 13.894 7.152 1.00 85.69 290 ASP A N 1
ATOM 2265 C CA . ASP A 1 290 ? 10.950 14.107 6.183 1.00 85.69 290 ASP A CA 1
ATOM 2266 C C . ASP A 1 290 ? 12.171 13.217 6.456 1.00 85.69 290 ASP A C 1
ATOM 2268 O O . ASP A 1 290 ? 13.258 13.655 6.851 1.00 85.69 290 ASP A O 1
ATOM 2272 N N . ALA A 1 291 ? 11.988 11.909 6.288 1.00 75.81 291 ALA A N 1
ATOM 2273 C CA . ALA A 1 291 ? 13.055 10.949 6.544 1.00 75.81 291 ALA A CA 1
ATOM 2274 C C . ALA A 1 291 ? 14.086 10.863 5.404 1.00 75.81 291 ALA A C 1
ATOM 2276 O O . ALA A 1 291 ? 14.922 9.957 5.407 1.00 75.81 291 ALA A O 1
ATOM 2277 N N . PHE A 1 292 ? 14.044 11.762 4.416 1.00 68.25 292 PHE A N 1
ATOM 2278 C CA . PHE A 1 292 ? 14.891 11.675 3.228 1.00 68.25 292 PHE A CA 1
ATOM 2279 C C . PHE A 1 292 ? 16.306 12.227 3.433 1.00 68.25 292 PHE A C 1
ATOM 2281 O O . PHE A 1 292 ? 17.232 11.790 2.740 1.00 68.25 292 PHE A O 1
ATOM 2288 N N . ASP A 1 293 ? 16.531 13.120 4.404 1.00 64.62 293 ASP A N 1
ATOM 2289 C CA . ASP A 1 293 ? 17.867 13.667 4.688 1.00 64.62 293 ASP A CA 1
ATOM 2290 C C . ASP A 1 293 ? 18.745 12.707 5.516 1.00 64.62 293 ASP A C 1
ATOM 2292 O O . ASP A 1 293 ? 19.163 12.984 6.640 1.00 64.62 293 ASP A O 1
ATOM 2296 N N . THR A 1 294 ? 19.051 11.546 4.936 1.00 62.62 294 THR A N 1
ATOM 2297 C CA . THR A 1 294 ? 19.890 10.493 5.542 1.00 62.62 294 THR A CA 1
ATOM 2298 C C . THR A 1 294 ? 21.392 10.704 5.335 1.00 62.62 294 THR A C 1
ATOM 2300 O O . THR A 1 294 ? 22.211 9.963 5.878 1.00 62.62 294 THR A O 1
ATOM 2303 N N . ARG A 1 295 ? 21.786 11.733 4.571 1.00 65.31 295 ARG A N 1
ATOM 2304 C CA . ARG A 1 295 ? 23.186 12.005 4.186 1.00 65.31 295 ARG A CA 1
ATOM 2305 C C . ARG A 1 295 ? 24.099 12.260 5.383 1.00 65.31 295 ARG A C 1
ATOM 2307 O O . ARG A 1 295 ? 25.301 12.021 5.297 1.00 65.31 295 ARG A O 1
ATOM 2314 N N . ASN A 1 296 ? 23.539 12.749 6.490 1.00 74.88 296 ASN A N 1
ATOM 2315 C CA . ASN A 1 296 ? 24.249 12.920 7.750 1.00 74.88 296 ASN A CA 1
ATOM 2316 C C . ASN A 1 296 ? 23.527 12.146 8.870 1.00 74.88 296 ASN A C 1
ATOM 2318 O O . ASN A 1 296 ? 22.578 12.673 9.456 1.00 74.88 296 ASN A O 1
ATOM 2322 N N . PRO A 1 297 ? 23.999 10.933 9.217 1.00 77.12 297 PRO A N 1
ATOM 2323 C CA . PRO A 1 297 ? 23.366 10.085 10.228 1.00 77.12 297 PRO A CA 1
ATOM 2324 C C . PRO A 1 297 ? 23.201 10.754 11.597 1.00 77.12 297 PRO A C 1
ATOM 2326 O O . PRO A 1 297 ? 22.241 10.470 12.306 1.00 77.12 297 PRO A O 1
ATOM 2329 N N . LYS A 1 298 ? 24.106 11.672 11.972 1.00 81.50 298 LYS A N 1
ATOM 2330 C CA . LYS A 1 298 ? 24.001 12.413 13.235 1.00 81.50 298 LYS A CA 1
ATOM 2331 C C . LYS A 1 298 ? 22.815 13.375 13.211 1.00 81.50 298 LYS A C 1
ATOM 2333 O O . LYS A 1 298 ? 22.022 13.373 14.142 1.00 81.50 298 LYS A O 1
ATOM 2338 N N . ILE A 1 299 ? 22.687 14.176 12.151 1.00 84.94 299 ILE A N 1
ATOM 2339 C CA . ILE A 1 299 ? 21.565 15.118 12.001 1.00 84.94 299 ILE A CA 1
ATOM 2340 C C . ILE A 1 299 ? 20.246 14.351 11.922 1.00 84.94 299 ILE A C 1
ATOM 2342 O O . ILE A 1 299 ? 19.294 14.722 12.601 1.00 84.94 299 ILE A O 1
ATOM 2346 N N . PHE A 1 300 ? 20.218 13.266 11.146 1.00 85.75 300 PHE A N 1
ATOM 2347 C CA . PHE A 1 300 ? 19.065 12.381 11.051 1.00 85.75 300 PHE A CA 1
ATOM 2348 C C . PHE A 1 300 ? 18.640 11.873 12.437 1.00 85.75 300 PHE A C 1
ATOM 2350 O O . PHE A 1 300 ? 17.531 12.160 12.873 1.00 85.75 300 PHE A O 1
ATOM 2357 N N . ASN A 1 301 ? 19.532 11.218 13.187 1.00 86.25 301 ASN A N 1
ATOM 2358 C CA . ASN A 1 301 ? 19.194 10.656 14.499 1.00 86.25 301 ASN A CA 1
ATOM 2359 C C . ASN A 1 301 ? 18.727 11.716 15.508 1.00 86.25 301 ASN A C 1
ATOM 2361 O O . ASN A 1 301 ? 17.771 11.480 16.240 1.00 86.25 301 ASN A O 1
ATOM 2365 N N . GLU A 1 302 ? 19.358 12.891 15.537 1.00 89.56 302 GLU A N 1
ATOM 2366 C CA . GLU A 1 302 ? 18.942 13.994 16.413 1.00 89.56 302 GLU A CA 1
ATOM 2367 C C . GLU A 1 302 ? 17.542 14.522 16.055 1.00 89.56 302 GLU A C 1
ATOM 2369 O O . GLU A 1 302 ? 16.726 14.753 16.948 1.00 89.56 302 GLU A O 1
ATOM 2374 N N . ARG A 1 303 ? 17.214 14.640 14.758 1.00 92.19 303 ARG A N 1
ATOM 2375 C CA . ARG A 1 303 ? 15.855 14.984 14.304 1.00 92.19 303 ARG A CA 1
ATOM 2376 C C . ARG A 1 303 ? 14.827 13.958 14.776 1.00 92.19 303 ARG A C 1
ATOM 2378 O O . ARG A 1 303 ? 13.797 14.340 15.330 1.00 92.19 303 ARG A O 1
ATOM 2385 N N . ILE A 1 304 ? 15.126 12.668 14.614 1.00 90.94 304 ILE A N 1
ATOM 2386 C CA . ILE A 1 304 ? 14.236 11.580 15.041 1.00 90.94 304 ILE A CA 1
ATOM 2387 C C . ILE A 1 304 ? 14.075 11.547 16.564 1.00 90.94 304 ILE A C 1
ATOM 2389 O O . ILE A 1 304 ? 12.963 11.367 17.059 1.00 90.94 304 ILE A O 1
ATOM 2393 N N . ASN A 1 305 ? 15.143 11.801 17.324 1.00 90.00 305 ASN A N 1
ATOM 2394 C CA . ASN A 1 305 ? 15.060 11.954 18.777 1.00 90.00 305 ASN A CA 1
ATOM 2395 C C . ASN A 1 305 ? 14.140 13.117 19.169 1.00 90.00 305 ASN A C 1
ATOM 2397 O O . ASN A 1 305 ? 13.342 12.975 20.095 1.00 90.00 305 ASN A O 1
ATOM 2401 N N . GLY A 1 306 ? 14.202 14.240 18.446 1.00 94.06 306 GLY A N 1
ATOM 2402 C CA . GLY A 1 306 ? 13.270 15.356 18.604 1.00 94.06 306 GLY A CA 1
ATOM 2403 C C . GLY A 1 306 ? 11.811 14.930 18.411 1.00 94.06 306 GLY A C 1
ATOM 2404 O O . GLY A 1 306 ? 10.980 15.187 19.284 1.00 94.06 306 GLY A O 1
ATOM 2405 N N . VAL A 1 307 ? 11.515 14.190 17.334 1.00 96.19 307 VAL A N 1
ATOM 2406 C CA . VAL A 1 307 ? 10.178 13.619 17.084 1.00 96.19 307 VAL A CA 1
ATOM 2407 C C . VAL A 1 307 ? 9.735 12.736 18.255 1.00 96.19 307 VAL A C 1
ATOM 2409 O O . VAL A 1 307 ? 8.668 12.949 18.830 1.00 96.19 307 VAL A O 1
ATOM 2412 N N . VAL A 1 308 ? 10.570 11.775 18.661 1.00 95.06 308 VAL A N 1
ATOM 2413 C CA . VAL A 1 308 ? 10.279 10.850 19.769 1.00 95.06 308 VAL A CA 1
ATOM 2414 C C . VAL A 1 308 ? 10.040 11.597 21.085 1.00 95.06 308 VAL A C 1
ATOM 2416 O O . VAL A 1 308 ? 9.149 11.215 21.846 1.00 95.06 308 VAL A O 1
ATOM 2419 N N . ASN A 1 309 ? 10.794 12.662 21.362 1.00 95.19 309 ASN A N 1
ATOM 2420 C CA . ASN A 1 309 ? 10.634 13.465 22.574 1.00 95.19 309 ASN A CA 1
ATOM 2421 C C . ASN A 1 309 ? 9.279 14.177 22.610 1.00 95.19 309 ASN A C 1
ATOM 2423 O O . ASN A 1 309 ? 8.594 14.100 23.631 1.00 95.19 309 ASN A O 1
ATOM 2427 N N . VAL A 1 310 ? 8.852 14.779 21.494 1.00 96.94 310 VAL A N 1
ATOM 2428 C CA . VAL A 1 310 ? 7.514 15.383 21.374 1.00 96.94 310 VAL A CA 1
ATOM 2429 C C . VAL A 1 310 ? 6.431 14.336 21.650 1.00 96.94 310 VAL A C 1
ATOM 2431 O O . VAL A 1 310 ? 5.533 14.574 22.458 1.00 96.94 310 VAL A O 1
ATOM 2434 N N . ILE A 1 311 ? 6.539 13.142 21.055 1.00 97.56 311 ILE A N 1
ATOM 2435 C CA . ILE A 1 311 ? 5.570 12.057 21.274 1.00 97.56 311 ILE A CA 1
ATOM 2436 C C . ILE A 1 311 ? 5.555 11.591 22.737 1.00 97.56 311 ILE A C 1
ATOM 2438 O O . ILE A 1 311 ? 4.482 11.418 23.315 1.00 97.56 311 ILE A O 1
ATOM 2442 N N . LYS A 1 312 ? 6.720 11.413 23.370 1.00 94.44 312 LYS A N 1
ATOM 2443 C CA . LYS A 1 312 ? 6.819 10.999 24.781 1.00 94.44 312 LYS A CA 1
ATOM 2444 C C . LYS A 1 312 ? 6.272 12.046 25.748 1.00 94.44 312 LYS A C 1
ATOM 2446 O O . LYS A 1 312 ? 5.701 11.677 26.776 1.00 94.44 312 LYS A O 1
ATOM 2451 N N . GLN A 1 313 ? 6.447 13.327 25.433 1.00 95.81 313 GLN A N 1
ATOM 2452 C CA . GLN A 1 313 ? 5.921 14.436 26.222 1.00 95.81 313 GLN A CA 1
ATOM 2453 C C . GLN A 1 313 ? 4.400 14.534 26.092 1.00 95.81 313 GLN A C 1
ATOM 2455 O O . GLN A 1 313 ? 3.696 14.654 27.094 1.00 95.81 313 GLN A O 1
ATOM 2460 N N . GLU A 1 314 ? 3.883 14.461 24.867 1.00 95.88 314 GLU A N 1
ATOM 2461 C CA . GLU A 1 314 ? 2.461 14.661 24.602 1.00 95.88 314 GLU A CA 1
ATOM 2462 C C . GLU A 1 314 ? 1.617 13.410 24.856 1.00 95.88 314 GLU A C 1
ATOM 2464 O O . GLU A 1 314 ? 0.435 13.545 25.177 1.00 95.88 314 GLU A O 1
ATOM 2469 N N . LYS A 1 315 ? 2.207 12.212 24.759 1.00 95.56 315 LYS A N 1
ATOM 2470 C CA . LYS A 1 315 ? 1.550 10.907 24.954 1.00 95.56 315 LYS A CA 1
ATOM 2471 C C . LYS A 1 315 ? 0.222 10.780 24.186 1.00 95.56 315 LYS A C 1
ATOM 2473 O O . LYS A 1 315 ? -0.814 10.536 24.813 1.00 95.56 315 LYS A O 1
ATOM 2478 N N . PRO A 1 316 ? 0.214 10.998 22.859 1.00 97.56 316 PRO A N 1
ATOM 2479 C CA . PRO A 1 316 ? -0.999 10.855 22.060 1.00 97.56 316 PRO A CA 1
ATOM 2480 C C . PRO A 1 316 ? -1.567 9.428 22.133 1.00 97.56 316 PRO A C 1
ATOM 2482 O O . PRO A 1 316 ? -0.857 8.470 22.412 1.00 97.56 316 PRO A O 1
ATOM 2485 N N . ASP A 1 317 ? -2.863 9.270 21.891 1.00 97.94 317 ASP A N 1
ATOM 2486 C CA . ASP A 1 317 ? -3.480 7.948 21.764 1.00 97.94 317 ASP A CA 1
ATOM 2487 C C . ASP A 1 317 ? -3.271 7.369 20.354 1.00 97.94 317 ASP A C 1
ATOM 2489 O O . ASP A 1 317 ? -3.163 6.152 20.205 1.00 97.94 317 ASP A O 1
ATOM 2493 N N . ALA A 1 318 ? -3.188 8.229 19.333 1.00 98.31 318 ALA A N 1
ATOM 2494 C CA . ALA A 1 318 ? -2.877 7.857 17.955 1.00 98.31 318 ALA A CA 1
ATOM 2495 C C . ALA A 1 318 ? -1.827 8.793 17.337 1.00 98.31 318 ALA A C 1
ATOM 2497 O O . ALA A 1 318 ? -1.820 9.997 17.603 1.00 98.31 318 ALA A O 1
ATOM 2498 N N . ILE A 1 319 ? -0.947 8.249 16.499 1.00 98.69 319 ILE A N 1
ATOM 2499 C CA . ILE A 1 319 ? 0.093 9.006 15.799 1.00 98.69 319 ILE A CA 1
ATOM 2500 C C . ILE A 1 319 ? 0.070 8.629 14.330 1.00 98.69 319 ILE A C 1
ATOM 2502 O O . ILE A 1 319 ? 0.105 7.446 13.996 1.00 98.69 319 ILE A O 1
ATOM 2506 N N . PHE A 1 320 ? 0.047 9.627 13.464 1.00 98.62 320 PHE A N 1
ATOM 2507 C CA . PHE A 1 320 ? 0.076 9.461 12.024 1.00 98.62 320 PHE A CA 1
ATOM 2508 C C . PHE A 1 320 ? 1.373 10.055 11.491 1.00 98.62 320 PHE A C 1
ATOM 2510 O O . PHE A 1 320 ? 1.682 11.215 11.759 1.00 98.62 320 PHE A O 1
ATOM 2517 N N . PHE A 1 321 ? 2.151 9.246 10.778 1.00 98.19 321 PHE A N 1
ATOM 2518 C CA . PHE A 1 321 ? 3.385 9.703 10.151 1.00 98.19 321 PHE A CA 1
ATOM 2519 C C . PHE A 1 321 ? 3.314 9.561 8.640 1.00 98.19 321 PHE A C 1
ATOM 2521 O O . PHE A 1 321 ? 2.826 8.550 8.129 1.00 98.19 321 PHE A O 1
ATOM 2528 N N . GLN A 1 322 ? 3.871 10.543 7.940 1.00 97.31 322 GLN A N 1
ATOM 2529 C CA . GLN A 1 322 ? 4.150 10.493 6.509 1.00 97.31 322 GLN A CA 1
ATOM 2530 C C . GLN A 1 322 ? 5.666 10.522 6.272 1.00 97.31 322 GLN A C 1
ATOM 2532 O O . GLN A 1 322 ? 6.424 10.970 7.127 1.00 97.31 322 GLN A O 1
ATOM 2537 N N . GLU A 1 323 ? 6.097 10.007 5.117 1.00 93.88 323 GLU A N 1
ATOM 2538 C CA . GLU A 1 323 ? 7.516 9.910 4.728 1.00 93.88 323 GLU A CA 1
ATOM 2539 C C . GLU A 1 323 ? 8.387 9.056 5.663 1.00 93.88 323 GLU A C 1
ATOM 2541 O O . GLU A 1 323 ? 9.573 9.308 5.851 1.00 93.88 323 GLU A O 1
ATOM 2546 N N . VAL A 1 324 ? 7.822 7.984 6.219 1.00 92.56 324 VAL A N 1
ATOM 2547 C CA . VAL A 1 324 ? 8.580 6.989 6.985 1.00 92.56 324 VAL A CA 1
ATOM 2548 C C . VAL A 1 324 ? 9.356 6.084 6.032 1.00 92.56 324 VAL A C 1
ATOM 2550 O O . VAL A 1 324 ? 8.775 5.544 5.098 1.00 92.56 324 VAL A O 1
ATOM 2553 N N . ILE A 1 325 ? 10.643 5.856 6.293 1.00 86.31 325 ILE A N 1
ATOM 2554 C CA . ILE A 1 325 ? 11.471 4.853 5.596 1.00 86.31 325 ILE A CA 1
ATOM 2555 C C . ILE A 1 325 ? 11.708 3.618 6.490 1.00 86.31 325 ILE A C 1
ATOM 2557 O O . ILE A 1 325 ? 11.590 3.735 7.711 1.00 86.31 325 ILE A O 1
ATOM 2561 N N . PRO A 1 326 ? 12.090 2.442 5.947 1.00 83.62 326 PRO A N 1
ATOM 2562 C CA . PRO A 1 326 ? 12.262 1.219 6.739 1.00 83.62 326 PRO A CA 1
ATOM 2563 C C . PRO A 1 326 ? 13.199 1.366 7.944 1.00 83.62 326 PRO A C 1
ATOM 2565 O O . PRO A 1 326 ? 12.850 0.958 9.045 1.00 83.62 326 PRO A O 1
ATOM 2568 N N . THR A 1 327 ? 14.350 2.019 7.768 1.00 79.38 327 THR A N 1
ATOM 2569 C CA . THR A 1 327 ? 15.317 2.233 8.859 1.00 79.38 327 THR A CA 1
ATOM 2570 C C . THR A 1 327 ? 14.753 3.110 9.974 1.00 79.38 327 THR A C 1
ATOM 2572 O O . THR A 1 327 ? 15.015 2.869 11.150 1.00 79.38 327 THR A O 1
ATOM 2575 N N . LEU A 1 328 ? 13.949 4.115 9.622 1.00 86.25 328 LEU A N 1
ATOM 2576 C CA . LEU A 1 328 ? 13.263 4.960 10.591 1.00 86.25 328 LEU A CA 1
ATOM 2577 C C . LEU A 1 328 ? 12.174 4.186 11.334 1.00 86.25 328 LEU A C 1
ATOM 2579 O O . LEU A 1 328 ? 12.018 4.343 12.543 1.00 86.25 328 LEU A O 1
ATOM 2583 N N . LEU A 1 329 ? 11.438 3.331 10.627 1.00 86.88 329 LEU A N 1
ATOM 2584 C CA . LEU A 1 329 ? 10.387 2.526 11.231 1.00 86.88 329 LEU A CA 1
ATOM 2585 C C . LEU A 1 329 ? 10.923 1.663 12.385 1.00 86.88 329 LEU A C 1
ATOM 2587 O O . LEU A 1 329 ? 10.275 1.579 13.428 1.00 86.88 329 LEU A O 1
ATOM 2591 N N . ASP A 1 330 ? 12.107 1.070 12.236 1.00 79.06 330 ASP A N 1
ATOM 2592 C CA . ASP A 1 330 ? 12.728 0.259 13.291 1.00 79.06 330 ASP A CA 1
ATOM 2593 C C . ASP A 1 330 ? 13.088 1.093 14.535 1.00 79.06 330 ASP A C 1
ATOM 2595 O O . ASP A 1 330 ? 12.861 0.666 15.674 1.00 79.06 330 ASP A O 1
ATOM 2599 N N . ILE A 1 331 ? 13.570 2.325 14.334 1.00 81.75 331 ILE A N 1
ATOM 2600 C CA . ILE A 1 331 ? 13.855 3.279 15.418 1.00 81.75 331 ILE A CA 1
ATOM 2601 C C . ILE A 1 331 ? 12.558 3.671 16.140 1.00 81.75 331 ILE A C 1
ATOM 2603 O O . ILE A 1 331 ? 12.490 3.631 17.372 1.00 81.75 331 ILE A O 1
ATOM 2607 N N . LEU A 1 332 ? 11.506 4.006 15.385 1.00 86.56 332 LEU A N 1
ATOM 2608 C CA . LEU A 1 332 ? 10.205 4.376 15.943 1.00 86.56 332 LEU A CA 1
ATOM 2609 C C . LEU A 1 332 ? 9.596 3.225 16.750 1.00 86.56 332 LEU A C 1
ATOM 2611 O O . LEU A 1 332 ? 9.181 3.449 17.883 1.00 86.56 332 LEU A O 1
ATOM 2615 N N . LYS A 1 333 ? 9.610 1.989 16.234 1.00 83.25 333 LYS A N 1
ATOM 2616 C CA . LYS A 1 333 ? 9.132 0.796 16.961 1.00 83.25 333 LYS A CA 1
ATOM 2617 C C . LYS A 1 333 ? 9.872 0.575 18.278 1.00 83.25 333 LYS A C 1
ATOM 2619 O O . LYS A 1 333 ? 9.257 0.204 19.273 1.00 83.25 333 LYS A O 1
ATOM 2624 N N . THR A 1 334 ? 11.178 0.835 18.293 1.00 80.38 334 THR A N 1
ATOM 2625 C CA . THR A 1 334 ? 12.004 0.696 19.500 1.00 80.38 334 THR A CA 1
ATOM 2626 C C . THR A 1 334 ? 11.621 1.727 20.564 1.00 80.38 334 THR A C 1
ATOM 2628 O O . THR A 1 334 ? 11.532 1.402 21.747 1.00 80.38 334 THR A O 1
ATOM 2631 N N . HIS A 1 335 ? 11.373 2.977 20.166 1.00 85.06 335 HIS A N 1
ATOM 2632 C CA . HIS A 1 335 ? 11.059 4.057 21.104 1.00 85.06 335 HIS A CA 1
ATOM 2633 C C . HIS A 1 335 ? 9.577 4.187 21.469 1.00 85.06 335 HIS A C 1
ATOM 2635 O O . HIS A 1 335 ? 9.272 4.772 22.510 1.00 85.06 335 HIS A O 1
ATOM 2641 N N . LEU A 1 336 ? 8.681 3.671 20.629 1.00 89.81 336 LEU A N 1
ATOM 2642 C CA . LEU A 1 336 ? 7.227 3.713 20.778 1.00 89.81 336 LEU A CA 1
ATOM 2643 C C . LEU A 1 336 ? 6.670 2.310 21.057 1.00 89.81 336 LEU A C 1
ATOM 2645 O O . LEU A 1 336 ? 5.638 1.926 20.516 1.00 89.81 336 LEU A O 1
ATOM 2649 N N . CYS A 1 337 ? 7.350 1.536 21.904 1.00 87.25 337 CYS A N 1
ATOM 2650 C CA . CYS A 1 337 ? 7.007 0.139 22.188 1.00 87.25 337 CYS A CA 1
ATOM 2651 C C . CYS A 1 337 ? 5.605 -0.058 22.799 1.00 87.25 337 CYS A C 1
ATOM 2653 O O . CYS A 1 337 ? 5.024 -1.134 22.658 1.00 87.25 337 CYS A O 1
ATOM 2655 N N . ASP A 1 338 ? 5.031 0.980 23.415 1.00 90.00 338 ASP A N 1
ATOM 2656 C CA . ASP A 1 338 ? 3.664 0.987 23.962 1.00 90.00 338 ASP A CA 1
ATOM 2657 C C . ASP A 1 338 ? 2.569 1.158 22.890 1.00 90.00 338 ASP A C 1
ATOM 2659 O O . ASP A 1 338 ? 1.374 1.120 23.196 1.00 90.00 338 ASP A O 1
ATOM 2663 N N . TYR A 1 339 ? 2.962 1.356 21.630 1.00 94.94 339 TYR A N 1
ATOM 2664 C CA . TYR A 1 339 ? 2.060 1.514 20.498 1.00 94.94 339 TYR A CA 1
ATOM 2665 C C . TYR A 1 339 ? 2.107 0.277 19.603 1.00 94.94 339 TYR A C 1
ATOM 2667 O O . TYR A 1 339 ? 3.167 -0.305 19.365 1.00 94.94 339 TYR A O 1
ATOM 2675 N N . ASP A 1 340 ? 0.949 -0.106 19.078 1.00 90.81 340 ASP A N 1
ATOM 2676 C CA . ASP A 1 340 ? 0.866 -0.946 17.887 1.00 90.81 340 ASP A CA 1
ATOM 2677 C C . ASP A 1 340 ? 1.082 -0.084 16.647 1.00 90.81 340 ASP A C 1
ATOM 2679 O O . ASP A 1 340 ? 0.776 1.109 16.662 1.00 90.81 340 ASP A O 1
ATOM 2683 N N . PHE A 1 341 ? 1.624 -0.676 15.585 1.00 91.50 341 PHE A N 1
ATOM 2684 C CA . PHE A 1 341 ? 1.966 0.032 14.356 1.00 91.50 341 PHE A CA 1
ATOM 2685 C C . PHE A 1 341 ? 1.330 -0.635 13.135 1.00 91.50 341 PHE A C 1
ATOM 2687 O O . PHE A 1 341 ? 1.259 -1.860 13.044 1.00 91.50 341 PHE A O 1
ATOM 2694 N N . TYR A 1 342 ? 0.958 0.196 12.166 1.00 94.88 342 TYR A N 1
ATOM 2695 C CA . TYR A 1 342 ? 0.393 -0.198 10.882 1.00 94.88 342 TYR A CA 1
ATOM 2696 C C . TYR A 1 342 ? 1.060 0.616 9.773 1.00 94.88 342 TYR A C 1
ATOM 2698 O O . TYR A 1 342 ? 1.218 1.830 9.911 1.00 94.88 342 TYR A O 1
ATOM 2706 N N . ALA A 1 343 ? 1.457 -0.035 8.679 1.00 87.94 343 ALA A N 1
ATOM 2707 C CA . ALA A 1 343 ? 2.189 0.594 7.578 1.00 87.94 343 ALA A CA 1
ATOM 2708 C C . ALA A 1 343 ? 1.367 0.619 6.289 1.00 87.94 343 ALA A C 1
ATOM 2710 O O . ALA A 1 343 ? 0.734 -0.372 5.935 1.00 87.94 343 ALA A O 1
ATOM 2711 N N . GLY A 1 344 ? 1.448 1.722 5.545 1.00 77.38 344 GLY A N 1
ATOM 2712 C CA . GLY A 1 344 ? 0.911 1.822 4.188 1.00 77.38 344 GLY A CA 1
ATOM 2713 C C . GLY A 1 344 ? 1.795 1.130 3.143 1.00 77.38 344 GLY A C 1
ATOM 2714 O O . GLY A 1 344 ? 1.349 0.831 2.043 1.00 77.38 344 GLY A O 1
ATOM 2715 N N . ASN A 1 345 ? 3.070 0.893 3.448 1.00 79.88 345 ASN A N 1
ATOM 2716 C CA . ASN A 1 345 ? 4.011 0.106 2.647 1.00 79.88 345 ASN A CA 1
ATOM 2717 C C . ASN A 1 345 ? 5.192 -0.295 3.551 1.00 79.88 345 ASN A C 1
ATOM 2719 O O . ASN A 1 345 ? 5.254 0.121 4.703 1.00 79.88 345 ASN A O 1
ATOM 2723 N N . LEU A 1 346 ? 6.141 -1.074 3.033 1.00 78.12 346 LEU A N 1
ATOM 2724 C CA . LEU A 1 346 ? 7.398 -1.414 3.717 1.00 78.12 346 LEU A CA 1
ATOM 2725 C C . LEU A 1 346 ? 8.636 -1.156 2.841 1.00 78.12 346 LEU A C 1
ATOM 2727 O O . LEU A 1 346 ? 9.744 -1.562 3.183 1.00 78.12 346 LEU A O 1
ATOM 2731 N N . LYS A 1 347 ? 8.462 -0.496 1.690 1.00 69.94 347 LYS A N 1
ATOM 2732 C CA . LYS A 1 347 ? 9.537 -0.138 0.755 1.00 69.94 347 LYS A CA 1
ATOM 2733 C C . LYS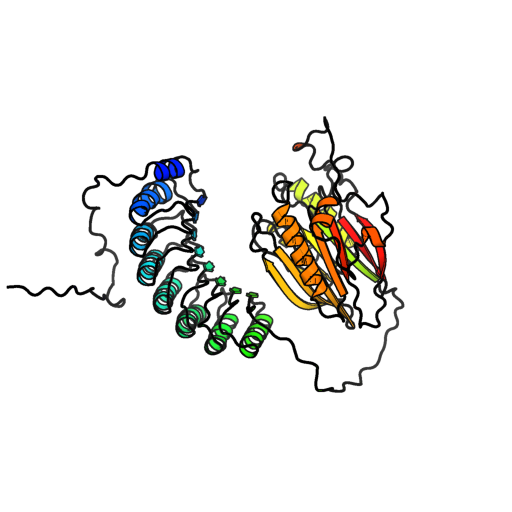 A 1 347 ? 9.546 1.368 0.509 1.00 69.94 347 LYS A C 1
ATOM 2735 O O . LYS A 1 347 ? 8.500 2.007 0.571 1.00 69.94 347 LYS A O 1
ATOM 2740 N N . ASN A 1 348 ? 10.716 1.900 0.155 1.00 82.12 348 ASN A N 1
ATOM 2741 C CA . ASN A 1 348 ? 10.943 3.326 -0.098 1.00 82.12 348 ASN A CA 1
ATOM 2742 C C . ASN A 1 348 ? 10.504 4.180 1.098 1.00 82.12 348 ASN A C 1
ATOM 2744 O O . ASN A 1 348 ? 11.036 3.992 2.186 1.00 82.12 348 ASN A O 1
ATOM 2748 N N . TYR A 1 349 ? 9.547 5.081 0.894 1.00 84.94 349 TYR A N 1
ATOM 2749 C CA . TYR A 1 349 ? 8.890 5.834 1.948 1.00 84.94 349 TYR A CA 1
ATOM 2750 C C . TYR A 1 349 ? 7.394 5.516 1.968 1.00 84.94 349 TYR A C 1
ATOM 2752 O O . TYR A 1 349 ? 6.811 5.161 0.940 1.00 84.94 349 TYR A O 1
ATOM 2760 N N . PHE A 1 350 ? 6.770 5.639 3.134 1.00 90.44 350 PHE A N 1
ATOM 2761 C CA . PHE A 1 350 ? 5.372 5.285 3.339 1.00 90.44 350 PHE A CA 1
ATOM 2762 C C . PHE A 1 350 ? 4.750 6.030 4.516 1.00 90.44 350 PHE A C 1
ATOM 2764 O O . PHE A 1 350 ? 5.428 6.702 5.290 1.00 90.44 350 PHE A O 1
ATOM 2771 N N . VAL A 1 351 ? 3.428 5.917 4.628 1.00 96.69 351 VAL A N 1
ATOM 2772 C CA . VAL A 1 351 ? 2.673 6.407 5.782 1.00 96.69 351 VAL A CA 1
ATOM 2773 C C . VAL A 1 351 ? 2.548 5.323 6.848 1.00 96.69 351 VAL A C 1
ATOM 2775 O O . VAL A 1 351 ? 2.544 4.131 6.528 1.00 96.69 351 VAL A O 1
ATOM 2778 N N . THR A 1 352 ? 2.412 5.715 8.110 1.00 97.56 352 THR A N 1
ATOM 2779 C CA . THR A 1 352 ? 2.153 4.785 9.217 1.00 97.56 352 THR A CA 1
ATOM 2780 C C . THR A 1 352 ? 1.135 5.341 10.195 1.00 97.56 352 THR A C 1
ATOM 2782 O O . THR A 1 352 ? 1.108 6.547 10.434 1.00 97.56 352 THR A O 1
ATOM 2785 N N . ILE A 1 353 ? 0.376 4.450 10.824 1.00 98.62 353 ILE A N 1
ATOM 2786 C CA . ILE A 1 353 ? -0.468 4.750 11.979 1.00 98.62 353 ILE A CA 1
ATOM 2787 C C . ILE A 1 353 ? 0.088 3.987 13.180 1.00 98.62 353 ILE A C 1
ATOM 2789 O O . ILE A 1 353 ? 0.291 2.778 13.100 1.00 98.62 353 ILE A O 1
ATOM 2793 N N . PHE A 1 354 ? 0.298 4.683 14.293 1.00 98.44 354 PHE A N 1
ATOM 2794 C CA . PHE A 1 354 ? 0.578 4.094 15.597 1.00 98.44 354 PHE A CA 1
ATOM 2795 C C . PHE A 1 354 ? -0.607 4.328 16.534 1.00 98.44 354 PHE A C 1
ATOM 2797 O O . PHE A 1 354 ? -1.134 5.438 16.596 1.00 98.44 354 PHE A O 1
ATOM 2804 N N . THR A 1 355 ? -1.011 3.314 17.295 1.00 97.81 355 THR A N 1
ATOM 2805 C CA . THR A 1 355 ? -2.110 3.406 18.272 1.00 97.81 355 THR A CA 1
ATOM 2806 C C . THR A 1 355 ? -1.675 2.866 19.620 1.00 97.81 355 THR A C 1
ATOM 2808 O O . THR A 1 355 ? -1.083 1.792 19.685 1.00 97.81 355 THR A O 1
ATOM 2811 N N . ARG A 1 356 ? -1.967 3.585 20.706 1.00 96.25 356 ARG A N 1
ATOM 2812 C CA . ARG A 1 356 ? -1.547 3.172 22.049 1.00 96.25 356 ARG A CA 1
ATOM 2813 C C . ARG A 1 356 ? -2.297 1.903 22.478 1.00 96.25 356 ARG A C 1
ATOM 2815 O O . ARG A 1 356 ? -3.530 1.890 22.522 1.00 96.25 356 ARG A O 1
ATOM 2822 N N . ARG A 1 357 ? -1.546 0.840 22.780 1.00 92.88 357 ARG A N 1
ATOM 2823 C CA . ARG A 1 357 ? -2.054 -0.536 22.934 1.00 92.88 357 ARG A CA 1
ATOM 2824 C C . ARG A 1 357 ? -3.026 -0.713 24.103 1.00 92.88 357 ARG A C 1
ATOM 2826 O O . ARG A 1 357 ? -3.913 -1.554 24.059 1.00 92.88 357 ARG A O 1
ATOM 2833 N N . ASP A 1 358 ? -2.875 0.084 25.156 1.00 90.62 358 ASP A N 1
ATOM 2834 C CA . ASP A 1 358 ? -3.697 0.011 26.370 1.00 90.62 358 ASP A CA 1
ATOM 2835 C C . ASP A 1 358 ? -5.123 0.563 26.190 1.00 90.62 358 ASP A C 1
ATOM 2837 O O . ASP A 1 358 ? -6.013 0.253 26.983 1.00 90.62 358 ASP A O 1
ATOM 2841 N N . VAL A 1 359 ? -5.355 1.393 25.168 1.00 94.62 359 VAL A N 1
ATOM 2842 C CA . VAL A 1 359 ? -6.646 2.062 24.932 1.00 94.62 359 VAL A CA 1
ATOM 2843 C C . VAL A 1 359 ? -7.287 1.717 23.598 1.00 94.62 359 VAL A C 1
ATOM 2845 O O . VAL A 1 359 ? -8.449 2.073 23.398 1.00 94.62 359 VAL A O 1
ATOM 2848 N N . PHE A 1 360 ? -6.579 1.025 22.710 1.00 93.38 360 PHE A N 1
ATOM 2849 C CA . PHE A 1 360 ? -7.098 0.589 21.422 1.00 93.38 360 PHE A CA 1
ATOM 2850 C C . PHE A 1 360 ? -7.241 -0.926 21.344 1.00 93.38 360 PHE A C 1
ATOM 2852 O O . PHE A 1 360 ? -6.310 -1.673 21.613 1.00 93.38 360 PHE A O 1
ATOM 2859 N N . GLN A 1 361 ? -8.409 -1.365 20.886 1.00 91.56 361 GLN A N 1
ATOM 2860 C CA . GLN A 1 361 ? -8.629 -2.716 20.386 1.00 91.56 361 GLN A CA 1
ATOM 2861 C C . GLN A 1 361 ? -8.812 -2.623 18.875 1.00 91.56 361 GLN A C 1
ATOM 2863 O O . GLN A 1 361 ? -9.883 -2.244 18.392 1.00 91.56 361 GLN A O 1
ATOM 2868 N N . ILE A 1 362 ? -7.749 -2.895 18.122 1.00 91.62 362 ILE A N 1
ATOM 2869 C CA . ILE A 1 362 ? -7.799 -2.816 16.662 1.00 91.62 362 ILE A CA 1
ATOM 2870 C C . ILE A 1 362 ? -8.530 -4.034 16.106 1.00 91.62 362 ILE A C 1
ATOM 2872 O O . ILE A 1 362 ? -8.225 -5.174 16.439 1.00 91.62 362 ILE A O 1
ATOM 2876 N N . GLN A 1 363 ? -9.527 -3.763 15.267 1.00 82.00 363 GLN A N 1
ATOM 2877 C CA . GLN A 1 363 ? -10.363 -4.772 14.623 1.00 82.00 363 GLN A CA 1
ATOM 2878 C C . GLN A 1 363 ? -9.799 -5.141 13.252 1.00 82.00 363 GLN A C 1
ATOM 2880 O O . GLN A 1 363 ? -9.805 -6.307 12.869 1.00 82.00 363 GLN A O 1
ATOM 2885 N N . ASN A 1 364 ? -9.333 -4.140 12.500 1.00 78.25 364 ASN A N 1
ATOM 2886 C CA . ASN A 1 364 ? -8.787 -4.329 11.165 1.00 78.25 364 ASN A CA 1
ATOM 2887 C C . ASN A 1 364 ? -7.862 -3.169 10.774 1.00 78.25 364 ASN A C 1
ATOM 2889 O O . ASN A 1 364 ? -7.987 -2.062 11.294 1.00 78.25 364 ASN A O 1
ATOM 2893 N N . HIS A 1 365 ? -6.992 -3.401 9.797 1.00 86.12 365 HIS A N 1
ATOM 2894 C CA . HIS A 1 365 ? -6.351 -2.334 9.042 1.00 86.12 365 HIS A CA 1
ATOM 2895 C C . HIS A 1 365 ? -6.331 -2.690 7.553 1.00 86.12 365 HIS A C 1
ATOM 2897 O O . HIS A 1 365 ? -6.391 -3.858 7.180 1.00 86.12 365 HIS A O 1
ATOM 2903 N N . SER A 1 366 ? -6.278 -1.688 6.683 1.00 73.62 366 SER A N 1
ATOM 2904 C CA . SER A 1 366 ? -6.212 -1.899 5.240 1.00 73.62 366 SER A CA 1
ATOM 2905 C C . SER A 1 366 ? -5.378 -0.823 4.566 1.00 73.62 366 SER A C 1
ATOM 2907 O O . SER A 1 366 ? -5.322 0.315 5.028 1.00 73.62 366 SER A O 1
ATOM 2909 N N . VAL A 1 367 ? -4.735 -1.192 3.464 1.00 83.69 367 VAL A N 1
ATOM 2910 C CA . VAL A 1 367 ? -4.010 -0.267 2.596 1.00 83.69 367 VAL A CA 1
ATOM 2911 C C . VAL A 1 367 ? -4.731 -0.234 1.262 1.00 83.69 367 VAL A C 1
ATOM 2913 O O . VAL A 1 367 ? -4.846 -1.253 0.583 1.00 83.69 367 VAL A O 1
ATOM 2916 N N . LEU A 1 368 ? -5.227 0.939 0.892 1.00 76.00 368 LEU A N 1
ATOM 2917 C CA . LEU A 1 368 ? -5.935 1.161 -0.357 1.00 76.00 368 LEU A CA 1
ATOM 2918 C C . LEU A 1 368 ? -5.018 1.933 -1.302 1.00 76.00 368 LEU A C 1
ATOM 2920 O O . LEU A 1 368 ? -4.766 3.121 -1.105 1.00 76.00 368 LEU A O 1
ATOM 2924 N N . SER A 1 369 ? -4.512 1.255 -2.328 1.00 77.69 369 SER A N 1
ATOM 2925 C CA . SER A 1 369 ? -3.709 1.893 -3.371 1.00 77.69 369 SER A CA 1
ATOM 2926 C C . SER A 1 369 ? -4.554 2.867 -4.184 1.00 77.69 369 SER A C 1
ATOM 2928 O O . SER A 1 369 ? -5.705 2.572 -4.514 1.00 77.69 369 SER A O 1
ATOM 2930 N N . TYR A 1 370 ? -3.965 3.996 -4.572 1.00 77.81 370 TYR A N 1
ATOM 2931 C CA . TYR A 1 370 ? -4.548 4.854 -5.596 1.00 77.81 370 TYR A CA 1
ATOM 2932 C C . TYR A 1 370 ? -4.108 4.333 -6.966 1.00 77.81 370 TYR A C 1
ATOM 2934 O O . TYR A 1 370 ? -2.921 4.413 -7.267 1.00 77.81 370 TYR A O 1
ATOM 2942 N N . PRO A 1 371 ? -5.008 3.820 -7.824 1.00 65.56 371 PRO A N 1
ATOM 2943 C CA . PRO A 1 371 ? -4.603 3.225 -9.104 1.00 65.56 371 PRO A CA 1
ATOM 2944 C C . PRO A 1 371 ? -3.875 4.201 -10.038 1.00 65.56 371 PRO A C 1
ATOM 2946 O O . PRO A 1 371 ? -3.173 3.781 -10.948 1.00 65.56 371 PRO A O 1
ATOM 2949 N N . TRP A 1 372 ? -4.062 5.501 -9.810 1.00 79.12 372 TRP A N 1
ATOM 2950 C CA . TRP A 1 372 ? -3.546 6.590 -10.636 1.00 79.12 372 TRP A CA 1
ATOM 2951 C C . TRP A 1 372 ? -2.304 7.266 -10.043 1.00 79.12 372 TRP A C 1
ATOM 2953 O O . TRP A 1 372 ? -1.862 8.280 -10.571 1.00 79.12 372 TRP A O 1
ATOM 2963 N N . THR A 1 373 ? -1.768 6.767 -8.923 1.00 76.88 373 THR A N 1
ATOM 2964 C CA . THR A 1 373 ? -0.565 7.360 -8.321 1.00 76.88 373 THR A CA 1
ATOM 2965 C C . THR A 1 373 ? 0.655 7.128 -9.206 1.00 76.88 373 THR A C 1
ATOM 2967 O O . THR A 1 373 ? 0.902 6.018 -9.675 1.00 76.88 373 THR A O 1
ATOM 2970 N N . THR A 1 374 ? 1.467 8.166 -9.374 1.00 77.12 374 THR A N 1
ATOM 2971 C CA . THR A 1 374 ? 2.809 8.073 -9.964 1.00 77.12 374 THR A CA 1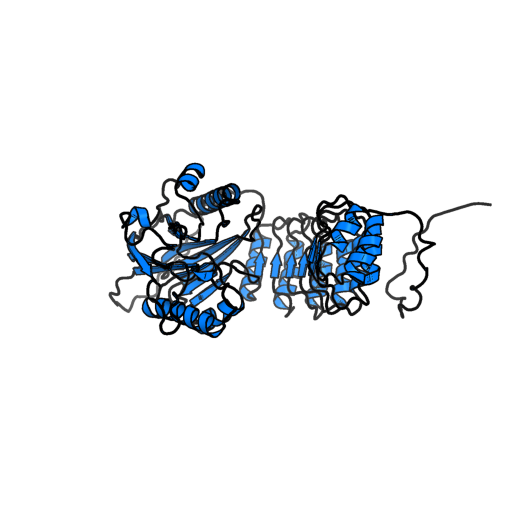
ATOM 2972 C C . THR A 1 374 ? 3.897 8.068 -8.891 1.00 77.12 374 THR A C 1
ATOM 2974 O O . THR A 1 374 ? 5.063 7.831 -9.194 1.00 77.12 374 THR A O 1
ATOM 2977 N N . MET A 1 375 ? 3.531 8.328 -7.631 1.00 79.94 375 MET A N 1
ATOM 2978 C CA . MET A 1 375 ? 4.441 8.419 -6.486 1.00 79.94 375 MET A CA 1
ATOM 2979 C C . MET A 1 375 ? 4.253 7.290 -5.460 1.00 79.94 375 MET A C 1
ATOM 2981 O O . MET A 1 375 ? 4.770 7.388 -4.348 1.00 79.94 375 MET A O 1
ATOM 2985 N N . ASN A 1 376 ? 3.545 6.212 -5.826 1.00 80.94 376 ASN A N 1
ATOM 2986 C CA . ASN A 1 376 ? 3.272 5.053 -4.963 1.00 80.94 376 ASN A CA 1
ATOM 2987 C C . ASN A 1 376 ? 2.531 5.425 -3.659 1.00 80.94 376 ASN A C 1
ATOM 2989 O O . ASN A 1 376 ? 2.764 4.837 -2.600 1.00 80.94 376 ASN A O 1
ATOM 2993 N N . LYS A 1 377 ? 1.646 6.426 -3.729 1.00 88.12 377 LYS A N 1
ATOM 2994 C CA . LYS A 1 377 ? 0.820 6.861 -2.602 1.00 88.12 377 LYS A CA 1
ATOM 2995 C C . LYS A 1 377 ? -0.346 5.895 -2.370 1.00 88.12 377 LYS A C 1
ATOM 2997 O O . LYS A 1 377 ? -0.833 5.225 -3.284 1.00 88.12 377 LYS A O 1
ATOM 3002 N N . ASN A 1 378 ? -0.821 5.840 -1.133 1.00 91.06 378 ASN A N 1
ATOM 3003 C CA . ASN A 1 378 ? -1.965 5.030 -0.730 1.00 91.06 378 ASN A CA 1
ATOM 3004 C C . ASN A 1 378 ? -2.709 5.674 0.443 1.00 91.06 378 ASN A C 1
ATOM 3006 O O . ASN A 1 378 ? -2.218 6.618 1.060 1.00 91.06 378 ASN A O 1
ATOM 3010 N N . LEU A 1 379 ? -3.889 5.136 0.734 1.00 96.75 379 LEU A N 1
ATOM 3011 C CA . LEU A 1 379 ? -4.670 5.432 1.925 1.00 96.75 379 LEU A CA 1
ATOM 3012 C C . LEU A 1 379 ? -4.537 4.267 2.907 1.00 96.75 379 LEU A C 1
ATOM 3014 O O . LEU A 1 379 ? -5.041 3.172 2.643 1.00 96.75 379 LEU A O 1
ATOM 3018 N N . LEU A 1 380 ? -3.888 4.506 4.043 1.00 97.62 380 LEU A N 1
ATOM 3019 C CA . LEU A 1 380 ? -3.832 3.558 5.152 1.00 97.62 380 LEU A CA 1
ATOM 3020 C C . LEU A 1 380 ? -5.029 3.802 6.074 1.00 97.62 380 LEU A C 1
ATOM 3022 O O . LEU A 1 380 ? -5.258 4.926 6.512 1.00 97.62 380 LEU A O 1
ATOM 3026 N N . THR A 1 381 ? -5.776 2.747 6.390 1.00 95.81 381 THR A N 1
ATOM 3027 C CA . THR A 1 381 ? -6.920 2.791 7.305 1.00 95.81 381 THR A CA 1
ATOM 3028 C C . THR A 1 381 ? -6.726 1.808 8.453 1.00 95.81 381 THR A C 1
ATOM 3030 O O . THR A 1 381 ? -6.396 0.653 8.206 1.00 95.81 381 THR A O 1
ATOM 3033 N N . VAL A 1 382 ? -7.003 2.216 9.685 1.00 95.00 382 VAL A N 1
ATOM 3034 C CA . VAL A 1 382 ? -6.997 1.375 10.887 1.00 95.00 382 VAL A CA 1
ATOM 3035 C C . VAL A 1 382 ? -8.336 1.556 11.600 1.00 95.00 382 VAL A C 1
ATOM 3037 O O . VAL A 1 382 ? -8.693 2.657 12.012 1.00 95.00 382 VAL A O 1
ATOM 3040 N N . ASN A 1 383 ? -9.097 0.475 11.725 1.00 93.38 383 ASN A N 1
ATOM 3041 C CA . ASN A 1 383 ? -10.423 0.452 12.331 1.00 93.38 383 ASN A CA 1
ATOM 3042 C C . ASN A 1 383 ? -10.330 -0.233 13.694 1.00 93.38 383 ASN A C 1
ATOM 3044 O O . ASN A 1 383 ? -9.812 -1.346 13.803 1.00 93.38 383 ASN A O 1
ATOM 3048 N N . GLY A 1 384 ? -10.862 0.394 14.738 1.00 91.69 384 GLY A N 1
ATOM 3049 C CA . GLY A 1 384 ? -10.806 -0.181 16.076 1.00 91.69 384 GLY A CA 1
ATOM 3050 C C . GLY A 1 384 ? -11.896 0.306 17.013 1.00 91.69 384 GLY A C 1
ATOM 3051 O O . GLY A 1 384 ? -12.798 1.056 16.629 1.00 91.69 384 GLY A O 1
ATOM 3052 N N . ILE A 1 385 ? -11.780 -0.146 18.257 1.00 94.44 385 ILE A N 1
ATOM 3053 C CA . ILE A 1 385 ? -12.567 0.301 19.399 1.00 94.44 385 ILE A CA 1
ATOM 3054 C C . ILE A 1 385 ? -11.616 1.009 20.366 1.00 94.44 385 ILE A C 1
ATOM 3056 O O . ILE A 1 385 ? -10.697 0.401 20.914 1.00 94.44 385 ILE A O 1
ATOM 3060 N N . TYR A 1 386 ? -11.844 2.297 20.591 1.00 94.69 386 TYR A N 1
ATOM 3061 C CA . TYR A 1 386 ? -11.135 3.101 21.575 1.00 94.69 386 TYR A CA 1
ATOM 3062 C C . TYR A 1 386 ? -11.856 3.042 22.930 1.00 94.69 386 TYR A C 1
ATOM 3064 O O . TYR A 1 386 ? -13.080 3.198 23.020 1.00 94.69 386 TYR A O 1
ATOM 3072 N N . ARG A 1 387 ? -11.096 2.773 24.000 1.00 91.25 387 ARG A N 1
ATOM 3073 C CA . ARG A 1 387 ? -11.569 2.645 25.393 1.00 91.25 387 ARG A CA 1
ATOM 3074 C C . ARG A 1 387 ? -12.838 1.786 25.525 1.00 91.25 387 ARG A C 1
ATOM 3076 O O . ARG A 1 387 ? -13.779 2.160 26.228 1.00 91.25 387 ARG A O 1
ATOM 3083 N N . ASN A 1 388 ? -12.861 0.648 24.829 1.00 85.56 388 ASN A N 1
ATOM 3084 C CA . ASN A 1 388 ? -13.911 -0.384 24.865 1.00 85.56 388 ASN A CA 1
ATOM 3085 C C . ASN A 1 388 ? -15.323 0.061 24.440 1.00 85.56 388 ASN A C 1
ATOM 3087 O O . ASN A 1 388 ? -16.272 -0.697 24.615 1.00 85.56 388 ASN A O 1
ATOM 3091 N N . SER A 1 389 ? -15.497 1.282 23.932 1.00 88.19 389 SER A N 1
ATOM 3092 C CA . SER A 1 389 ? -16.837 1.850 23.712 1.00 88.19 389 SER A CA 1
ATOM 3093 C C . SER A 1 389 ? -16.958 2.729 22.475 1.00 88.19 389 SER A C 1
ATOM 3095 O O . SER A 1 389 ? -18.065 2.928 21.979 1.00 88.19 389 SER A O 1
ATOM 3097 N N . ILE A 1 390 ? -15.844 3.251 21.964 1.00 92.50 390 ILE A N 1
ATOM 3098 C CA . ILE A 1 390 ? -15.845 4.208 20.865 1.00 92.50 390 ILE A CA 1
ATOM 3099 C C . ILE A 1 390 ? -15.360 3.514 19.604 1.00 92.50 390 ILE A C 1
ATOM 3101 O O . ILE A 1 390 ? -14.173 3.240 19.460 1.00 92.50 390 ILE A O 1
ATOM 3105 N N . GLU A 1 391 ? -16.265 3.253 18.670 1.00 95.00 391 GLU A N 1
ATOM 3106 C CA . GLU A 1 391 ? -15.871 2.785 17.348 1.00 95.00 391 GLU A CA 1
ATOM 3107 C C . GLU A 1 391 ? -15.257 3.928 16.534 1.00 95.00 391 GLU A C 1
ATOM 3109 O O . GLU A 1 391 ? -15.887 4.971 16.324 1.00 95.00 391 GLU A O 1
ATOM 3114 N N . ILE A 1 392 ? -14.021 3.728 16.081 1.00 96.69 392 ILE A N 1
ATOM 3115 C CA . ILE A 1 392 ? -13.230 4.766 15.425 1.00 96.69 392 ILE A CA 1
ATOM 3116 C C . ILE A 1 392 ? -12.452 4.217 14.230 1.00 96.69 392 ILE A C 1
ATOM 3118 O O . ILE A 1 392 ? -11.878 3.127 14.277 1.00 96.69 392 ILE A O 1
ATOM 3122 N N . ASP A 1 393 ? -12.445 5.002 13.159 1.00 98.00 393 ASP A N 1
ATOM 3123 C CA . ASP A 1 393 ? -11.697 4.771 11.932 1.00 98.00 393 ASP A CA 1
ATOM 3124 C C . ASP A 1 393 ? -10.620 5.841 11.812 1.00 98.00 393 ASP A C 1
ATOM 3126 O O . ASP A 1 393 ? -10.908 7.037 11.754 1.00 98.00 393 ASP A O 1
ATOM 3130 N N . LEU A 1 394 ? -9.375 5.391 11.798 1.00 98.69 394 LEU A N 1
ATOM 3131 C CA . LEU A 1 394 ? -8.186 6.207 11.640 1.00 98.69 394 LEU A CA 1
ATOM 3132 C C . LEU A 1 394 ? -7.700 6.052 10.203 1.00 98.69 394 LEU A C 1
ATOM 3134 O O . LEU A 1 394 ? -7.527 4.931 9.730 1.00 98.69 394 LEU A O 1
ATOM 3138 N N . MET A 1 395 ? -7.513 7.151 9.489 1.00 98.69 395 MET A N 1
ATOM 3139 C CA . MET A 1 395 ? -7.138 7.147 8.081 1.00 98.69 395 MET A CA 1
ATOM 3140 C C . MET A 1 395 ? -6.006 8.145 7.866 1.00 98.69 395 MET A C 1
ATOM 3142 O O . MET A 1 395 ? -6.161 9.296 8.246 1.00 98.69 395 MET A O 1
ATOM 3146 N N . THR A 1 396 ? -4.920 7.733 7.216 1.00 98.62 396 THR A N 1
ATOM 3147 C CA . THR A 1 396 ? -3.816 8.633 6.857 1.00 98.62 396 THR A CA 1
ATOM 3148 C C . THR A 1 396 ? -3.393 8.429 5.411 1.00 98.62 396 THR A C 1
ATOM 3150 O O . THR A 1 396 ? -3.473 7.320 4.870 1.00 98.62 396 THR A O 1
ATOM 3153 N N . SER A 1 397 ? -2.938 9.500 4.770 1.00 98.12 397 SER A N 1
ATOM 3154 C CA . SER A 1 397 ? -2.389 9.463 3.419 1.00 98.12 397 SER A CA 1
ATOM 3155 C C . SER A 1 397 ? -1.279 10.498 3.260 1.00 98.12 397 SER A C 1
ATOM 3157 O O . SER A 1 397 ? -1.214 11.486 3.977 1.00 98.12 397 SER A O 1
ATOM 3159 N N . HIS A 1 398 ? -0.428 10.298 2.263 1.00 97.69 398 HIS A N 1
ATOM 3160 C CA . HIS A 1 398 ? 0.418 11.352 1.716 1.00 97.69 398 HIS A CA 1
ATOM 3161 C C . HIS A 1 398 ? -0.022 11.510 0.260 1.00 97.69 398 HIS A C 1
ATOM 3163 O O . HIS A 1 398 ? 0.234 10.613 -0.536 1.00 97.69 398 HIS A O 1
ATOM 3169 N N . LEU A 1 399 ? -0.778 12.560 -0.072 1.00 96.94 399 LEU A N 1
ATOM 3170 C CA . LEU A 1 399 ? -1.298 12.738 -1.437 1.00 96.94 399 LEU A CA 1
ATOM 3171 C C . LEU A 1 399 ? -0.196 13.170 -2.408 1.00 96.94 399 LEU A C 1
ATOM 3173 O O . LEU A 1 399 ? 0.893 13.564 -1.992 1.00 96.94 399 LEU A O 1
ATOM 3177 N N . GLU A 1 400 ? -0.484 13.085 -3.705 1.00 93.94 400 GLU A N 1
ATOM 3178 C CA . GLU A 1 400 ? 0.465 13.422 -4.764 1.00 93.94 400 GLU A CA 1
ATOM 3179 C C . GLU A 1 400 ? 1.076 14.816 -4.575 1.00 93.94 400 GLU A C 1
ATOM 3181 O O . GLU A 1 400 ? 0.369 15.819 -4.429 1.00 93.94 400 GLU A O 1
ATOM 3186 N N . SER A 1 401 ? 2.406 14.857 -4.579 1.00 89.12 401 SER A N 1
ATOM 3187 C CA . SER A 1 401 ? 3.196 16.053 -4.304 1.00 89.12 401 SER A CA 1
ATOM 3188 C C . SER A 1 401 ? 3.401 16.880 -5.581 1.00 89.12 401 SER A C 1
ATOM 3190 O O . SER A 1 401 ? 3.300 16.363 -6.694 1.00 89.12 401 SER A O 1
ATOM 3192 N N . CYS A 1 402 ? 3.748 18.158 -5.415 1.00 85.38 402 CYS A N 1
ATOM 3193 C CA . CYS A 1 402 ? 4.033 19.118 -6.492 1.00 85.38 402 CYS A CA 1
ATOM 3194 C C . CYS A 1 402 ? 2.819 19.574 -7.334 1.00 85.38 402 CYS A C 1
ATOM 3196 O O . CYS A 1 402 ? 1.765 18.933 -7.411 1.00 85.38 402 CYS A O 1
ATOM 3198 N N . ASP A 1 403 ? 2.995 20.712 -8.011 1.00 80.00 403 ASP A N 1
ATOM 3199 C CA . ASP A 1 403 ? 1.964 21.366 -8.833 1.00 80.00 403 ASP A CA 1
ATOM 3200 C C . ASP A 1 403 ? 1.647 20.617 -10.133 1.00 80.00 403 ASP A C 1
ATOM 3202 O O . ASP A 1 403 ? 0.579 20.788 -10.718 1.00 80.00 403 ASP A O 1
ATOM 3206 N N . SER A 1 404 ? 2.548 19.750 -10.597 1.00 82.88 404 SER A N 1
ATOM 3207 C CA . SER A 1 404 ? 2.312 18.931 -11.789 1.00 82.88 404 SER A CA 1
ATOM 3208 C C . SER A 1 404 ? 1.261 17.836 -11.572 1.00 82.88 404 SER A C 1
ATOM 3210 O O . SER A 1 404 ? 0.677 17.379 -12.551 1.00 82.88 404 SER A O 1
ATOM 3212 N N . ALA A 1 405 ? 0.992 17.444 -10.320 1.00 88.94 405 ALA A N 1
ATOM 3213 C CA . ALA A 1 405 ? 0.140 16.304 -9.964 1.00 88.94 405 ALA A CA 1
ATOM 3214 C C . ALA A 1 405 ? -1.226 16.705 -9.364 1.00 88.94 405 ALA A C 1
ATOM 3216 O O . ALA A 1 405 ? -1.854 15.946 -8.622 1.00 88.94 405 ALA A O 1
ATOM 3217 N N . VAL A 1 406 ? -1.701 17.924 -9.657 1.00 90.44 406 VAL A N 1
ATOM 3218 C CA . VAL A 1 406 ? -2.970 18.469 -9.128 1.00 90.44 406 VAL A CA 1
ATOM 3219 C C . VAL A 1 406 ? -4.162 17.558 -9.442 1.00 90.44 406 VAL A C 1
ATOM 3221 O O . VAL A 1 406 ? -5.034 17.358 -8.594 1.00 90.44 406 VAL A O 1
ATOM 3224 N N . LYS A 1 407 ? -4.222 16.992 -10.656 1.00 89.62 407 LYS A N 1
ATOM 3225 C CA . LYS A 1 407 ? -5.351 16.152 -11.089 1.00 89.62 407 LYS A CA 1
ATOM 3226 C C . LYS A 1 407 ? -5.433 14.873 -10.261 1.00 89.62 407 LYS A C 1
ATOM 3228 O O . LYS A 1 407 ? -6.513 14.525 -9.781 1.00 89.62 407 LYS A O 1
ATOM 3233 N N . GLU A 1 408 ? -4.299 14.214 -10.074 1.00 90.88 408 GLU A N 1
ATOM 3234 C CA . GLU A 1 408 ? -4.142 12.992 -9.295 1.00 90.88 408 GLU A CA 1
ATOM 3235 C C . GLU A 1 408 ? -4.477 13.270 -7.827 1.00 90.88 408 GLU A C 1
ATOM 3237 O O . GLU A 1 408 ? -5.342 12.602 -7.257 1.00 90.88 408 GLU A O 1
ATOM 3242 N N . ARG A 1 409 ? -3.905 14.331 -7.243 1.00 94.69 409 ARG A N 1
ATOM 3243 C CA . ARG A 1 409 ? -4.177 14.752 -5.860 1.00 94.69 409 ARG A CA 1
ATOM 3244 C C . ARG A 1 409 ? -5.663 15.026 -5.605 1.00 94.69 409 ARG A C 1
ATOM 3246 O O . ARG A 1 409 ? -6.211 14.565 -4.603 1.00 94.69 409 ARG A O 1
ATOM 3253 N N . ILE A 1 410 ? -6.357 15.711 -6.520 1.00 93.25 410 ILE A N 1
ATOM 3254 C CA . ILE A 1 410 ? -7.807 15.953 -6.409 1.00 93.25 410 ILE A CA 1
ATOM 3255 C C . ILE A 1 410 ? -8.600 14.639 -6.451 1.00 93.25 410 ILE A C 1
ATOM 3257 O O . ILE A 1 410 ? -9.555 14.471 -5.687 1.00 93.25 410 ILE A O 1
ATOM 3261 N N . GLN A 1 411 ? -8.239 13.701 -7.331 1.00 90.88 411 GLN A N 1
ATOM 3262 C CA . GLN A 1 411 ? -8.911 12.398 -7.409 1.00 90.88 411 GLN A CA 1
ATOM 3263 C C . GLN A 1 411 ? -8.722 11.584 -6.126 1.00 90.88 411 GLN A C 1
ATOM 3265 O O . GLN A 1 411 ? -9.681 10.992 -5.625 1.00 90.88 411 GLN A O 1
ATOM 3270 N N . GLN A 1 412 ? -7.518 11.602 -5.561 1.00 94.69 412 GLN A N 1
ATOM 3271 C CA . GLN A 1 412 ? -7.221 10.934 -4.298 1.00 94.69 412 GLN A CA 1
ATOM 3272 C C . GLN A 1 412 ? -7.991 11.558 -3.133 1.00 94.69 412 GLN A C 1
ATOM 3274 O O . GLN A 1 412 ? -8.615 10.835 -2.361 1.00 94.69 412 GLN A O 1
ATOM 3279 N N . LEU A 1 413 ? -8.048 12.893 -3.049 1.00 96.56 413 LEU A N 1
ATOM 3280 C CA . LEU A 1 413 ? -8.836 13.579 -2.024 1.00 96.56 413 LEU A CA 1
ATOM 3281 C C . LEU A 1 413 ? -10.319 13.180 -2.087 1.00 96.56 413 LEU A C 1
ATOM 3283 O O . LEU A 1 413 ? -10.920 12.856 -1.061 1.00 96.56 413 LEU A O 1
ATOM 3287 N N . LYS A 1 414 ? -10.905 13.149 -3.293 1.00 93.31 414 LYS A N 1
ATOM 3288 C CA . LYS A 1 414 ? -12.289 12.687 -3.497 1.00 93.31 414 LYS A CA 1
ATOM 3289 C C . LYS A 1 414 ? -12.476 11.249 -3.020 1.00 93.31 414 LYS A C 1
ATOM 3291 O O . LYS A 1 414 ? -13.475 10.951 -2.365 1.00 93.31 414 LYS A O 1
ATOM 3296 N N . PHE A 1 415 ? -11.519 10.371 -3.315 1.00 92.81 415 PHE A N 1
ATOM 3297 C CA . PHE A 1 415 ? -11.544 8.983 -2.861 1.00 92.81 415 PHE A CA 1
ATOM 3298 C C . PHE A 1 415 ? -11.512 8.881 -1.328 1.00 92.81 415 PHE A C 1
ATOM 3300 O O . PHE A 1 415 ? -12.328 8.162 -0.748 1.00 92.81 415 PHE A O 1
ATOM 3307 N N . CYS A 1 416 ? -10.644 9.644 -0.657 1.00 96.94 416 CYS A N 1
ATOM 3308 C CA . CYS A 1 416 ? -10.573 9.686 0.806 1.00 96.94 416 CYS A CA 1
ATOM 3309 C C . CYS A 1 416 ? -11.883 10.174 1.428 1.00 96.94 416 CYS A C 1
ATOM 3311 O O . CYS A 1 416 ? -12.425 9.520 2.319 1.00 96.94 416 CYS A O 1
ATOM 3313 N N . PHE A 1 417 ? -12.454 11.266 0.916 1.00 97.31 417 PHE A N 1
ATOM 3314 C CA . PHE A 1 417 ? -13.748 11.765 1.382 1.00 97.31 417 PHE A CA 1
ATOM 3315 C C . PHE A 1 417 ? -14.884 10.769 1.154 1.00 97.31 417 PHE A C 1
ATOM 3317 O O . PHE A 1 417 ? -15.722 10.579 2.036 1.00 97.31 417 PHE A O 1
ATOM 3324 N N . GLN A 1 418 ? -14.899 10.073 0.018 1.00 94.06 418 GLN A N 1
ATOM 3325 C CA . GLN A 1 418 ? -15.876 9.016 -0.224 1.00 94.06 418 GLN A CA 1
ATOM 3326 C C . GLN A 1 418 ? -15.727 7.871 0.790 1.00 94.06 418 GLN A C 1
ATOM 3328 O O . GLN A 1 418 ? -16.730 7.356 1.286 1.00 94.06 418 GLN A O 1
ATOM 3333 N N . LYS A 1 419 ? -14.494 7.493 1.147 1.00 93.56 419 LYS A N 1
ATOM 3334 C CA . LYS A 1 419 ? -14.231 6.491 2.189 1.00 93.56 419 LYS A CA 1
ATOM 3335 C C . LYS A 1 419 ? -14.714 6.951 3.561 1.00 93.56 419 LYS A C 1
ATOM 3337 O O . LYS A 1 419 ? -15.412 6.183 4.220 1.00 93.56 419 LYS A O 1
ATOM 3342 N N . MET A 1 420 ? -14.455 8.206 3.935 1.00 97.75 420 MET A N 1
ATOM 3343 C CA . MET A 1 420 ? -14.999 8.784 5.166 1.00 97.75 420 MET A CA 1
ATOM 3344 C C . MET A 1 420 ? -16.528 8.754 5.177 1.00 97.75 420 MET A C 1
ATOM 3346 O O . MET A 1 420 ? -17.123 8.365 6.174 1.00 97.75 420 MET A O 1
ATOM 3350 N N . MET A 1 421 ? -17.192 9.126 4.081 1.00 95.31 421 MET A N 1
ATOM 3351 C CA . MET A 1 421 ? -18.658 9.132 4.004 1.00 95.31 421 MET A CA 1
ATOM 3352 C C . MET A 1 421 ? -19.265 7.726 4.070 1.00 95.31 421 MET A C 1
ATOM 3354 O O . MET A 1 421 ? -20.313 7.543 4.687 1.00 95.31 421 MET A O 1
ATOM 3358 N N . ASN A 1 422 ? -18.601 6.731 3.480 1.00 92.12 422 ASN A N 1
ATOM 3359 C CA . ASN A 1 422 ? -19.094 5.355 3.414 1.00 92.12 422 ASN A CA 1
ATOM 3360 C C . ASN A 1 422 ? -18.905 4.555 4.711 1.00 92.12 422 ASN A C 1
ATOM 3362 O O . ASN A 1 422 ? -19.507 3.490 4.847 1.00 92.12 422 ASN A O 1
ATOM 3366 N N . ALA A 1 423 ? -18.087 5.031 5.653 1.00 91.69 423 ALA A N 1
ATOM 3367 C CA . ALA A 1 423 ? -17.909 4.354 6.933 1.00 91.69 423 ALA A CA 1
ATOM 3368 C C . ALA A 1 423 ? -19.247 4.251 7.709 1.00 91.69 423 ALA A C 1
ATOM 3370 O O . ALA A 1 423 ? -20.081 5.161 7.624 1.00 91.69 423 ALA A O 1
ATOM 3371 N N . PRO A 1 424 ? -19.483 3.186 8.495 1.00 93.06 424 PRO A N 1
ATOM 3372 C CA . PRO A 1 424 ? -20.713 3.027 9.273 1.00 93.06 424 PRO A CA 1
ATOM 3373 C C . PRO A 1 424 ? -21.034 4.239 10.168 1.00 93.06 424 PRO A C 1
ATOM 3375 O O . PRO A 1 424 ? -20.141 4.883 10.714 1.00 93.06 424 PRO A O 1
ATOM 3378 N N . LYS A 1 425 ? -22.322 4.580 10.313 1.00 92.81 425 LYS A N 1
ATOM 3379 C CA . LYS A 1 425 ? -22.783 5.819 10.982 1.00 92.81 425 LYS A CA 1
ATOM 3380 C C . LYS A 1 425 ? -22.483 5.893 12.484 1.00 92.81 425 LYS A C 1
ATOM 3382 O O . LYS A 1 425 ? -22.469 6.987 13.044 1.00 92.81 425 LYS A O 1
ATOM 3387 N N . ASN A 1 426 ? -22.261 4.749 13.122 1.00 93.31 426 ASN A N 1
ATOM 3388 C CA . ASN A 1 426 ? -21.881 4.612 14.528 1.00 93.31 426 ASN A CA 1
ATOM 3389 C C . ASN A 1 426 ? -20.391 4.883 14.780 1.00 93.31 426 ASN A C 1
ATOM 3391 O O . ASN A 1 426 ? -19.994 4.932 15.941 1.00 93.31 426 ASN A O 1
ATOM 3395 N N . ARG A 1 427 ? -19.588 5.078 13.726 1.00 94.75 427 ARG A N 1
ATOM 3396 C CA . ARG A 1 427 ? -18.135 5.228 13.824 1.00 94.75 427 ARG A CA 1
ATOM 3397 C C . ARG A 1 427 ? -17.701 6.670 13.631 1.00 94.75 427 ARG A C 1
ATOM 3399 O O . ARG A 1 427 ? -18.145 7.345 12.693 1.00 94.75 427 ARG A O 1
ATOM 3406 N N . ILE A 1 428 ? -16.799 7.112 14.498 1.00 97.12 428 ILE A N 1
ATOM 3407 C CA . ILE A 1 428 ? -16.017 8.330 14.282 1.00 97.12 428 ILE A CA 1
ATOM 3408 C C . ILE A 1 428 ? -14.999 8.048 13.187 1.00 97.12 428 ILE A C 1
ATOM 3410 O O . ILE A 1 428 ? -14.410 6.973 13.166 1.00 97.12 428 ILE A O 1
ATOM 3414 N N . VAL A 1 429 ? -14.769 9.010 12.299 1.00 98.31 429 VAL A N 1
ATOM 3415 C CA . VAL A 1 429 ? -13.716 8.904 11.287 1.00 98.31 429 VAL A CA 1
ATOM 3416 C C . VAL A 1 429 ? -12.787 10.098 11.402 1.00 98.31 429 VAL A C 1
ATOM 3418 O O . VAL A 1 429 ? -13.242 11.243 11.367 1.00 98.31 429 VAL A O 1
ATOM 3421 N N . LEU A 1 430 ? -11.494 9.822 11.525 1.00 98.62 430 LEU A N 1
ATOM 3422 C CA . LEU A 1 430 ? -10.421 10.805 11.485 1.00 98.62 430 LEU A CA 1
ATOM 3423 C C . LEU A 1 430 ? -9.566 10.513 10.261 1.00 98.62 430 LEU A C 1
ATOM 3425 O O . LEU A 1 430 ? -9.034 9.414 10.134 1.00 98.62 430 LEU A O 1
ATOM 3429 N N . PHE A 1 431 ? -9.457 11.491 9.369 1.00 98.62 431 PHE A N 1
ATOM 3430 C CA . PHE A 1 431 ? -8.609 11.417 8.187 1.00 98.62 431 PHE A CA 1
ATOM 3431 C C . PHE A 1 431 ? -7.585 12.543 8.213 1.00 98.62 431 PHE A C 1
ATOM 3433 O O . PHE A 1 431 ? -7.967 13.710 8.162 1.00 98.62 431 PHE A O 1
ATOM 3440 N N . ASP A 1 432 ? -6.305 12.203 8.288 1.00 95.88 432 ASP A N 1
ATOM 3441 C CA . ASP A 1 432 ? -5.203 13.152 8.178 1.00 95.88 432 ASP A CA 1
ATOM 3442 C C . ASP A 1 432 ? -4.371 12.929 6.910 1.00 95.88 432 ASP A C 1
ATOM 3444 O O . ASP A 1 432 ? -4.508 11.940 6.180 1.00 95.88 432 ASP A O 1
ATOM 3448 N N . GLY A 1 433 ? -3.427 13.837 6.717 1.00 92.12 433 GLY A N 1
ATOM 3449 C CA . GLY A 1 433 ? -2.239 13.547 5.945 1.00 92.12 433 GLY A CA 1
ATOM 3450 C C . GLY A 1 433 ? -1.462 14.796 5.596 1.00 92.12 433 GLY A C 1
ATOM 3451 O O . GLY A 1 433 ? -1.975 15.906 5.749 1.00 92.12 433 GLY A O 1
ATOM 3452 N N . ASP A 1 434 ? -0.281 14.592 5.020 1.00 97.56 434 ASP A N 1
ATOM 3453 C CA . ASP A 1 434 ? 0.305 15.573 4.116 1.00 97.56 434 ASP A CA 1
ATOM 3454 C C . ASP A 1 434 ? -0.463 15.499 2.796 1.00 97.56 434 ASP A C 1
ATOM 3456 O O . ASP A 1 434 ? -0.261 14.620 1.945 1.00 97.56 434 ASP A O 1
ATOM 3460 N N . LEU A 1 435 ? -1.439 16.390 2.667 1.00 97.31 435 LEU A N 1
ATOM 3461 C CA . LEU A 1 435 ? -2.352 16.366 1.543 1.00 97.31 435 LEU A CA 1
ATOM 3462 C C . LEU A 1 435 ? -1.812 17.145 0.352 1.00 97.31 435 LEU A C 1
ATOM 3464 O O . LEU A 1 435 ? -2.438 17.082 -0.700 1.00 97.31 435 LEU A O 1
ATOM 3468 N N . ASN A 1 436 ? -0.700 17.879 0.484 1.00 96.38 436 ASN A N 1
ATOM 3469 C CA . ASN A 1 436 ? -0.153 18.727 -0.581 1.00 96.38 436 ASN A CA 1
ATOM 3470 C C . ASN A 1 436 ? -1.192 19.693 -1.212 1.00 96.38 436 ASN A C 1
ATOM 3472 O O . ASN A 1 436 ? -1.046 20.130 -2.352 1.00 96.38 436 ASN A O 1
ATOM 3476 N N . LEU A 1 437 ? -2.278 20.007 -0.489 1.00 92.69 437 LEU A N 1
ATOM 3477 C CA . LEU A 1 437 ? -3.447 20.695 -1.042 1.00 92.69 437 LEU A CA 1
ATOM 3478 C C . LEU A 1 437 ? -3.319 22.215 -1.011 1.00 92.69 437 LEU A C 1
ATOM 3480 O O . LEU A 1 437 ? -3.094 22.820 0.045 1.00 92.69 437 LEU A O 1
ATOM 3484 N N . HIS A 1 438 ? -3.676 22.836 -2.131 1.00 91.19 438 HIS A N 1
ATOM 3485 C CA . HIS A 1 438 ? -4.049 24.246 -2.178 1.00 91.19 438 HIS A CA 1
ATOM 3486 C C . HIS A 1 438 ? -5.555 24.436 -1.944 1.00 91.19 438 HIS A C 1
ATOM 3488 O O . HIS A 1 438 ? -6.381 23.600 -2.306 1.00 91.19 438 HIS A O 1
ATOM 3494 N N . ASP A 1 439 ? -5.958 25.576 -1.376 1.00 89.06 439 ASP A N 1
ATOM 3495 C CA . ASP A 1 439 ? -7.374 25.824 -1.055 1.00 89.06 439 ASP A CA 1
ATOM 3496 C C . ASP A 1 439 ? -8.287 25.869 -2.292 1.00 89.06 439 ASP A C 1
ATOM 3498 O O . ASP A 1 439 ? -9.451 25.476 -2.212 1.00 89.06 439 ASP A O 1
ATOM 3502 N N . HIS A 1 440 ? -7.767 26.276 -3.452 1.00 89.44 440 HIS A N 1
ATOM 3503 C CA . HIS A 1 440 ? -8.522 26.241 -4.707 1.00 89.44 440 HIS A CA 1
ATOM 3504 C C . HIS A 1 440 ? -8.747 24.804 -5.220 1.00 89.44 440 HIS A C 1
ATOM 3506 O O . HIS A 1 440 ? -9.763 24.528 -5.854 1.00 89.44 440 HIS A O 1
ATOM 3512 N N . GLU A 1 441 ? -7.850 23.862 -4.912 1.00 91.25 441 GLU A N 1
ATOM 3513 C CA . GLU A 1 441 ? -7.988 22.448 -5.292 1.00 91.25 441 GLU A CA 1
ATOM 3514 C C . GLU A 1 441 ? -9.088 21.766 -4.480 1.00 91.25 441 GLU A C 1
ATOM 3516 O O . GLU A 1 441 ? -9.837 20.952 -5.014 1.00 91.25 441 GLU A O 1
ATOM 3521 N N . LEU A 1 442 ? -9.255 22.155 -3.210 1.00 90.88 442 LEU A N 1
ATOM 3522 C CA . LEU A 1 442 ? -10.376 21.700 -2.386 1.00 90.88 442 LEU A CA 1
ATOM 3523 C C . LEU A 1 442 ? -11.725 22.108 -3.004 1.00 90.88 442 LEU A C 1
ATOM 3525 O O . LEU A 1 442 ? -12.669 21.320 -3.000 1.00 90.88 442 LEU A O 1
ATOM 3529 N N . GLN A 1 443 ? -11.809 23.303 -3.596 1.00 89.50 443 GLN A N 1
ATOM 3530 C CA . GLN A 1 443 ? -13.011 23.750 -4.311 1.00 89.50 443 GLN A CA 1
ATOM 3531 C C . GLN A 1 443 ? -13.245 22.920 -5.580 1.00 89.50 443 GLN A C 1
ATOM 3533 O O . GLN A 1 443 ? -14.357 22.442 -5.807 1.00 89.50 443 GLN A O 1
ATOM 3538 N N . GLN A 1 444 ? -12.194 22.660 -6.367 1.00 88.75 444 GLN A N 1
ATOM 3539 C CA . GLN A 1 444 ? -12.258 21.780 -7.546 1.00 88.75 444 GLN A CA 1
ATOM 3540 C C . GLN A 1 444 ? -12.611 20.325 -7.186 1.00 88.75 444 GLN A C 1
ATOM 3542 O O . GLN A 1 444 ? -13.220 19.597 -7.979 1.00 88.75 444 GLN A O 1
ATOM 3547 N N . ALA A 1 445 ? -12.273 19.897 -5.968 1.00 86.62 445 ALA A N 1
ATOM 3548 C CA . ALA A 1 445 ? -12.651 18.600 -5.435 1.00 86.62 445 ALA A CA 1
ATOM 3549 C C . ALA A 1 445 ? -14.143 18.493 -5.063 1.00 86.62 445 ALA A C 1
ATOM 3551 O O . ALA A 1 445 ? -14.611 17.391 -4.782 1.00 86.62 445 ALA A O 1
ATOM 3552 N N . GLY A 1 446 ? -14.902 19.591 -5.133 1.00 88.50 446 GLY A N 1
ATOM 3553 C CA . GLY A 1 446 ? -16.311 19.646 -4.736 1.00 88.50 446 GLY A CA 1
ATOM 3554 C C . GLY A 1 446 ? -16.529 20.122 -3.298 1.00 88.50 446 GLY A C 1
ATOM 3555 O O . GLY A 1 446 ? -17.621 19.933 -2.769 1.00 88.50 446 GLY A O 1
ATOM 3556 N N . ASN A 1 447 ? -15.520 20.764 -2.692 1.00 93.31 447 ASN A N 1
ATOM 3557 C CA . ASN A 1 447 ? -15.462 21.143 -1.278 1.00 93.31 447 ASN A CA 1
ATOM 3558 C C . ASN A 1 447 ? -15.540 19.939 -0.320 1.00 93.31 447 ASN A C 1
ATOM 3560 O O . ASN A 1 447 ? -15.565 18.778 -0.724 1.00 93.31 447 ASN A O 1
ATOM 3564 N N . ILE A 1 448 ? -15.517 20.228 0.981 1.00 96.62 448 ILE A N 1
ATOM 3565 C CA . ILE A 1 448 ? -15.663 19.220 2.033 1.00 96.62 448 ILE A CA 1
ATOM 3566 C C . ILE A 1 448 ? -17.123 18.726 2.034 1.00 96.62 448 ILE A C 1
ATOM 3568 O O . ILE A 1 448 ? -18.031 19.561 2.091 1.00 96.62 448 ILE A O 1
ATOM 3572 N N . PRO A 1 449 ? -17.384 17.405 1.979 1.00 97.06 449 PRO A N 1
ATOM 3573 C CA . PRO A 1 449 ? -18.745 16.878 2.032 1.00 97.06 449 PRO A CA 1
ATOM 3574 C C . PRO A 1 449 ? -19.479 17.231 3.328 1.00 97.06 449 PRO A C 1
ATOM 3576 O O . PRO A 1 449 ? -18.881 17.339 4.398 1.00 97.06 449 PRO A O 1
ATOM 3579 N N . ALA A 1 450 ? -20.807 17.333 3.248 1.00 95.75 450 ALA A N 1
ATOM 3580 C CA . ALA A 1 450 ? -21.646 17.585 4.415 1.00 95.75 450 ALA A CA 1
ATOM 3581 C C . ALA A 1 450 ? -21.446 16.511 5.504 1.00 95.75 450 ALA A C 1
ATOM 3583 O O . ALA A 1 450 ? -21.509 15.313 5.226 1.00 95.75 450 ALA A O 1
ATOM 3584 N N . GLY A 1 451 ? -21.242 16.954 6.748 1.00 94.75 451 GLY A N 1
ATOM 3585 C CA . GLY A 1 451 ? -20.976 16.083 7.898 1.00 94.75 451 GLY A CA 1
ATOM 3586 C C . GLY A 1 451 ? -19.500 15.726 8.103 1.00 94.75 451 GLY A C 1
ATOM 3587 O O . GLY A 1 451 ? -19.190 15.023 9.062 1.00 94.75 451 GLY A O 1
ATOM 3588 N N . ILE A 1 452 ? -18.599 16.210 7.242 1.00 97.94 452 ILE A N 1
ATOM 3589 C CA . ILE A 1 452 ? -17.150 16.187 7.457 1.00 97.94 452 ILE A CA 1
ATOM 3590 C C . ILE A 1 452 ? -16.688 17.612 7.777 1.00 97.94 452 ILE A C 1
ATOM 3592 O O . ILE A 1 452 ? -17.130 18.576 7.154 1.00 97.94 452 ILE A O 1
ATOM 3596 N N . TYR A 1 453 ? -15.784 17.739 8.742 1.00 97.44 453 TYR A N 1
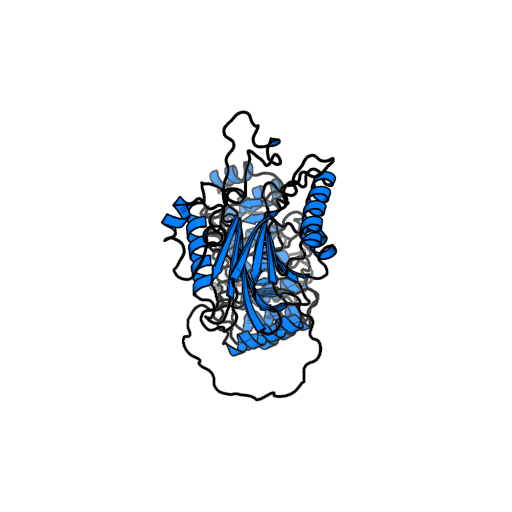ATOM 3597 C CA . TYR A 1 453 ? -15.283 19.010 9.255 1.00 97.44 453 TYR A CA 1
ATOM 3598 C C . TYR A 1 453 ? -13.762 19.064 9.111 1.00 97.44 453 TYR A C 1
ATOM 3600 O O . TYR A 1 453 ? -13.078 18.107 9.460 1.00 97.44 453 TYR A O 1
ATOM 3608 N N . ASP A 1 454 ? -13.223 20.176 8.612 1.00 98.06 454 ASP A N 1
ATOM 3609 C CA . ASP A 1 454 ? -11.791 20.487 8.722 1.00 98.06 454 ASP A CA 1
ATOM 3610 C C . ASP A 1 454 ? -11.528 20.996 10.142 1.00 98.06 454 ASP A C 1
ATOM 3612 O O . ASP A 1 454 ? -12.119 21.994 10.555 1.00 98.06 454 ASP A O 1
ATOM 3616 N N . LEU A 1 455 ? -10.676 20.311 10.906 1.00 97.94 455 LEU A N 1
ATOM 3617 C CA . LEU A 1 455 ? -10.496 20.630 12.322 1.00 97.94 455 LEU A CA 1
ATOM 3618 C C . LEU A 1 455 ? -9.844 21.991 12.565 1.00 97.94 455 LEU A C 1
ATOM 3620 O O . LEU A 1 455 ? -10.160 22.625 13.565 1.00 97.94 455 LEU A O 1
ATOM 3624 N N . TRP A 1 456 ? -8.972 22.480 11.679 1.00 97.88 456 TRP A N 1
ATOM 3625 C CA . TRP A 1 456 ? -8.425 23.832 11.837 1.00 97.88 456 TRP A CA 1
ATOM 3626 C C . TRP A 1 456 ? -9.528 24.880 11.651 1.00 97.88 456 TRP A C 1
ATOM 3628 O O . TRP A 1 456 ? -9.593 25.866 12.389 1.00 97.88 456 TRP A O 1
ATOM 3638 N N . VAL A 1 457 ? -10.434 24.636 10.698 1.00 96.88 457 VAL A N 1
ATOM 3639 C CA . VAL A 1 457 ? -11.606 25.488 10.473 1.00 96.88 457 VAL A CA 1
ATOM 3640 C C . VAL A 1 457 ? -12.559 25.451 11.661 1.00 96.88 457 VAL A C 1
ATOM 3642 O O . VAL A 1 457 ? -12.929 26.512 12.163 1.00 96.88 457 VAL A O 1
ATOM 3645 N N . GLU A 1 458 ? -12.910 24.254 12.123 1.00 96.56 458 GLU A N 1
ATOM 3646 C CA . GLU A 1 458 ? -13.826 24.039 13.246 1.00 96.56 458 GLU A CA 1
ATOM 3647 C C . GLU A 1 458 ? -13.289 24.657 14.545 1.00 96.56 458 GLU A C 1
ATOM 3649 O O . GLU A 1 458 ? -14.035 25.240 15.325 1.00 96.56 458 GLU A O 1
ATOM 3654 N N . MET A 1 459 ? -11.968 24.632 14.738 1.00 96.44 459 MET A N 1
ATOM 3655 C CA . MET A 1 459 ? -11.294 25.223 15.898 1.00 96.44 459 MET A CA 1
ATOM 3656 C C . MET A 1 459 ? -11.011 26.730 15.754 1.00 96.44 459 MET A C 1
ATOM 3658 O O . MET A 1 459 ? -10.208 27.295 16.505 1.00 96.44 459 MET A O 1
ATOM 3662 N N . GLY A 1 460 ? -11.681 27.399 14.812 1.00 96.19 460 GLY A N 1
ATOM 3663 C CA . GLY A 1 460 ? -11.713 28.857 14.702 1.00 96.19 460 GLY A CA 1
ATOM 3664 C C . GLY A 1 460 ? -10.650 29.473 13.794 1.00 96.19 460 GLY A C 1
ATOM 3665 O O . GLY A 1 460 ? -10.416 30.675 13.892 1.00 96.19 460 GLY A O 1
ATOM 3666 N N . LYS A 1 461 ? -10.008 28.689 12.916 1.00 96.62 461 LYS A N 1
ATOM 3667 C CA . LYS A 1 461 ? -9.039 29.175 11.914 1.00 96.62 461 LYS A CA 1
ATOM 3668 C C . LYS A 1 461 ? -7.914 30.033 12.504 1.00 96.62 461 LYS A C 1
ATOM 3670 O O . LYS A 1 461 ? -7.560 31.076 11.955 1.00 96.62 461 LYS A O 1
ATOM 3675 N N . LYS A 1 462 ? -7.368 29.624 13.652 1.00 96.38 462 LYS A N 1
ATOM 3676 C CA . LYS A 1 462 ? -6.317 30.388 14.338 1.00 96.38 462 LYS A CA 1
ATOM 3677 C C . LYS A 1 462 ? -5.109 30.581 13.421 1.00 96.38 462 LYS A C 1
ATOM 3679 O O . LYS A 1 462 ? -4.542 29.601 12.934 1.00 96.38 462 LYS A O 1
ATOM 3684 N N . GLU A 1 463 ? -4.713 31.839 13.231 1.00 95.31 463 GLU A N 1
ATOM 3685 C CA . GLU A 1 463 ? -3.660 32.224 12.286 1.00 95.31 463 GLU A CA 1
ATOM 3686 C C . GLU A 1 463 ? -2.326 31.528 12.597 1.00 95.31 463 GLU A C 1
ATOM 3688 O O . GLU A 1 463 ? -1.687 30.982 11.698 1.00 95.31 463 GLU A O 1
ATOM 3693 N N . GLU A 1 464 ? -1.975 31.439 13.884 1.00 95.81 464 GLU A N 1
ATOM 3694 C CA . GLU A 1 464 ? -0.756 30.796 14.401 1.00 95.81 464 GLU A CA 1
ATOM 3695 C C . GLU A 1 464 ? -0.607 29.302 14.056 1.00 95.81 464 GLU A C 1
ATOM 3697 O O . GLU A 1 464 ? 0.490 28.754 14.184 1.00 95.81 464 GLU A O 1
ATOM 3702 N N . TYR A 1 465 ? -1.688 28.644 13.619 1.00 97.19 465 TYR A N 1
ATOM 3703 C CA . TYR A 1 465 ? -1.705 27.230 13.230 1.00 97.19 465 TYR A CA 1
ATOM 3704 C C . TYR A 1 465 ? -2.092 27.017 11.762 1.00 97.19 465 TYR A C 1
ATOM 3706 O O . TYR A 1 465 ? -2.468 25.912 11.380 1.00 97.19 465 TYR A O 1
ATOM 3714 N N . THR A 1 466 ? -2.035 28.072 10.943 1.00 96.25 466 THR A N 1
ATOM 3715 C CA . THR A 1 466 ? -2.462 28.013 9.537 1.00 96.25 466 THR A CA 1
ATOM 3716 C C . THR A 1 466 ? -1.479 27.241 8.670 1.00 96.25 466 THR A C 1
ATOM 3718 O O . THR A 1 466 ? -1.896 26.400 7.884 1.00 96.25 466 THR A O 1
ATOM 3721 N N . TYR A 1 467 ? -0.186 27.548 8.772 1.00 97.94 467 TYR A N 1
ATOM 3722 C CA . TYR A 1 467 ? 0.832 27.003 7.878 1.00 97.94 467 TYR A CA 1
ATOM 3723 C C . TYR A 1 467 ? 1.558 25.856 8.567 1.00 97.94 467 TYR A C 1
ATOM 3725 O O . TYR A 1 467 ? 2.189 26.050 9.605 1.00 97.94 467 TYR A O 1
ATOM 3733 N N . THR A 1 468 ? 1.447 24.664 7.993 1.00 97.94 468 THR A N 1
ATOM 3734 C CA . THR A 1 468 ? 2.090 23.444 8.498 1.00 97.94 468 THR A CA 1
ATOM 3735 C C . THR A 1 468 ? 3.418 23.195 7.796 1.00 97.94 468 THR A C 1
ATOM 3737 O O . THR A 1 468 ? 4.297 22.564 8.363 1.00 97.94 468 THR A O 1
ATOM 3740 N N . TRP A 1 469 ? 3.600 23.790 6.617 1.00 97.31 469 TRP A N 1
ATOM 3741 C CA . TRP A 1 469 ? 4.868 23.883 5.914 1.00 97.31 469 TRP A CA 1
ATOM 3742 C C . TRP A 1 469 ? 5.166 25.359 5.634 1.00 97.31 469 TRP A C 1
ATOM 3744 O O . TRP A 1 469 ? 4.402 26.040 4.945 1.00 97.31 469 TRP A O 1
ATOM 3754 N N . ASP A 1 470 ? 6.230 25.896 6.230 1.00 95.69 470 ASP A N 1
ATOM 3755 C CA . ASP A 1 470 ? 6.503 27.337 6.253 1.00 95.69 470 ASP A CA 1
ATOM 3756 C C . ASP A 1 470 ? 8.000 27.617 6.098 1.00 95.69 470 ASP A C 1
ATOM 3758 O O . ASP A 1 470 ? 8.762 27.528 7.059 1.00 95.69 470 ASP A O 1
ATOM 3762 N N . MET A 1 471 ? 8.428 28.029 4.903 1.00 93.19 471 MET A N 1
ATOM 3763 C CA . MET A 1 471 ? 9.839 28.332 4.637 1.00 93.19 471 MET A CA 1
ATOM 3764 C C . MET A 1 471 ? 10.339 29.633 5.280 1.00 93.19 471 MET A C 1
ATOM 3766 O O . MET A 1 471 ? 11.544 29.902 5.291 1.00 93.19 471 MET A O 1
ATOM 3770 N N . GLN A 1 472 ? 9.443 30.476 5.798 1.00 91.81 472 GLN A N 1
ATOM 3771 C CA . GLN A 1 472 ? 9.828 31.706 6.491 1.00 91.81 472 GLN A CA 1
ATOM 3772 C C . GLN A 1 472 ? 10.339 31.369 7.891 1.00 91.81 472 GLN A C 1
ATOM 3774 O O . GLN A 1 472 ? 11.389 31.875 8.308 1.00 91.81 472 GLN A O 1
ATOM 3779 N N . THR A 1 473 ? 9.643 30.465 8.581 1.00 93.06 473 THR A N 1
ATOM 3780 C CA . THR A 1 473 ? 9.948 30.064 9.961 1.00 93.06 473 THR A CA 1
ATOM 3781 C C . THR A 1 473 ? 10.766 28.771 10.058 1.00 93.06 473 THR A C 1
ATOM 3783 O O . THR A 1 473 ? 11.595 28.656 10.960 1.00 93.06 473 THR A O 1
ATOM 3786 N N . ASN A 1 474 ? 10.631 27.842 9.105 1.00 94.00 474 ASN A N 1
ATOM 3787 C CA . ASN A 1 474 ? 11.428 26.618 9.009 1.00 94.00 474 ASN A CA 1
ATOM 3788 C C . ASN A 1 474 ? 12.646 26.809 8.085 1.00 94.00 474 ASN A C 1
ATOM 3790 O O . ASN A 1 474 ? 12.548 27.370 6.994 1.00 94.00 474 ASN A O 1
ATOM 3794 N N . THR A 1 475 ? 13.823 26.353 8.517 1.00 91.38 475 THR A N 1
ATOM 3795 C CA . THR A 1 475 ? 15.101 26.518 7.800 1.00 91.38 475 THR A CA 1
ATOM 3796 C C . THR A 1 475 ? 15.677 25.211 7.253 1.00 91.38 475 THR A C 1
ATOM 3798 O O . THR A 1 475 ? 16.764 25.234 6.665 1.00 91.38 475 THR A O 1
ATOM 3801 N N . ASN A 1 476 ? 14.990 24.075 7.421 1.00 89.75 476 ASN A N 1
ATOM 3802 C CA . ASN A 1 476 ? 15.517 22.761 7.039 1.00 89.75 476 ASN A CA 1
ATOM 3803 C C . ASN A 1 476 ? 15.853 22.672 5.541 1.00 89.75 476 ASN A C 1
ATOM 3805 O O . ASN A 1 476 ? 16.887 22.110 5.186 1.00 89.75 476 ASN A O 1
ATOM 3809 N N . LEU A 1 477 ? 15.060 23.316 4.678 1.00 86.31 477 LEU A N 1
ATOM 3810 C CA . LEU A 1 477 ? 15.239 23.296 3.221 1.00 86.31 477 LEU A CA 1
ATOM 3811 C C . LEU A 1 477 ? 16.076 24.457 2.651 1.00 86.31 477 LEU A C 1
ATOM 3813 O O . LEU A 1 477 ? 16.189 24.585 1.433 1.00 86.31 477 LEU A O 1
ATOM 3817 N N . ASN A 1 478 ? 16.710 25.286 3.490 1.00 82.81 478 ASN A N 1
ATOM 3818 C CA . ASN A 1 478 ? 17.482 26.455 3.032 1.00 82.81 478 ASN A CA 1
ATOM 3819 C C . ASN A 1 478 ? 18.611 26.111 2.034 1.00 82.81 478 ASN A C 1
ATOM 3821 O O . ASN A 1 478 ? 18.998 26.962 1.237 1.00 82.81 478 ASN A O 1
ATOM 3825 N N . SER A 1 479 ? 19.180 24.901 2.089 1.00 72.81 479 SER A N 1
ATOM 3826 C CA . SER A 1 479 ? 20.222 24.462 1.146 1.00 72.81 479 SER A CA 1
ATOM 3827 C C . SER A 1 479 ? 19.672 24.171 -0.251 1.00 72.81 479 SER A C 1
ATOM 3829 O O . SER A 1 479 ? 20.386 24.356 -1.232 1.00 72.81 479 SER A O 1
ATOM 3831 N N . SER A 1 480 ? 18.419 23.727 -0.336 1.00 71.62 480 SER A N 1
ATOM 3832 C CA . SER A 1 480 ? 17.715 23.451 -1.592 1.00 71.62 480 SER A CA 1
ATOM 3833 C C . SER A 1 480 ? 17.026 24.708 -2.140 1.00 71.62 480 SER A C 1
ATOM 3835 O O . SER A 1 480 ? 16.846 24.836 -3.347 1.00 71.62 480 SER A O 1
ATOM 3837 N N . PHE 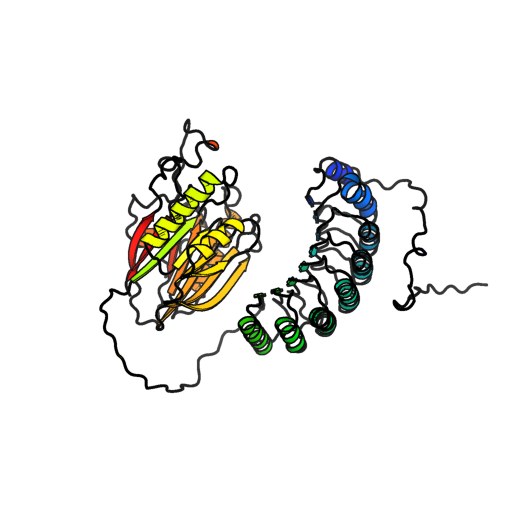A 1 481 ? 16.684 25.653 -1.257 1.00 72.12 481 PHE A N 1
ATOM 3838 C CA . PHE A 1 481 ? 15.988 26.900 -1.571 1.00 72.12 481 PHE A CA 1
ATOM 3839 C C . PHE A 1 481 ? 16.622 28.074 -0.799 1.00 72.12 481 PHE A C 1
ATOM 3841 O O . PHE A 1 481 ? 16.210 28.383 0.324 1.00 72.12 481 PHE A O 1
ATOM 3848 N N . PRO A 1 482 ? 17.655 28.729 -1.360 1.00 71.12 482 PRO A N 1
ATOM 3849 C CA . PRO A 1 482 ? 18.335 29.835 -0.692 1.00 71.12 482 PRO A CA 1
ATOM 3850 C C . PRO A 1 482 ? 17.386 31.021 -0.455 1.00 71.12 482 PRO A C 1
ATOM 3852 O O . PRO A 1 482 ? 16.590 31.379 -1.321 1.00 71.12 482 PRO A O 1
ATOM 3855 N N . ARG A 1 483 ? 17.509 31.682 0.706 1.00 78.19 483 ARG A N 1
ATOM 3856 C CA . ARG A 1 483 ? 16.600 32.743 1.204 1.00 78.19 483 ARG A CA 1
ATOM 3857 C C . ARG A 1 483 ? 16.639 34.082 0.441 1.00 78.19 483 ARG A C 1
ATOM 3859 O O . ARG A 1 483 ? 16.204 35.102 0.964 1.00 78.19 483 ARG A O 1
ATOM 3866 N N . ASN A 1 484 ? 17.124 34.097 -0.796 1.00 74.81 484 ASN A N 1
ATOM 3867 C CA . ASN A 1 484 ? 17.279 35.311 -1.603 1.00 74.81 484 ASN A CA 1
ATOM 3868 C C . ASN A 1 484 ? 16.018 35.653 -2.431 1.00 74.81 484 ASN A C 1
ATOM 3870 O O . ASN A 1 484 ? 16.087 36.493 -3.324 1.00 74.81 484 ASN A O 1
ATOM 3874 N N . GLY A 1 485 ? 14.880 35.000 -2.164 1.00 73.31 485 GLY A N 1
ATOM 3875 C CA . GLY A 1 485 ? 13.636 35.134 -2.928 1.00 73.31 485 GLY A CA 1
ATOM 3876 C C . GLY A 1 485 ? 12.374 34.879 -2.097 1.00 73.31 485 GLY A C 1
ATOM 3877 O O . GLY A 1 485 ? 12.414 34.884 -0.868 1.00 73.31 485 GLY A O 1
ATOM 3878 N N . PHE A 1 486 ? 11.239 34.678 -2.773 1.00 83.81 486 PHE A N 1
ATOM 3879 C CA . PHE A 1 486 ? 9.955 34.386 -2.128 1.00 83.81 486 PHE A CA 1
ATOM 3880 C C . PHE A 1 486 ? 10.015 33.071 -1.336 1.00 83.81 486 PHE A C 1
ATOM 3882 O O . PHE A 1 486 ? 10.444 32.048 -1.863 1.00 83.81 486 PHE A O 1
ATOM 3889 N N . LEU A 1 487 ? 9.563 33.110 -0.080 1.00 88.12 487 LEU A N 1
ATOM 3890 C CA . LEU A 1 487 ? 9.525 31.959 0.821 1.00 88.12 487 LEU A CA 1
ATOM 3891 C C . LEU A 1 487 ? 8.068 31.492 0.992 1.00 88.12 487 LEU A C 1
ATOM 3893 O O . LEU A 1 487 ? 7.313 32.142 1.732 1.00 88.12 487 LEU A O 1
ATOM 3897 N N . PRO A 1 488 ? 7.659 30.418 0.289 1.00 90.38 488 PRO A N 1
ATOM 3898 C CA . PRO A 1 488 ? 6.289 29.922 0.312 1.00 90.38 488 PRO A CA 1
ATOM 3899 C C . PRO A 1 488 ? 5.884 29.366 1.680 1.00 90.38 488 PRO A C 1
ATOM 3901 O O . PRO A 1 488 ? 6.713 28.942 2.490 1.00 90.38 488 PRO A O 1
ATOM 3904 N N . ARG A 1 489 ? 4.572 29.378 1.924 1.00 94.44 489 ARG A N 1
ATOM 3905 C CA . ARG A 1 489 ? 3.940 28.806 3.114 1.00 94.44 489 ARG A CA 1
ATOM 3906 C C . ARG A 1 489 ? 2.626 28.162 2.718 1.00 94.44 489 ARG A C 1
ATOM 3908 O O . ARG A 1 489 ? 1.814 28.802 2.049 1.00 94.44 489 ARG A O 1
ATOM 3915 N N . HIS A 1 490 ? 2.400 26.938 3.166 1.00 95.50 490 HIS A N 1
ATOM 3916 C CA . HIS A 1 490 ? 1.235 26.153 2.791 1.00 95.50 490 HIS A CA 1
ATOM 3917 C C . HIS A 1 490 ? 0.641 25.415 3.992 1.00 95.50 490 HIS A C 1
ATOM 3919 O O . HIS A 1 490 ? 1.315 25.100 4.975 1.00 95.50 490 HIS A O 1
ATOM 3925 N N . ARG A 1 491 ? -0.662 25.145 3.894 1.00 97.06 491 ARG A N 1
ATOM 3926 C CA . ARG A 1 491 ? -1.412 24.271 4.803 1.00 97.06 491 ARG A CA 1
ATOM 3927 C C . ARG A 1 491 ? -1.582 22.906 4.143 1.00 97.06 491 ARG A C 1
ATOM 3929 O O . ARG A 1 491 ? -2.686 22.538 3.723 1.00 97.06 491 ARG A O 1
ATOM 3936 N N . PHE A 1 492 ? -0.451 22.238 3.937 1.00 97.88 492 PHE A N 1
ATOM 3937 C CA . PHE A 1 492 ? -0.406 20.937 3.278 1.00 97.88 492 PHE A CA 1
ATOM 3938 C C . PHE A 1 492 ? -0.953 19.844 4.185 1.00 97.88 492 PHE A C 1
ATOM 3940 O O . PHE A 1 492 ? -1.803 19.064 3.754 1.00 97.88 492 PHE A O 1
ATOM 3947 N N . ASP A 1 493 ? -0.557 19.866 5.453 1.00 98.50 493 ASP A N 1
ATOM 3948 C CA . ASP A 1 493 ? -1.061 18.953 6.461 1.00 98.50 493 ASP A CA 1
ATOM 3949 C C . ASP A 1 493 ? -2.456 19.403 6.900 1.00 98.50 493 ASP A C 1
ATOM 3951 O O . ASP A 1 493 ? -2.684 20.561 7.272 1.00 98.50 493 ASP A O 1
ATOM 3955 N N . ARG A 1 494 ? -3.431 18.497 6.822 1.00 98.25 494 ARG A N 1
ATOM 3956 C CA . ARG A 1 494 ? -4.821 18.775 7.213 1.00 98.25 494 ARG A CA 1
ATOM 3957 C C . ARG A 1 494 ? -5.407 17.574 7.929 1.00 98.25 494 ARG A C 1
ATOM 3959 O O . ARG A 1 494 ? -5.002 16.443 7.688 1.00 98.25 494 ARG A O 1
ATOM 3966 N N . LEU A 1 495 ? -6.397 17.831 8.780 1.00 98.19 495 LEU A N 1
ATOM 3967 C CA . LEU A 1 495 ? -7.113 16.791 9.504 1.00 98.19 495 LEU A CA 1
ATOM 3968 C C . LEU A 1 495 ? -8.620 17.020 9.390 1.00 98.19 495 LEU A C 1
ATOM 3970 O O . LEU A 1 495 ? -9.138 18.071 9.776 1.00 98.19 495 LEU A O 1
ATOM 3974 N N . TYR A 1 496 ? -9.307 16.014 8.866 1.00 98.62 496 TYR A N 1
ATOM 3975 C CA . TYR A 1 496 ? -10.744 15.971 8.675 1.00 98.62 496 TYR A CA 1
ATOM 3976 C C . TYR A 1 496 ? -11.407 15.016 9.667 1.00 98.62 496 TYR A C 1
ATOM 3978 O O . TYR A 1 496 ? -10.935 13.907 9.915 1.00 98.62 496 TYR A O 1
ATOM 3986 N N . PHE A 1 497 ? -12.545 15.435 10.203 1.00 98.12 497 PHE A N 1
ATOM 3987 C CA . PHE A 1 497 ? -13.307 14.709 11.210 1.00 98.12 497 PHE A CA 1
ATOM 3988 C C . PHE A 1 497 ? -14.736 14.473 10.734 1.00 98.12 497 PHE A C 1
ATOM 3990 O O . PHE A 1 497 ? -15.405 15.395 10.272 1.00 98.12 497 PHE A O 1
ATOM 3997 N N . ARG A 1 498 ? -15.222 13.241 10.885 1.00 97.62 498 ARG A N 1
ATOM 3998 C CA . ARG A 1 498 ? -16.635 12.890 10.731 1.00 97.62 498 ARG A CA 1
ATOM 3999 C C . ARG A 1 498 ? -17.147 12.299 12.050 1.00 97.62 498 ARG A C 1
ATOM 4001 O O . ARG A 1 498 ? -16.691 11.213 12.424 1.00 97.62 498 ARG A O 1
ATOM 4008 N N . PRO A 1 499 ? -18.089 12.952 12.749 1.00 95.50 499 PRO A N 1
ATOM 4009 C CA . PRO A 1 499 ? -18.648 12.413 13.981 1.00 95.50 499 PRO A CA 1
ATOM 4010 C C . PRO A 1 499 ? -19.497 11.164 13.713 1.00 95.50 499 PRO A C 1
ATOM 4012 O O . PRO A 1 499 ? -20.081 10.994 12.639 1.00 95.50 499 PRO A O 1
ATOM 4015 N N . ALA A 1 500 ? -19.620 10.307 14.727 1.00 92.94 500 ALA A N 1
ATOM 4016 C CA . ALA A 1 500 ? -20.636 9.264 14.732 1.00 92.94 500 ALA A CA 1
ATOM 4017 C C . ALA A 1 500 ? -22.022 9.905 14.913 1.00 92.94 500 ALA A C 1
ATOM 4019 O O . ALA A 1 500 ? -22.253 10.639 15.869 1.00 92.94 500 ALA A O 1
ATOM 4020 N N . THR A 1 501 ? -22.965 9.611 14.020 1.00 86.94 501 THR A N 1
ATOM 4021 C CA . THR A 1 501 ? -24.320 10.205 14.048 1.00 86.94 501 THR A CA 1
ATOM 4022 C C . THR A 1 501 ? -25.324 9.382 14.849 1.00 86.94 501 THR A C 1
ATOM 4024 O O . THR A 1 501 ? -26.404 9.867 15.173 1.00 86.94 501 THR A O 1
ATOM 4027 N N . THR A 1 502 ? -24.984 8.133 15.173 1.00 81.94 502 THR A N 1
ATOM 4028 C CA . THR A 1 502 ? -25.840 7.225 15.955 1.00 81.94 502 THR A CA 1
ATOM 4029 C C . THR A 1 502 ? -25.238 6.849 17.309 1.00 81.94 502 THR A C 1
ATOM 4031 O O . THR A 1 502 ? -25.837 6.063 18.041 1.00 81.94 502 THR A O 1
ATOM 4034 N N . SER A 1 503 ? -24.058 7.376 17.647 1.00 75.50 503 SER A N 1
ATOM 4035 C CA . SER A 1 503 ? -23.434 7.174 18.957 1.00 75.50 503 SER A CA 1
ATOM 4036 C C . SER A 1 503 ? -23.977 8.181 19.970 1.00 75.50 503 SER A C 1
ATOM 4038 O O . SER A 1 503 ? -24.289 9.315 19.619 1.00 75.50 503 SER A O 1
ATOM 4040 N N . LYS A 1 504 ? -24.075 7.773 21.239 1.00 75.50 504 LYS A N 1
ATOM 4041 C CA . LYS A 1 504 ? -24.411 8.670 22.360 1.00 75.50 504 LYS A CA 1
ATOM 4042 C C . LYS A 1 504 ? -23.185 9.397 22.933 1.00 75.50 504 LYS A C 1
ATOM 4044 O O . LYS A 1 504 ? -23.332 10.145 23.892 1.00 75.50 504 LYS A O 1
ATOM 4049 N N . ILE A 1 505 ? -21.993 9.125 22.399 1.00 76.31 505 ILE A N 1
ATOM 4050 C CA . ILE A 1 505 ? -20.720 9.646 22.907 1.00 76.31 505 ILE A CA 1
ATOM 4051 C C . ILE A 1 505 ? -20.458 11.024 22.299 1.00 76.31 505 ILE A C 1
ATOM 4053 O O . ILE A 1 505 ? -20.499 11.179 21.078 1.00 76.31 505 ILE A O 1
ATOM 4057 N N . ASP A 1 506 ? -20.176 12.008 23.151 1.00 82.25 506 ASP A N 1
ATOM 4058 C CA . ASP A 1 506 ? -19.981 13.403 22.757 1.00 82.25 506 ASP A CA 1
ATOM 4059 C C . ASP A 1 506 ? -18.514 13.679 22.396 1.00 82.25 506 ASP A C 1
ATOM 4061 O O . ASP A 1 506 ? -17.783 14.358 23.113 1.00 82.25 506 ASP A O 1
ATOM 4065 N N . PHE A 1 507 ? -18.071 13.120 21.268 1.00 90.44 507 PHE A N 1
ATOM 4066 C CA . PHE A 1 507 ? -16.692 13.233 20.793 1.00 90.44 507 PHE A CA 1
ATOM 4067 C C . PHE A 1 507 ? -16.460 14.575 20.086 1.00 90.44 507 PHE A C 1
ATOM 4069 O O . PHE A 1 507 ? -16.771 14.723 18.901 1.00 90.44 507 PHE A O 1
ATOM 4076 N N . LYS A 1 508 ? -15.926 15.567 20.806 1.00 91.81 508 LYS A N 1
ATOM 4077 C CA . LYS A 1 508 ? -15.798 16.952 20.312 1.00 91.81 508 LYS A CA 1
ATOM 4078 C C . LYS A 1 508 ? -14.359 17.448 20.328 1.00 91.81 508 LYS A C 1
ATOM 4080 O O . LYS A 1 508 ? -13.697 17.279 21.351 1.00 91.81 508 LYS A O 1
ATOM 4085 N N . PRO A 1 509 ? -13.872 18.094 19.254 1.00 95.19 509 PRO A N 1
ATOM 4086 C CA . PRO A 1 509 ? -12.549 18.699 19.266 1.00 95.19 509 PRO A CA 1
ATOM 4087 C C . PRO A 1 509 ? -12.519 19.863 20.265 1.00 95.19 509 PRO A C 1
ATOM 4089 O O . PRO A 1 509 ? -13.439 20.676 20.325 1.00 95.19 509 PRO A O 1
ATOM 4092 N N . ILE A 1 510 ? -11.466 19.918 21.076 1.00 95.81 510 ILE A N 1
ATOM 4093 C CA . ILE A 1 510 ? -11.252 20.948 22.104 1.00 95.81 510 ILE A CA 1
ATOM 4094 C C . ILE A 1 510 ? -9.925 21.686 21.934 1.00 95.81 510 ILE A C 1
ATOM 4096 O O . ILE A 1 510 ? -9.744 22.763 22.499 1.00 95.81 510 ILE A O 1
ATOM 4100 N N . SER A 1 511 ? -8.993 21.132 21.154 1.00 96.50 511 SER A N 1
ATOM 4101 C CA . SER A 1 511 ? -7.691 21.745 20.903 1.00 96.50 511 SER A CA 1
ATOM 4102 C C . SER A 1 511 ? -7.168 21.398 19.513 1.00 96.50 511 SER A C 1
ATOM 4104 O O . SER A 1 511 ? -7.324 20.269 19.051 1.00 96.50 511 SER A O 1
ATOM 4106 N N . PHE A 1 512 ? -6.517 22.374 18.881 1.00 97.94 512 PHE A N 1
ATOM 4107 C CA . PHE A 1 512 ? -5.722 22.239 17.662 1.00 97.94 512 PHE A CA 1
ATOM 4108 C C . PHE A 1 512 ? -4.478 23.109 17.842 1.00 97.94 512 PHE A C 1
ATOM 4110 O O . PHE A 1 512 ? -4.615 24.304 18.111 1.00 97.94 512 PHE A O 1
ATOM 4117 N N . LYS A 1 513 ? -3.283 22.524 17.735 1.00 97.44 513 LYS A N 1
ATOM 4118 C CA . LYS A 1 513 ? -2.002 23.234 17.871 1.00 97.44 513 LYS A CA 1
ATOM 4119 C C . LYS A 1 513 ? -0.929 22.629 16.970 1.00 97.44 513 LYS A C 1
ATOM 4121 O O . LYS A 1 513 ? -1.034 21.469 16.580 1.00 97.44 513 LYS A O 1
ATOM 4126 N N . LEU A 1 514 ? 0.117 23.406 16.692 1.00 98.25 514 LEU A N 1
ATOM 4127 C CA . LEU A 1 514 ? 1.309 22.926 15.991 1.00 98.25 514 LEU A CA 1
ATOM 4128 C C . LEU A 1 514 ? 2.440 22.569 16.962 1.00 98.25 514 LEU A C 1
ATOM 4130 O O . LEU A 1 514 ? 2.718 23.323 17.900 1.00 98.25 514 LEU A O 1
ATOM 4134 N N . GLN A 1 515 ? 3.108 21.448 16.698 1.00 97.62 515 GLN A N 1
ATOM 4135 C CA . GLN A 1 515 ? 4.232 20.902 17.461 1.00 97.62 515 GLN A CA 1
ATOM 4136 C C . GLN A 1 515 ? 5.507 20.817 16.614 1.00 97.62 515 GLN A C 1
ATOM 4138 O O . GLN A 1 515 ? 5.474 20.971 15.394 1.00 97.62 515 GLN A O 1
ATOM 4143 N N . GLY A 1 516 ? 6.647 20.578 17.270 1.00 95.44 516 GLY A N 1
ATOM 4144 C CA . GLY A 1 516 ? 7.937 20.416 16.590 1.00 95.44 516 GLY A CA 1
ATOM 4145 C C . GLY A 1 516 ? 8.540 21.718 16.053 1.00 95.44 516 GLY A C 1
ATOM 4146 O O . GLY A 1 516 ? 9.461 21.667 15.245 1.00 95.44 516 GLY A O 1
ATOM 4147 N N . ARG A 1 517 ? 8.040 22.874 16.518 1.00 95.56 517 ARG A N 1
ATOM 4148 C CA . ARG A 1 517 ? 8.480 24.230 16.125 1.00 95.56 517 ARG A CA 1
ATOM 4149 C C . ARG A 1 517 ? 9.749 24.704 16.842 1.00 95.56 517 ARG A C 1
ATOM 4151 O O . ARG A 1 517 ? 10.180 25.841 16.673 1.00 95.56 517 ARG A O 1
ATOM 4158 N N . GLU A 1 518 ? 10.336 23.847 17.666 1.00 94.19 518 GLU A N 1
ATOM 4159 C CA . GLU A 1 518 ? 11.548 24.126 18.426 1.00 94.19 518 GLU A CA 1
ATOM 4160 C C . GLU A 1 518 ? 12.768 23.640 17.644 1.00 94.19 518 GLU A C 1
ATOM 4162 O O . GLU A 1 518 ? 12.817 22.508 17.157 1.00 94.19 518 GLU A O 1
ATOM 4167 N N . MET A 1 519 ? 13.767 24.510 17.514 1.00 94.56 519 MET A N 1
ATOM 4168 C CA . MET A 1 519 ? 15.015 24.158 16.849 1.00 94.56 519 MET A CA 1
ATOM 4169 C C . MET A 1 519 ? 15.869 23.276 17.762 1.00 94.56 519 MET A C 1
ATOM 4171 O O . MET A 1 519 ? 16.146 23.628 18.909 1.00 94.56 519 MET A O 1
ATOM 4175 N N . ILE A 1 520 ? 16.347 22.158 17.226 1.00 92.69 520 ILE A N 1
ATOM 4176 C CA . ILE A 1 520 ? 17.192 21.201 17.932 1.00 92.69 520 ILE A CA 1
ATOM 4177 C C . ILE A 1 520 ? 18.620 21.746 17.985 1.00 92.69 520 ILE A C 1
ATOM 4179 O O . ILE A 1 520 ? 19.271 21.969 16.958 1.00 92.69 520 ILE A O 1
ATOM 4183 N N . GLN A 1 521 ? 19.127 21.938 19.200 1.00 88.38 521 GLN A N 1
ATOM 4184 C CA . GLN A 1 521 ? 20.520 22.300 19.447 1.00 88.38 521 GLN A CA 1
ATOM 4185 C C . GLN A 1 521 ? 21.360 21.041 19.709 1.00 88.38 521 GLN A C 1
ATOM 4187 O O . GLN A 1 521 ? 20.872 20.124 20.365 1.00 88.38 521 GLN A O 1
ATOM 4192 N N . PRO A 1 522 ? 22.619 20.975 19.232 1.00 87.88 522 PRO A N 1
ATOM 4193 C CA . PRO A 1 522 ? 23.371 22.023 18.531 1.00 87.88 522 PRO A CA 1
ATOM 4194 C C . PRO A 1 522 ? 23.250 21.977 16.995 1.00 87.88 522 PRO A C 1
ATOM 4196 O O . PRO A 1 522 ? 23.929 22.738 16.312 1.00 87.88 522 PRO A O 1
ATOM 4199 N N . ILE A 1 523 ? 22.445 21.071 16.426 1.00 88.94 523 ILE A N 1
ATOM 4200 C CA . ILE A 1 523 ? 22.419 20.835 14.970 1.00 88.94 523 ILE A CA 1
ATOM 4201 C C . ILE A 1 523 ? 21.749 21.954 14.158 1.00 88.94 523 ILE A C 1
ATOM 4203 O O . ILE A 1 523 ? 21.858 21.946 12.936 1.00 88.94 523 ILE A O 1
ATOM 4207 N N . GLN A 1 524 ? 21.072 22.903 14.815 1.00 90.94 524 GLN A N 1
ATOM 4208 C CA . GLN A 1 524 ? 20.381 24.039 14.191 1.00 90.94 524 GLN A CA 1
ATOM 4209 C C . GLN A 1 524 ? 19.389 23.613 13.093 1.00 90.94 524 GLN A C 1
ATOM 4211 O O . GLN A 1 524 ? 19.287 24.228 12.029 1.00 90.94 524 GLN A O 1
ATOM 4216 N N . ARG A 1 525 ? 18.658 22.527 13.357 1.00 90.69 525 ARG A N 1
ATOM 4217 C CA . ARG A 1 525 ? 17.597 21.990 12.494 1.00 90.69 525 ARG A CA 1
ATOM 4218 C C . ARG A 1 525 ? 16.322 21.794 13.294 1.00 90.69 525 ARG A C 1
ATOM 4220 O O . ARG A 1 525 ? 16.374 21.596 14.504 1.00 90.69 525 ARG A O 1
ATOM 4227 N N . PHE A 1 526 ? 15.193 21.810 12.610 1.00 94.56 526 PHE A N 1
ATOM 4228 C CA . PHE A 1 526 ? 13.919 21.357 13.155 1.00 94.56 526 PHE A CA 1
ATOM 4229 C C . PHE A 1 526 ? 13.755 19.850 12.953 1.00 94.56 526 PHE A C 1
ATOM 4231 O O . PHE A 1 526 ? 14.454 19.251 12.132 1.00 94.56 526 PHE A O 1
ATOM 4238 N N . CYS A 1 527 ? 12.815 19.239 13.678 1.00 93.94 527 CYS A N 1
ATOM 4239 C CA . CYS A 1 527 ? 12.510 17.808 13.561 1.00 93.94 527 CYS A CA 1
ATOM 4240 C C . CYS A 1 527 ? 12.144 17.402 12.122 1.00 93.94 527 CYS A C 1
ATOM 4242 O O . CYS A 1 527 ? 12.549 16.338 11.662 1.00 93.94 527 CYS A O 1
ATOM 4244 N N . SER A 1 528 ? 11.427 18.272 11.413 1.00 95.44 528 SER A N 1
ATOM 4245 C CA . SER A 1 528 ? 11.008 18.127 10.019 1.00 95.44 528 SER A CA 1
ATOM 4246 C C . SER A 1 528 ? 10.908 19.510 9.371 1.00 95.44 528 SER A C 1
ATOM 4248 O O . SER A 1 528 ? 10.916 20.521 10.079 1.00 95.44 528 SER A O 1
ATOM 4250 N N . ASP A 1 529 ? 10.877 19.581 8.043 1.00 93.62 529 ASP A N 1
ATOM 4251 C CA . ASP A 1 529 ? 10.465 20.791 7.324 1.00 93.62 529 ASP A CA 1
ATOM 4252 C C . ASP A 1 529 ? 8.953 21.076 7.476 1.00 93.62 529 ASP A C 1
ATOM 4254 O O . ASP A 1 529 ? 8.526 22.221 7.308 1.00 93.62 529 ASP A O 1
ATOM 4258 N N . HIS A 1 530 ? 8.174 20.082 7.919 1.00 97.56 530 HIS A N 1
ATOM 4259 C CA . HIS A 1 530 ? 6.785 20.223 8.360 1.00 97.56 530 HIS A CA 1
ATOM 4260 C C . HIS A 1 530 ? 6.647 20.369 9.888 1.00 97.56 530 HIS A C 1
ATOM 4262 O O . HIS A 1 530 ? 7.382 19.773 10.684 1.00 97.56 530 HIS A O 1
ATOM 4268 N N . TRP A 1 531 ? 5.625 21.106 10.317 1.00 98.25 531 TRP A N 1
ATOM 4269 C CA . TRP A 1 531 ? 5.154 21.172 11.699 1.00 98.25 531 TRP A CA 1
ATOM 4270 C C . TRP A 1 531 ? 4.084 20.112 11.957 1.00 98.25 531 TRP A C 1
ATOM 4272 O O . TRP A 1 531 ? 3.150 19.963 11.173 1.00 98.25 531 TRP A O 1
ATOM 4282 N N . ALA A 1 532 ? 4.173 19.414 13.091 1.00 98.38 532 ALA A N 1
ATOM 4283 C CA . ALA A 1 532 ? 3.178 18.408 13.453 1.00 98.38 532 ALA A CA 1
ATOM 4284 C C . ALA A 1 532 ? 1.850 19.072 13.828 1.00 98.38 532 ALA A C 1
ATOM 4286 O O . ALA A 1 532 ? 1.837 20.025 14.610 1.00 98.38 532 ALA A O 1
ATOM 4287 N N . ILE A 1 533 ? 0.729 18.520 13.375 1.00 98.62 533 ILE A N 1
ATOM 4288 C CA . ILE A 1 533 ? -0.596 18.874 13.889 1.00 98.62 533 ILE A CA 1
ATOM 4289 C C . ILE A 1 533 ? -0.866 18.027 15.129 1.00 98.62 533 ILE A C 1
ATOM 4291 O O . ILE A 1 533 ? -0.802 16.803 15.065 1.00 98.62 533 ILE A O 1
ATOM 4295 N N . GLN A 1 534 ? -1.237 18.659 16.240 1.00 98.44 534 GLN A N 1
ATOM 4296 C CA . GLN A 1 534 ? -1.816 17.976 17.390 1.00 98.44 534 GLN A CA 1
ATOM 4297 C C . GLN A 1 534 ? -3.256 18.423 17.602 1.00 98.44 534 GLN A C 1
ATOM 4299 O O . GLN A 1 534 ? -3.534 19.617 17.733 1.00 98.44 534 GLN A O 1
ATOM 4304 N N . VAL A 1 535 ? -4.148 17.447 17.743 1.00 98.06 535 VAL A N 1
ATOM 4305 C CA . VAL A 1 535 ? -5.543 17.674 18.117 1.00 98.06 535 VAL A CA 1
ATOM 4306 C C . VAL A 1 535 ? -5.906 16.912 19.380 1.00 98.06 535 VAL A C 1
ATOM 4308 O O . VAL A 1 535 ? -5.360 15.846 19.672 1.00 98.06 535 VAL A O 1
ATOM 4311 N N . GLU A 1 536 ? -6.833 17.478 20.140 1.00 97.50 536 GLU A N 1
ATOM 4312 C CA . GLU A 1 536 ? -7.400 16.846 21.324 1.00 97.50 536 GLU A CA 1
ATOM 4313 C C . GLU A 1 536 ? -8.920 16.924 21.266 1.00 97.50 536 GLU A C 1
ATOM 4315 O O . GLU A 1 536 ? -9.479 17.959 20.898 1.00 97.50 536 GLU A O 1
ATOM 4320 N N . PHE A 1 537 ? -9.573 15.832 21.646 1.00 96.00 537 PHE A N 1
ATOM 4321 C CA . PHE A 1 537 ? -11.018 15.708 21.725 1.00 96.00 537 PHE A CA 1
ATOM 4322 C C . PHE A 1 537 ? -11.434 15.383 23.155 1.00 96.00 537 PHE A C 1
ATOM 4324 O O . PHE A 1 537 ? -10.775 14.593 23.828 1.00 96.00 537 PHE A O 1
ATOM 4331 N N . GLN A 1 538 ? -12.542 15.958 23.609 1.00 92.81 538 GLN A N 1
ATOM 4332 C CA . GLN A 1 538 ? -13.233 15.503 24.815 1.00 92.81 538 GLN A CA 1
ATOM 4333 C C . GLN A 1 538 ? -14.191 14.349 24.479 1.00 92.81 538 GLN A C 1
ATOM 4335 O O . GLN A 1 538 ? -14.675 14.282 23.346 1.00 92.81 538 GLN A O 1
ATOM 4340 N N . LEU A 1 539 ? -14.428 13.462 25.453 1.00 86.94 539 LEU A N 1
ATOM 4341 C CA . LEU A 1 539 ? -15.304 12.284 25.356 1.00 86.94 539 LEU A CA 1
ATOM 4342 C C . LEU A 1 539 ? -16.541 12.391 26.245 1.00 86.94 539 LEU A C 1
ATOM 4344 O O . LEU A 1 539 ? -16.377 12.869 27.396 1.00 86.94 539 LEU A O 1
#

Organism: NCBI:txid433720